Protein AF-A0A426ZKH9-F1 (afdb_monomer_lite)

Organism: Ensete ventricosum (NCBI:txid4639)

Secondary structure (DSSP, 8-state):
-HHHHHHHTTT-----GGGTTTTTTPPPP----------HHHHHHHHHHHHHHHHHHHHHHHHHHHHHHHHHHH-SS-----PPPHHHHHHHHHHHHHHHHHHH-HHHHTSSSS---SSPPPHHHHHHHHHHHHHHHHHHHHHHHHHHHHHHHHHHHHTT-HHHHHHHHHHHHHHHHHTTTT-PPPHHHHHHHHHHHHHHHHHHHHTTTT--S--------------------------------------------------------------------------S----HHHHHHHHHHHHHHHHHHHHHHHHHHHHHHHHHHHHHHHHHHHHHHS-S-HHHHHHHHHTT-HHHHHHHHHHHHHHHHHHHHHH--TTSHHHHHHHHHHHS--

Radius of gyration: 37.85 Å; chains: 1; bounding box: 83×90×98 Å

Structure (mmCIF, N/CA/C/O backbone):
data_AF-A0A426ZKH9-F1
#
_entry.id   AF-A0A426ZKH9-F1
#
loop_
_atom_site.group_PDB
_atom_site.id
_atom_site.type_symbol
_atom_site.label_atom_id
_atom_site.label_alt_id
_atom_site.label_comp_id
_atom_site.label_asym_id
_atom_site.label_entity_id
_atom_site.label_seq_id
_atom_site.pdbx_PDB_ins_code
_atom_site.Cartn_x
_atom_site.Cartn_y
_atom_site.Cartn_z
_atom_site.occupancy
_atom_site.B_iso_or_equiv
_atom_site.auth_seq_id
_atom_site.auth_comp_id
_atom_site.auth_asym_id
_atom_site.auth_atom_id
_atom_site.pdbx_PDB_model_num
ATOM 1 N N . MET A 1 1 ? 5.830 9.006 -49.781 1.00 63.62 1 MET A N 1
ATOM 2 C CA . MET A 1 1 ? 7.291 8.777 -49.657 1.00 63.62 1 MET A CA 1
ATOM 3 C C . MET A 1 1 ? 8.099 9.256 -50.870 1.00 63.62 1 MET A C 1
ATOM 5 O O . MET A 1 1 ? 9.160 9.826 -50.654 1.00 63.62 1 MET A O 1
ATOM 9 N N . GLN A 1 2 ? 7.616 9.125 -52.118 1.00 85.56 2 GLN A N 1
ATOM 10 C CA . GLN A 1 2 ? 8.345 9.586 -53.322 1.00 85.56 2 GLN A CA 1
ATOM 11 C C . GLN A 1 2 ? 8.733 11.076 -53.308 1.00 85.56 2 GLN A C 1
ATOM 13 O O . GLN A 1 2 ? 9.847 11.424 -53.681 1.00 85.56 2 GLN A O 1
ATOM 18 N N . PHE A 1 3 ? 7.830 11.954 -52.853 1.00 92.38 3 PHE A N 1
ATOM 19 C CA . PHE A 1 3 ? 8.089 13.396 -52.751 1.00 92.38 3 PHE A CA 1
ATOM 20 C C . PHE A 1 3 ? 9.286 13.704 -51.842 1.00 92.38 3 PHE A C 1
ATOM 22 O O . PHE A 1 3 ? 10.207 14.406 -52.246 1.00 92.38 3 PHE A O 1
ATOM 29 N N . VAL A 1 4 ? 9.296 13.111 -50.645 1.00 93.00 4 VAL A N 1
ATOM 30 C CA . VAL A 1 4 ? 10.358 13.272 -49.642 1.00 93.00 4 VAL A CA 1
ATOM 31 C C . VAL A 1 4 ? 11.701 12.807 -50.206 1.00 93.00 4 VAL A C 1
ATOM 33 O O . VAL A 1 4 ? 12.688 13.531 -50.127 1.00 93.00 4 VAL A O 1
ATOM 36 N N . TYR A 1 5 ? 11.725 11.640 -50.852 1.00 92.19 5 TYR A N 1
ATOM 37 C CA . TYR A 1 5 ? 12.923 11.128 -51.515 1.00 92.19 5 TYR A CA 1
ATOM 38 C C . TYR A 1 5 ? 13.430 12.069 -52.623 1.00 92.19 5 TYR A C 1
ATOM 40 O O . TYR A 1 5 ? 14.608 12.416 -52.643 1.00 92.19 5 TYR A O 1
ATOM 48 N N . ASN A 1 6 ? 12.545 12.531 -53.513 1.00 92.88 6 ASN A N 1
ATOM 49 C CA . ASN A 1 6 ? 12.904 13.414 -54.628 1.00 92.88 6 ASN A CA 1
ATOM 50 C C . ASN A 1 6 ? 13.407 14.787 -54.168 1.00 92.88 6 ASN A C 1
ATOM 52 O O . ASN A 1 6 ? 14.278 15.368 -54.818 1.00 92.88 6 ASN A O 1
ATOM 56 N N . PHE A 1 7 ? 12.861 15.299 -53.065 1.00 94.00 7 PHE A N 1
ATOM 57 C CA . PHE A 1 7 ? 13.317 16.534 -52.443 1.00 94.00 7 PHE A CA 1
ATOM 58 C C . PHE A 1 7 ? 14.718 16.356 -51.846 1.00 94.00 7 PHE A C 1
ATOM 60 O O . PHE A 1 7 ? 15.650 17.049 -52.252 1.00 94.00 7 PHE A O 1
ATOM 67 N N . PHE A 1 8 ? 14.897 15.371 -50.959 1.00 94.44 8 PHE A N 1
ATOM 68 C CA . PHE A 1 8 ? 16.171 15.167 -50.266 1.00 94.44 8 PHE A CA 1
ATOM 69 C C . PHE A 1 8 ? 17.302 14.712 -51.186 1.00 94.44 8 PHE A C 1
ATOM 71 O O . PHE A 1 8 ? 18.442 15.105 -50.964 1.00 94.44 8 PHE A O 1
ATOM 78 N N . ARG A 1 9 ? 17.013 13.984 -52.271 1.00 91.38 9 ARG A N 1
ATOM 79 C CA . ARG A 1 9 ? 18.024 13.577 -53.263 1.00 91.38 9 ARG A CA 1
ATOM 80 C C . ARG A 1 9 ? 18.803 14.758 -53.858 1.00 91.38 9 ARG A C 1
ATOM 82 O O . ARG A 1 9 ? 19.946 14.576 -54.261 1.00 91.38 9 ARG A O 1
ATOM 89 N N . LYS A 1 10 ? 18.199 15.949 -53.941 1.00 93.38 10 LYS A N 1
ATOM 90 C CA . LYS A 1 10 ? 18.856 17.144 -54.501 1.00 93.38 10 LYS A CA 1
ATOM 91 C C . LYS A 1 10 ? 19.777 17.856 -53.509 1.00 93.38 10 LYS A C 1
ATOM 93 O O . LYS A 1 10 ? 20.627 18.623 -53.938 1.00 93.38 10 LYS A O 1
ATOM 98 N N . ILE A 1 11 ? 19.578 17.638 -52.210 1.00 95.44 11 ILE A N 1
ATOM 99 C CA . ILE A 1 11 ? 20.209 18.427 -51.139 1.00 95.44 11 ILE A CA 1
ATOM 100 C C . ILE A 1 11 ? 21.027 17.583 -50.157 1.00 95.44 11 ILE A C 1
ATOM 102 O O . ILE A 1 11 ? 21.798 18.132 -49.380 1.00 95.44 11 ILE A O 1
ATOM 106 N N . MET A 1 12 ? 20.874 16.258 -50.175 1.00 93.81 12 MET A N 1
ATOM 107 C CA . MET A 1 12 ? 21.573 15.338 -49.286 1.00 93.81 12 MET A CA 1
ATOM 108 C C . MET A 1 12 ? 22.262 14.233 -50.077 1.00 93.81 12 MET A C 1
ATOM 110 O O . MET A 1 12 ? 21.644 13.537 -50.882 1.00 93.81 12 MET A O 1
ATOM 114 N N . TRP A 1 13 ? 23.534 14.018 -49.758 1.00 89.62 13 TRP A N 1
ATOM 115 C CA . TRP A 1 13 ? 24.284 12.835 -50.151 1.00 89.62 13 TRP A CA 1
ATOM 116 C C . TRP A 1 13 ? 24.377 11.882 -48.956 1.00 89.62 13 TRP A C 1
ATOM 118 O O . TRP A 1 13 ? 24.831 12.279 -47.883 1.00 89.62 13 TRP A O 1
ATOM 128 N N . ARG A 1 14 ? 23.944 10.626 -49.115 1.00 90.50 14 ARG A N 1
ATOM 129 C CA . ARG A 1 14 ? 24.013 9.601 -48.061 1.00 90.50 14 ARG A CA 1
ATOM 130 C C . ARG A 1 14 ? 24.843 8.416 -48.541 1.00 90.50 14 ARG A C 1
ATOM 132 O O . ARG A 1 14 ? 24.388 7.648 -49.384 1.00 90.50 14 ARG A O 1
ATOM 139 N N . SER A 1 15 ? 26.008 8.222 -47.934 1.00 89.75 15 SER A N 1
ATOM 140 C CA . SER A 1 15 ? 26.764 6.973 -48.047 1.00 89.75 15 SER A CA 1
ATOM 141 C C . SER A 1 15 ? 26.279 5.973 -46.995 1.00 89.75 15 SER A C 1
ATOM 143 O O . SER A 1 15 ? 25.907 6.355 -45.883 1.00 89.75 15 SER A O 1
ATOM 145 N N . SER A 1 16 ? 26.242 4.689 -47.345 1.00 90.19 16 SER A N 1
ATOM 146 C CA . SER A 1 16 ? 25.863 3.611 -46.428 1.00 90.19 16 SER A CA 1
ATOM 147 C C . SER A 1 16 ? 27.098 2.810 -46.017 1.00 90.19 16 SER A C 1
ATOM 149 O O . SER A 1 16 ? 28.098 2.816 -46.731 1.00 90.19 16 SER A O 1
ATOM 151 N N . LYS A 1 17 ? 27.027 2.080 -44.893 1.00 88.38 17 LYS A N 1
ATOM 152 C CA . LYS A 1 17 ? 28.108 1.163 -44.487 1.00 88.38 17 LYS A CA 1
ATOM 153 C C . LYS A 1 17 ? 28.421 0.126 -45.571 1.00 88.38 17 LYS A C 1
ATOM 155 O O . LYS A 1 17 ? 29.566 -0.276 -45.690 1.00 88.38 17 LYS A O 1
ATOM 160 N N . ALA A 1 18 ? 27.434 -0.243 -46.392 1.00 88.31 18 ALA A N 1
ATOM 161 C CA . ALA A 1 18 ? 27.626 -1.165 -47.506 1.00 88.31 18 ALA A CA 1
ATOM 162 C C . ALA A 1 18 ? 28.598 -0.628 -48.572 1.00 88.31 18 ALA A C 1
ATOM 164 O O . ALA A 1 18 ? 29.265 -1.422 -49.216 1.00 88.31 18 ALA A O 1
ATOM 165 N N . HIS A 1 19 ? 28.724 0.696 -48.735 1.00 88.06 19 HIS A N 1
ATOM 166 C CA . HIS A 1 19 ? 29.640 1.286 -49.721 1.00 88.06 19 HIS A CA 1
ATOM 167 C C . HIS A 1 19 ? 31.119 1.189 -49.317 1.00 88.06 19 HIS A C 1
ATOM 169 O O . HIS A 1 19 ? 31.974 1.400 -50.161 1.00 88.06 19 HIS A O 1
ATOM 175 N N . VAL A 1 20 ? 31.415 0.917 -48.040 1.00 90.12 20 VAL A N 1
ATOM 176 C CA . VAL A 1 20 ? 32.782 0.890 -47.480 1.00 90.12 20 VAL A CA 1
ATOM 177 C C . VAL A 1 20 ? 33.081 -0.410 -46.727 1.00 90.12 20 VAL A C 1
ATOM 179 O O . VAL A 1 20 ? 34.103 -0.525 -46.056 1.00 90.12 20 VAL A O 1
ATOM 182 N N . ALA A 1 21 ? 32.170 -1.385 -46.780 1.00 87.06 21 ALA A N 1
ATOM 183 C CA . ALA A 1 21 ? 32.250 -2.591 -45.960 1.00 87.06 21 ALA A CA 1
ATOM 184 C C . ALA A 1 21 ? 33.479 -3.447 -46.298 1.00 87.06 21 ALA A C 1
ATOM 186 O O . ALA A 1 21 ? 34.108 -3.984 -45.389 1.00 87.06 21 ALA A O 1
ATOM 187 N N . GLU A 1 22 ? 33.827 -3.535 -47.585 1.00 84.38 22 GLU A N 1
ATOM 188 C CA . GLU A 1 22 ? 34.961 -4.320 -48.084 1.00 84.38 22 GLU A CA 1
ATOM 189 C C . GLU A 1 22 ? 36.306 -3.639 -47.798 1.00 84.38 22 GLU A C 1
ATOM 191 O O . GLU A 1 22 ? 37.237 -4.306 -47.362 1.00 84.38 22 GLU A O 1
ATOM 196 N N . GLU A 1 23 ? 36.385 -2.313 -47.960 1.00 89.31 23 GLU A N 1
ATOM 197 C CA . GLU A 1 23 ? 37.594 -1.514 -47.692 1.00 89.31 23 GLU A CA 1
ATOM 198 C C . GLU A 1 23 ? 37.967 -1.496 -46.204 1.00 89.31 23 GLU A C 1
ATOM 200 O O . GLU A 1 23 ? 39.143 -1.499 -45.847 1.00 89.31 23 GLU A O 1
ATOM 205 N N . LEU A 1 24 ? 36.958 -1.475 -45.328 1.00 87.69 24 LEU A N 1
ATOM 206 C CA . LEU A 1 24 ? 37.139 -1.466 -43.875 1.00 87.69 24 LEU A CA 1
ATOM 207 C C . LEU A 1 24 ? 37.142 -2.871 -43.260 1.00 87.69 24 LEU A C 1
ATOM 209 O O . LEU A 1 24 ? 37.254 -2.983 -42.039 1.00 87.69 24 LEU A O 1
ATOM 213 N N . HIS A 1 25 ? 36.983 -3.922 -44.076 1.00 86.75 25 HIS A N 1
ATOM 214 C CA . HIS A 1 25 ? 36.857 -5.315 -43.637 1.00 86.75 25 HIS A CA 1
ATOM 215 C C . HIS A 1 25 ? 35.891 -5.479 -42.447 1.00 86.75 25 HIS A C 1
ATOM 217 O O . HIS A 1 25 ? 36.216 -6.116 -41.443 1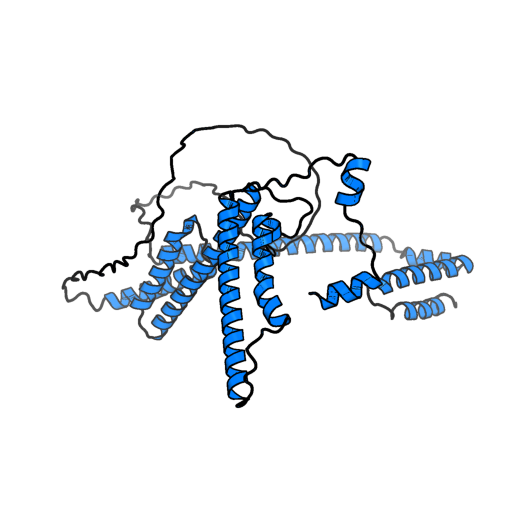.00 86.75 25 HIS A O 1
ATOM 223 N N . LEU A 1 26 ? 34.706 -4.858 -42.532 1.00 86.25 26 LEU A N 1
ATOM 224 C CA . LEU A 1 26 ? 33.750 -4.865 -41.424 1.00 86.25 26 LEU A CA 1
ATOM 225 C C . LEU A 1 26 ? 33.257 -6.299 -41.154 1.00 86.25 26 LEU A C 1
ATOM 227 O O . LEU A 1 26 ? 32.783 -6.954 -42.086 1.00 86.25 26 LEU A O 1
ATOM 231 N N . PRO A 1 27 ? 33.310 -6.787 -39.899 1.00 88.62 27 PRO A N 1
ATOM 232 C CA . PRO A 1 27 ? 32.773 -8.099 -39.568 1.00 88.62 27 PRO A CA 1
ATOM 233 C C . PRO A 1 27 ? 31.245 -8.124 -39.742 1.00 88.62 27 PRO A C 1
ATOM 235 O O . PRO A 1 27 ? 30.592 -7.075 -39.640 1.00 88.62 27 PRO A O 1
ATOM 238 N N . PRO A 1 28 ? 30.650 -9.309 -39.977 1.00 87.06 28 PRO A N 1
ATOM 239 C CA . PRO A 1 28 ? 29.203 -9.445 -40.039 1.00 87.06 28 PRO A CA 1
ATOM 240 C C . PRO A 1 28 ? 28.581 -9.007 -38.709 1.00 87.06 28 PRO A C 1
ATOM 242 O O . PRO A 1 28 ? 29.043 -9.375 -37.630 1.00 87.06 28 PRO A O 1
ATOM 245 N N . GLN A 1 29 ? 27.533 -8.188 -38.788 1.00 88.69 29 GLN A N 1
ATOM 246 C CA . GLN A 1 29 ? 26.787 -7.759 -37.613 1.00 88.69 29 GLN A CA 1
ATOM 247 C C . GLN A 1 29 ? 25.683 -8.773 -37.321 1.00 88.69 29 GLN A C 1
ATOM 249 O O . GLN A 1 29 ? 24.782 -8.965 -38.137 1.00 88.69 29 GLN A O 1
ATOM 254 N N . GLU A 1 30 ? 25.725 -9.366 -36.135 1.00 91.69 30 GLU A N 1
ATOM 255 C CA . GLU A 1 30 ? 24.713 -10.308 -35.666 1.00 91.69 30 GLU A CA 1
ATOM 256 C C . GLU A 1 30 ? 23.827 -9.658 -34.598 1.00 91.69 30 GLU A C 1
ATOM 258 O O . GLU A 1 30 ? 24.271 -8.815 -33.814 1.00 91.69 30 GLU A O 1
ATOM 263 N N . VAL A 1 31 ? 22.546 -10.033 -34.583 1.00 94.56 31 VAL A N 1
ATOM 264 C CA . VAL A 1 31 ? 21.588 -9.625 -33.550 1.00 94.56 31 VAL A CA 1
ATOM 265 C C . VAL A 1 31 ? 21.151 -10.878 -32.809 1.00 94.56 31 VAL A C 1
ATOM 267 O O . VAL A 1 31 ? 20.403 -11.694 -33.344 1.00 94.56 31 VAL A O 1
ATOM 270 N N . CYS A 1 32 ? 21.610 -11.014 -31.568 1.00 94.31 32 CYS A N 1
ATOM 271 C CA . CYS A 1 32 ? 21.245 -12.122 -30.696 1.00 94.31 32 CYS A CA 1
ATOM 272 C C . CYS A 1 32 ? 20.076 -11.708 -29.799 1.00 94.31 32 CYS A C 1
ATOM 274 O O . CYS A 1 32 ? 20.178 -10.743 -29.041 1.00 94.31 32 CYS A O 1
ATOM 276 N N . LEU A 1 33 ? 18.965 -12.439 -29.886 1.00 96.19 33 LEU A N 1
ATOM 277 C CA . LEU A 1 33 ? 17.795 -12.243 -29.032 1.00 96.19 33 LEU A CA 1
ATOM 278 C C . LEU A 1 33 ? 17.746 -13.353 -27.982 1.00 96.19 33 LEU A C 1
ATOM 280 O O . LEU A 1 33 ? 17.566 -14.521 -28.324 1.00 96.19 33 LEU A O 1
ATOM 284 N N . SER A 1 34 ? 17.877 -12.973 -26.713 1.00 95.81 34 SER A N 1
ATOM 285 C CA . SER A 1 34 ? 17.771 -13.885 -25.572 1.00 95.81 34 SER A CA 1
ATOM 286 C C . SER A 1 34 ? 16.467 -13.633 -24.827 1.00 95.81 34 SER A C 1
ATOM 288 O O . SER A 1 34 ? 16.214 -12.520 -24.367 1.00 95.81 34 SER A O 1
ATOM 290 N N . TRP A 1 35 ? 15.643 -14.670 -24.696 1.00 96.25 35 TRP A N 1
ATOM 291 C CA . TRP A 1 35 ? 14.424 -14.616 -23.896 1.00 96.25 35 TRP A CA 1
ATOM 292 C C . TRP A 1 35 ? 14.768 -14.829 -22.426 1.00 96.25 35 TRP A C 1
ATOM 294 O O . TRP A 1 35 ? 15.398 -15.824 -22.074 1.00 96.25 35 TRP A O 1
ATOM 304 N N . LEU A 1 36 ? 14.354 -13.888 -21.583 1.00 94.81 36 LEU A N 1
ATOM 305 C CA . LEU A 1 36 ? 14.529 -13.960 -20.138 1.00 94.81 36 LEU A CA 1
ATOM 306 C C . LEU A 1 36 ? 13.189 -14.263 -19.476 1.00 94.81 36 LEU A C 1
ATOM 308 O O . LEU A 1 36 ? 12.133 -13.860 -19.967 1.00 94.81 36 LEU A O 1
ATOM 312 N N . THR A 1 37 ? 13.248 -14.959 -18.350 1.00 94.69 37 THR A N 1
ATOM 313 C CA . THR A 1 37 ? 12.102 -15.218 -17.480 1.00 94.69 37 THR A CA 1
ATOM 314 C C . THR A 1 37 ? 12.289 -14.458 -16.183 1.00 94.69 37 THR A C 1
ATOM 316 O O . THR A 1 37 ? 13.399 -14.425 -15.652 1.00 94.69 37 THR A O 1
ATOM 319 N N . PHE A 1 38 ? 11.210 -13.884 -15.663 1.00 94.38 38 PHE A N 1
ATOM 320 C CA . PHE A 1 38 ? 11.237 -13.263 -14.348 1.00 94.38 38 PHE A CA 1
ATOM 321 C C . PHE A 1 38 ? 11.487 -14.302 -13.257 1.00 94.38 38 PHE A C 1
ATOM 323 O O . PHE A 1 38 ? 11.009 -15.436 -13.326 1.00 94.38 38 PHE A O 1
ATOM 330 N N . SER A 1 39 ? 12.221 -13.891 -12.230 1.00 92.94 39 SER A N 1
ATOM 331 C CA . SER A 1 39 ? 12.174 -14.547 -10.930 1.00 92.94 39 SER A CA 1
ATOM 332 C C . SER A 1 39 ? 10.790 -14.371 -10.302 1.00 92.94 39 SER A C 1
ATOM 334 O O . SER A 1 39 ? 10.033 -13.469 -10.660 1.00 92.94 39 SER A O 1
ATOM 336 N N . SER A 1 40 ? 10.466 -15.184 -9.299 1.00 93.38 40 SER A N 1
ATOM 337 C CA . SER A 1 40 ? 9.174 -15.099 -8.605 1.00 93.38 40 SER A CA 1
ATOM 338 C C . SER A 1 40 ? 8.916 -13.722 -7.974 1.00 93.38 40 SER A C 1
ATOM 340 O O . SER A 1 40 ? 7.775 -13.268 -7.914 1.00 93.38 40 SER A O 1
ATOM 342 N N . ILE A 1 41 ? 9.973 -13.034 -7.527 1.00 91.50 41 ILE A N 1
ATOM 343 C CA . ILE A 1 41 ? 9.886 -11.692 -6.932 1.00 91.50 41 ILE A CA 1
ATOM 344 C C . ILE A 1 41 ? 9.563 -10.656 -8.013 1.00 91.50 41 ILE A C 1
ATOM 346 O O . ILE A 1 41 ? 8.655 -9.839 -7.843 1.00 91.50 41 ILE A O 1
ATOM 350 N N . GLU A 1 42 ? 10.284 -10.704 -9.133 1.00 92.44 42 GLU A N 1
ATOM 351 C CA . GLU A 1 42 ? 10.061 -9.819 -10.279 1.00 92.44 42 GLU A CA 1
ATOM 352 C C . GLU A 1 42 ? 8.685 -10.044 -10.900 1.00 92.44 42 GLU A C 1
ATOM 354 O O . GLU A 1 42 ? 8.005 -9.075 -11.223 1.00 92.44 42 GLU A O 1
ATOM 359 N N . GLU A 1 43 ? 8.247 -11.298 -11.015 1.00 93.56 43 GLU A N 1
ATOM 360 C CA . GLU A 1 43 ? 6.935 -11.663 -11.545 1.00 93.56 43 GLU A CA 1
ATOM 361 C C . GLU A 1 43 ? 5.812 -11.103 -10.667 1.00 93.56 43 GLU A C 1
ATOM 363 O O . GLU A 1 43 ? 4.929 -10.404 -11.169 1.00 93.56 43 GLU A O 1
ATOM 368 N N . HIS A 1 44 ? 5.879 -11.320 -9.347 1.00 91.19 44 HIS A N 1
ATOM 369 C CA . HIS A 1 44 ? 4.905 -10.764 -8.406 1.00 91.19 44 HIS A CA 1
ATOM 370 C C . HIS A 1 44 ? 4.881 -9.229 -8.453 1.00 91.19 44 HIS A C 1
ATOM 372 O O . HIS A 1 44 ? 3.814 -8.608 -8.501 1.00 91.19 44 HIS A O 1
ATOM 378 N N . PHE A 1 45 ? 6.057 -8.595 -8.475 1.00 91.44 45 PHE A N 1
ATOM 379 C CA . PHE A 1 45 ? 6.157 -7.144 -8.598 1.00 91.44 45 PHE A CA 1
ATOM 380 C C . PHE A 1 45 ? 5.558 -6.643 -9.919 1.00 91.44 45 PHE A C 1
ATOM 382 O O . PHE A 1 45 ? 4.741 -5.719 -9.915 1.00 91.44 45 PHE A O 1
ATOM 389 N N . TYR A 1 46 ? 5.919 -7.265 -11.043 1.00 93.31 46 TYR A N 1
ATOM 390 C CA . TYR A 1 46 ? 5.426 -6.909 -12.369 1.00 93.31 46 TYR A CA 1
ATOM 391 C C . TYR A 1 46 ? 3.905 -7.030 -12.446 1.00 93.31 46 TYR A C 1
ATOM 393 O O . TYR A 1 46 ? 3.244 -6.098 -12.905 1.00 93.31 46 TYR A O 1
ATOM 401 N N . GLN A 1 47 ? 3.343 -8.127 -11.935 1.00 93.44 47 GLN A N 1
ATOM 402 C CA . GLN A 1 47 ? 1.904 -8.366 -11.913 1.00 93.44 47 GLN A CA 1
ATOM 403 C C . GLN A 1 47 ? 1.159 -7.269 -11.135 1.00 93.44 47 GLN A C 1
ATOM 405 O O . GLN A 1 47 ? 0.189 -6.702 -11.643 1.00 93.44 47 GLN A O 1
ATOM 410 N N . LYS A 1 48 ? 1.663 -6.871 -9.960 1.00 90.06 48 LYS A N 1
ATOM 411 C CA . LYS A 1 48 ? 1.074 -5.782 -9.158 1.00 90.06 48 LYS A CA 1
ATOM 412 C C . LYS A 1 48 ? 1.139 -4.422 -9.870 1.00 90.06 48 LYS A C 1
ATOM 414 O O . LYS A 1 48 ? 0.175 -3.646 -9.860 1.00 90.06 48 LYS A O 1
ATOM 419 N N . GLN A 1 49 ? 2.256 -4.131 -10.542 1.00 90.06 49 GLN A N 1
ATOM 420 C CA . GLN A 1 49 ? 2.387 -2.916 -11.356 1.00 90.06 49 GLN A CA 1
ATOM 421 C C . GLN A 1 49 ? 1.466 -2.955 -12.584 1.00 90.06 49 GLN A C 1
ATOM 423 O O . GLN A 1 49 ? 0.894 -1.928 -12.959 1.00 90.06 49 GLN A O 1
ATOM 428 N N . HIS A 1 50 ? 1.284 -4.130 -13.183 1.00 93.19 50 HIS A N 1
ATOM 429 C CA . HIS A 1 50 ? 0.382 -4.354 -14.304 1.00 93.19 50 HIS A CA 1
ATOM 430 C C . HIS A 1 50 ? -1.077 -4.128 -13.919 1.00 93.19 50 HIS A C 1
ATOM 432 O O . HIS A 1 50 ? -1.756 -3.360 -14.595 1.00 93.19 50 HIS A O 1
ATOM 438 N N . GLU A 1 51 ? -1.542 -4.673 -12.799 1.00 93.19 51 GLU A N 1
ATOM 439 C CA . GLU A 1 51 ? -2.901 -4.438 -12.289 1.00 93.19 51 GLU A CA 1
ATOM 440 C C . GLU A 1 51 ? -3.183 -2.951 -12.046 1.00 93.19 51 GLU A C 1
ATOM 442 O O . GLU A 1 51 ? -4.235 -2.425 -12.433 1.00 93.19 51 GLU A O 1
ATOM 447 N N . THR A 1 52 ? -2.205 -2.240 -11.481 1.00 90.12 52 THR A N 1
ATOM 448 C CA . THR A 1 52 ? -2.280 -0.785 -11.288 1.00 90.12 52 THR A CA 1
ATOM 449 C C . THR A 1 52 ? -2.349 -0.052 -12.631 1.00 90.12 52 THR A C 1
ATOM 451 O O . THR A 1 52 ? -3.172 0.848 -12.815 1.00 90.12 52 THR A O 1
ATOM 454 N N . CYS A 1 53 ? -1.509 -0.444 -13.593 1.00 91.94 53 CYS A N 1
ATOM 455 C CA . CYS A 1 53 ? -1.477 0.139 -14.933 1.00 91.94 53 CYS A CA 1
ATOM 456 C C . CYS A 1 53 ? -2.798 -0.086 -15.681 1.00 91.94 53 CYS A C 1
ATOM 458 O O . CYS A 1 53 ? -3.319 0.843 -16.295 1.00 91.94 53 CYS A O 1
ATOM 460 N N . VAL A 1 54 ? -3.361 -1.292 -15.597 1.00 93.25 54 VAL A N 1
ATOM 461 C CA . VAL A 1 54 ? -4.646 -1.659 -16.204 1.00 93.25 54 VAL A CA 1
ATOM 462 C C . VAL A 1 54 ? -5.784 -0.853 -15.586 1.00 93.25 54 VAL A C 1
ATOM 464 O O . VAL A 1 54 ? -6.588 -0.273 -16.316 1.00 93.25 54 VAL A O 1
ATOM 467 N N . SER A 1 55 ? -5.837 -0.753 -14.256 1.00 92.50 55 SER A N 1
ATOM 468 C CA . SER A 1 55 ? -6.850 0.049 -13.555 1.00 92.50 55 SER A CA 1
ATOM 469 C C . SER A 1 55 ? -6.789 1.516 -13.986 1.00 92.50 55 SER A C 1
ATOM 471 O O . SER A 1 55 ? -7.800 2.105 -14.373 1.00 92.50 55 SER A O 1
ATOM 473 N N . HIS A 1 56 ? -5.584 2.085 -14.032 1.00 90.62 56 HIS A N 1
ATOM 474 C CA . HIS A 1 56 ? -5.382 3.464 -14.460 1.00 90.62 56 HIS A CA 1
ATOM 475 C C . HIS A 1 56 ? -5.727 3.686 -15.943 1.00 90.62 56 HIS A C 1
ATOM 477 O O . HIS A 1 56 ? -6.351 4.688 -16.297 1.00 90.62 56 HIS A O 1
ATOM 483 N N . ALA A 1 57 ? -5.378 2.739 -16.819 1.00 91.00 57 ALA A N 1
ATOM 484 C CA . ALA A 1 57 ? -5.746 2.788 -18.231 1.00 91.00 57 ALA A CA 1
ATOM 485 C C . ALA A 1 57 ? -7.271 2.767 -18.411 1.00 91.00 57 ALA A C 1
ATOM 487 O O . ALA A 1 57 ? -7.805 3.583 -19.164 1.00 91.00 57 ALA A O 1
ATOM 488 N N . HIS A 1 58 ? -7.988 1.908 -17.676 1.00 91.81 58 HIS A N 1
ATOM 489 C CA . HIS A 1 58 ? -9.451 1.878 -17.699 1.00 91.81 58 HIS A CA 1
ATOM 490 C C . HIS A 1 58 ? -10.069 3.209 -17.262 1.00 91.81 58 HIS A C 1
ATOM 492 O O . HIS A 1 58 ? -10.999 3.692 -17.912 1.00 91.81 58 HIS A O 1
ATOM 498 N N . GLU A 1 59 ? -9.546 3.843 -16.210 1.00 92.12 59 GLU A N 1
ATOM 499 C CA . GLU A 1 59 ? -10.009 5.166 -15.776 1.00 92.12 59 GLU A CA 1
ATOM 500 C C . GLU A 1 59 ? -9.787 6.244 -16.842 1.00 92.12 59 GLU A C 1
ATOM 502 O O . GLU A 1 59 ? -10.681 7.057 -17.096 1.00 92.12 59 GLU A O 1
ATOM 507 N N . ILE A 1 60 ? -8.613 6.257 -17.482 1.00 89.75 60 ILE A N 1
ATOM 508 C CA . ILE A 1 60 ? -8.290 7.208 -18.553 1.00 89.75 60 ILE A CA 1
ATOM 509 C C . ILE A 1 60 ? -9.219 7.007 -19.749 1.00 89.75 60 ILE A C 1
ATOM 511 O O . ILE A 1 60 ? -9.783 7.983 -20.247 1.00 89.75 60 ILE A O 1
ATOM 515 N N . ILE A 1 61 ? -9.395 5.759 -20.191 1.00 89.44 61 ILE A N 1
ATOM 516 C CA . ILE A 1 61 ? -10.260 5.406 -21.323 1.00 89.44 61 ILE A CA 1
ATOM 517 C C . ILE A 1 61 ? -11.709 5.790 -21.020 1.00 89.44 61 ILE A C 1
ATOM 519 O O . ILE A 1 61 ? -12.382 6.358 -21.878 1.00 89.44 61 ILE A O 1
ATOM 523 N N . LYS A 1 62 ? -12.186 5.540 -19.794 1.00 91.06 62 LYS A N 1
ATOM 524 C CA . LYS A 1 62 ? -13.533 5.932 -19.366 1.00 91.06 62 LYS A CA 1
ATOM 525 C C . LYS A 1 62 ? -13.720 7.448 -19.427 1.00 91.06 62 LYS A C 1
ATOM 527 O O . LYS A 1 62 ? -14.655 7.906 -20.076 1.00 91.06 62 LYS A O 1
ATOM 532 N N . LYS A 1 63 ? -12.801 8.220 -18.835 1.00 89.38 63 LYS A N 1
ATOM 533 C CA . LYS A 1 63 ? -12.841 9.696 -18.866 1.00 89.38 63 LYS A CA 1
ATOM 534 C C . LYS A 1 63 ? -12.830 10.232 -20.297 1.00 89.38 63 LYS A C 1
ATOM 536 O O . LYS A 1 63 ? -13.640 11.078 -20.646 1.00 89.38 63 LYS A O 1
ATOM 541 N N . LEU A 1 64 ? -11.955 9.687 -21.136 1.00 86.31 64 LEU A N 1
ATOM 542 C CA . LEU A 1 64 ? -11.853 10.057 -22.544 1.00 86.31 64 LEU A CA 1
ATOM 543 C C . LEU A 1 64 ? -13.147 9.753 -23.317 1.00 86.31 64 LEU A C 1
ATOM 545 O O . LEU A 1 64 ? -13.605 10.579 -24.101 1.00 86.31 64 LEU A O 1
ATOM 549 N N . LYS A 1 65 ? -13.765 8.592 -23.075 1.00 86.31 65 LYS A N 1
ATOM 550 C CA . LYS A 1 65 ? -15.056 8.228 -23.673 1.00 86.31 65 LYS A CA 1
ATOM 551 C C . LYS A 1 65 ? -16.166 9.190 -23.244 1.00 86.31 65 LYS A C 1
ATOM 553 O O . LYS A 1 65 ? -16.974 9.591 -24.082 1.00 86.31 65 LYS A O 1
ATOM 558 N N . ASP A 1 66 ? -16.192 9.572 -21.969 1.00 86.62 66 ASP A N 1
ATOM 559 C CA . ASP A 1 66 ? -17.152 10.544 -21.441 1.00 86.62 66 ASP A CA 1
ATOM 560 C C . ASP A 1 66 ? -16.946 11.934 -22.070 1.00 86.62 66 ASP A C 1
ATOM 562 O O . ASP A 1 66 ? -17.921 12.592 -22.435 1.00 86.62 66 ASP A O 1
ATOM 566 N N . ASP A 1 67 ? -15.696 12.357 -22.272 1.00 83.94 67 ASP A N 1
ATOM 567 C CA . ASP A 1 67 ? -15.358 13.634 -22.912 1.00 83.94 67 ASP A CA 1
ATOM 568 C C . ASP A 1 67 ? -15.734 13.656 -24.400 1.00 83.94 67 ASP A C 1
ATOM 570 O O . ASP A 1 67 ? -16.327 14.628 -24.870 1.00 83.94 67 ASP A O 1
ATOM 574 N N . ILE A 1 68 ? -15.468 12.570 -25.137 1.00 81.56 68 ILE A N 1
ATOM 575 C CA . ILE A 1 68 ? -15.896 12.420 -26.538 1.00 81.56 68 ILE A CA 1
ATOM 576 C C . ILE A 1 68 ? -17.425 12.474 -26.632 1.00 81.56 68 ILE A C 1
ATOM 578 O O . ILE A 1 68 ? -17.962 13.180 -27.484 1.00 81.56 68 ILE A O 1
ATOM 582 N N . ARG A 1 69 ? -18.139 11.786 -25.729 1.00 80.81 69 ARG A N 1
ATOM 583 C CA . ARG A 1 69 ? -19.608 11.814 -25.692 1.00 80.81 69 ARG A CA 1
ATOM 584 C C . ARG A 1 69 ? -20.145 13.219 -25.416 1.00 80.81 69 ARG A C 1
ATOM 586 O O . ARG A 1 69 ? -21.117 13.611 -26.048 1.00 80.81 69 ARG A O 1
ATOM 593 N N . LYS A 1 70 ? -19.524 13.982 -24.510 1.00 79.75 70 LYS A N 1
ATOM 594 C CA . LYS A 1 70 ? -19.903 15.382 -24.244 1.00 79.75 70 LYS A CA 1
ATOM 595 C C . LYS A 1 70 ? -19.679 16.278 -25.463 1.00 79.75 70 LYS A C 1
ATOM 597 O O . LYS A 1 70 ? -20.554 17.072 -25.780 1.00 79.75 70 LYS A O 1
ATOM 602 N N . ARG A 1 71 ? -18.547 16.128 -26.163 1.00 73.25 71 ARG A N 1
ATOM 603 C CA . ARG A 1 71 ? -18.236 16.898 -27.384 1.00 73.25 71 ARG A CA 1
ATOM 604 C C . ARG A 1 71 ? -19.215 16.582 -28.524 1.00 73.25 71 ARG A C 1
ATOM 606 O O . ARG A 1 71 ? -19.687 17.499 -29.181 1.00 73.25 71 ARG A O 1
ATOM 613 N N . ALA A 1 72 ? -19.588 15.313 -28.695 1.00 65.62 72 ALA A N 1
ATOM 614 C CA . ALA A 1 72 ? -20.519 14.868 -29.738 1.00 65.62 72 ALA A CA 1
ATOM 615 C C . ALA A 1 72 ? -21.974 15.341 -29.544 1.00 65.62 72 ALA A C 1
ATOM 617 O O . ALA A 1 72 ? -22.740 15.356 -30.499 1.00 65.62 72 ALA A O 1
ATOM 618 N N . VAL A 1 73 ? -22.378 15.710 -28.323 1.00 61.59 73 VAL A N 1
ATOM 619 C CA . VAL A 1 73 ? -23.714 16.282 -28.060 1.00 61.59 73 VAL A CA 1
ATOM 620 C C . VAL A 1 73 ? -23.760 17.783 -28.387 1.00 61.59 73 VAL A C 1
ATOM 622 O O . VAL A 1 73 ? -24.839 18.311 -28.642 1.00 61.59 73 VAL A O 1
ATOM 625 N N . SER A 1 74 ? -22.608 18.461 -28.410 1.00 60.75 74 SER A N 1
ATOM 626 C CA . SER A 1 74 ? -22.520 19.906 -28.653 1.00 60.75 74 SER A CA 1
ATOM 627 C C . SER A 1 74 ? -22.373 20.296 -30.128 1.00 60.75 74 SER A C 1
ATOM 629 O O . SER A 1 74 ? -22.734 21.416 -30.467 1.00 60.75 74 SER A O 1
ATOM 631 N N . ASP A 1 75 ? -21.896 19.401 -31.000 1.00 53.72 75 ASP A N 1
ATOM 632 C CA . ASP A 1 75 ? -21.704 19.669 -32.434 1.00 53.72 75 ASP A CA 1
ATOM 633 C C . ASP A 1 75 ? -22.466 18.646 -33.287 1.00 53.72 75 ASP A C 1
ATOM 635 O O . ASP A 1 75 ? -22.088 17.477 -33.361 1.00 53.72 75 ASP A O 1
ATOM 639 N N . LEU A 1 76 ? -23.533 19.087 -33.964 1.00 55.66 76 LEU A N 1
ATOM 640 C CA . LEU A 1 76 ? -24.373 18.225 -34.808 1.00 55.66 76 LEU A CA 1
ATOM 641 C C . LEU A 1 76 ? -23.794 17.936 -36.208 1.00 55.66 76 LEU A C 1
ATOM 643 O O . LEU A 1 76 ? -24.457 17.243 -36.973 1.00 55.66 76 LEU A O 1
ATOM 647 N N . ASP A 1 77 ? -22.603 18.438 -36.563 1.00 54.03 77 ASP A N 1
ATOM 648 C CA . ASP A 1 77 ? -22.131 18.374 -37.961 1.00 54.03 77 ASP A CA 1
ATOM 649 C C . ASP A 1 77 ? -20.623 18.114 -38.164 1.00 54.03 77 ASP A C 1
ATOM 651 O O . ASP A 1 77 ? -20.071 18.338 -39.240 1.00 54.03 77 ASP A O 1
ATOM 655 N N . ALA A 1 78 ? -19.916 17.594 -37.157 1.00 51.50 78 ALA A N 1
ATOM 656 C CA . ALA A 1 78 ? -18.496 17.268 -37.295 1.00 51.50 78 ALA A CA 1
ATOM 657 C C . ALA A 1 78 ? -18.269 15.751 -37.339 1.00 51.50 78 ALA A C 1
ATOM 659 O O . ALA A 1 78 ? -18.022 15.100 -36.327 1.00 51.50 78 ALA A O 1
ATOM 660 N N . SER A 1 79 ? -18.239 15.197 -38.552 1.00 50.31 79 SER A N 1
ATOM 661 C CA . SER A 1 79 ? -17.734 13.849 -38.877 1.00 50.31 79 SER A CA 1
ATOM 662 C C . SER A 1 79 ? -16.216 13.683 -38.656 1.00 50.31 79 SER A C 1
ATOM 664 O O . SER A 1 79 ? -15.568 12.819 -39.252 1.00 50.31 79 SER A O 1
ATOM 666 N N . CYS A 1 80 ? -15.615 14.499 -37.786 1.00 48.56 80 CYS A N 1
ATOM 667 C CA . CYS A 1 80 ? -14.200 14.422 -37.483 1.00 48.56 80 CYS A CA 1
ATOM 668 C C . CYS A 1 80 ? -13.976 13.269 -36.501 1.00 48.56 80 CYS A C 1
ATOM 670 O O . CYS A 1 80 ? -14.238 13.377 -35.304 1.00 48.56 80 CYS A O 1
ATOM 672 N N . TYR A 1 81 ? -13.541 12.137 -37.054 1.00 53.53 81 TYR A N 1
ATOM 673 C CA . TYR A 1 81 ? -13.031 10.969 -36.347 1.00 53.53 81 TYR A CA 1
ATOM 674 C C . TYR A 1 81 ? -12.305 11.373 -35.058 1.00 53.53 81 TYR A C 1
ATOM 676 O O . TYR A 1 81 ? -11.423 12.228 -35.087 1.00 53.53 81 TYR A O 1
ATOM 684 N N . GLY A 1 82 ? -12.698 10.760 -33.936 1.00 62.31 82 GLY A N 1
ATOM 685 C CA . GLY A 1 82 ? -12.177 11.007 -32.590 1.00 62.31 82 GLY A CA 1
ATOM 686 C C . GLY A 1 82 ? -10.694 10.669 -32.444 1.00 62.31 82 GLY A C 1
ATOM 687 O O . GLY A 1 82 ? -10.332 9.688 -31.797 1.00 62.31 82 GLY A O 1
ATOM 688 N N . PHE A 1 83 ? -9.833 11.469 -33.063 1.00 70.06 83 PHE A N 1
ATOM 689 C CA . PHE A 1 83 ? -8.397 11.396 -32.891 1.00 70.06 83 PHE A CA 1
ATOM 690 C C . PHE A 1 83 ? -8.037 11.927 -31.511 1.00 70.06 83 PHE A C 1
ATOM 692 O O . PHE A 1 83 ? -8.448 13.016 -31.111 1.00 70.06 83 PHE A O 1
ATOM 699 N N . LEU A 1 84 ? -7.260 11.129 -30.786 1.00 77.31 84 LEU A N 1
ATOM 700 C CA . LEU A 1 84 ? -6.735 11.518 -29.489 1.00 77.31 84 LEU A CA 1
ATOM 701 C C . LEU A 1 84 ? -5.733 12.651 -29.669 1.00 77.31 84 LEU A C 1
ATOM 703 O O . LEU A 1 84 ? -4.827 12.568 -30.502 1.00 77.31 84 LEU A O 1
ATOM 707 N N . SER A 1 85 ? -5.864 13.682 -28.844 1.00 84.06 85 SER A N 1
ATOM 708 C CA . SER A 1 85 ? -4.826 14.692 -28.682 1.00 84.06 85 SER A CA 1
ATOM 709 C C . SER A 1 85 ? -3.510 14.027 -28.268 1.00 84.06 85 SER A C 1
ATOM 711 O O . SER A 1 85 ? -3.494 13.041 -27.526 1.00 84.06 85 SER A O 1
ATOM 713 N N . HIS A 1 86 ? -2.379 14.617 -28.658 1.00 84.50 86 HIS A N 1
ATOM 714 C CA . HIS A 1 86 ? -1.061 14.191 -28.184 1.00 84.50 86 HIS A CA 1
ATOM 715 C C . HIS A 1 86 ? -0.971 14.120 -26.651 1.00 84.50 86 HIS A C 1
ATOM 717 O O . HIS A 1 86 ? -0.318 13.222 -26.121 1.00 84.50 86 HIS A O 1
ATOM 723 N N . SER A 1 87 ? -1.661 15.008 -25.930 1.00 84.56 87 SER A N 1
ATOM 724 C CA . SER A 1 87 ? -1.726 14.965 -24.464 1.00 84.56 87 SER A CA 1
ATOM 725 C C . SER A 1 87 ? -2.536 13.774 -23.936 1.00 84.56 87 SER A C 1
ATOM 727 O O . SER A 1 87 ? -2.171 13.173 -22.926 1.00 84.56 87 SER A O 1
ATOM 729 N N . GLU A 1 88 ? -3.609 13.389 -24.631 1.00 84.31 88 GLU A N 1
ATOM 730 C CA . GLU A 1 88 ? -4.452 12.241 -24.281 1.00 84.31 88 GLU A CA 1
ATOM 731 C C . GLU A 1 88 ? -3.702 10.922 -24.527 1.00 84.31 88 GLU A C 1
ATOM 733 O O . GLU A 1 88 ? -3.726 10.036 -23.670 1.00 84.31 88 GLU A O 1
ATOM 738 N N . VAL A 1 89 ? -2.957 10.828 -25.637 1.00 86.38 89 VAL A N 1
ATOM 739 C CA . VAL A 1 89 ? -2.061 9.695 -25.928 1.00 86.38 89 VAL A CA 1
ATOM 740 C C . VAL A 1 89 ? -0.941 9.606 -24.896 1.00 86.38 89 VAL A C 1
ATOM 742 O O . VAL A 1 89 ? -0.693 8.530 -24.355 1.00 86.38 89 VAL A O 1
ATOM 745 N N . ALA A 1 90 ? -0.287 10.726 -24.571 1.00 87.19 90 ALA A N 1
ATOM 746 C CA . ALA A 1 90 ? 0.775 10.746 -23.566 1.00 87.19 90 ALA A CA 1
ATOM 747 C C . ALA A 1 90 ? 0.269 10.269 -22.196 1.00 87.19 90 ALA A C 1
ATOM 749 O O . ALA A 1 90 ? 0.953 9.502 -21.520 1.00 87.19 90 ALA A O 1
ATOM 750 N N . ARG A 1 91 ? -0.956 10.652 -21.814 1.00 86.31 91 ARG A N 1
ATOM 751 C CA . ARG A 1 91 ? -1.590 10.191 -20.573 1.00 86.31 91 ARG A CA 1
ATOM 752 C C . ARG A 1 91 ? -1.863 8.685 -20.582 1.00 86.31 91 ARG A C 1
ATOM 754 O O . ARG A 1 91 ? -1.691 8.045 -19.553 1.00 86.31 91 ARG A O 1
ATOM 761 N N . LEU A 1 92 ? -2.256 8.123 -21.726 1.00 86.19 92 LEU A N 1
ATOM 762 C CA . LEU A 1 92 ? -2.505 6.685 -21.875 1.00 86.19 92 LEU A CA 1
ATOM 763 C C . LEU A 1 92 ? -1.210 5.854 -21.875 1.00 86.19 92 LEU A C 1
ATOM 765 O O . LEU A 1 92 ? -1.177 4.769 -21.302 1.00 86.19 92 LEU A O 1
ATOM 769 N N . VAL A 1 93 ? -0.147 6.358 -22.509 1.00 88.62 93 VAL A N 1
ATOM 770 C CA . VAL A 1 93 ? 1.129 5.639 -22.681 1.00 88.62 93 VAL A CA 1
ATOM 771 C C . VAL A 1 93 ? 2.071 5.828 -21.489 1.00 88.62 93 VAL A C 1
ATOM 773 O O . VAL A 1 93 ? 2.856 4.931 -21.191 1.00 88.62 93 VAL A O 1
ATOM 776 N N . GLY A 1 94 ? 1.987 6.952 -20.772 1.00 87.06 94 GLY A N 1
ATOM 777 C CA . GLY A 1 94 ? 2.821 7.244 -19.599 1.00 87.06 94 GLY A CA 1
ATOM 778 C C . GLY A 1 94 ? 2.902 6.100 -18.572 1.00 87.06 94 GLY A C 1
ATOM 779 O O . GLY A 1 94 ? 4.008 5.735 -18.174 1.00 87.06 94 GLY A O 1
ATOM 780 N N . PRO A 1 95 ? 1.783 5.459 -18.190 1.00 87.25 95 PRO A N 1
ATOM 781 C CA . PRO A 1 95 ? 1.778 4.297 -17.299 1.00 87.25 95 PRO A CA 1
ATOM 782 C C . PRO A 1 95 ? 2.597 3.096 -17.798 1.00 87.25 95 PRO A C 1
ATOM 784 O O . PRO A 1 95 ? 3.205 2.403 -16.984 1.00 87.25 95 PRO A O 1
ATOM 787 N N . LEU A 1 96 ? 2.695 2.877 -19.117 1.00 90.56 96 LEU A N 1
ATOM 788 C CA . LEU A 1 96 ? 3.475 1.772 -19.698 1.00 90.56 96 LEU A CA 1
ATOM 789 C C . LEU A 1 96 ? 4.977 1.914 -19.432 1.00 90.56 96 LEU A C 1
ATOM 791 O O . LEU A 1 96 ? 5.701 0.917 -19.437 1.00 90.56 96 LEU A O 1
ATOM 795 N N . LEU A 1 97 ? 5.461 3.132 -19.165 1.00 89.50 97 LEU A N 1
ATOM 796 C CA . LEU A 1 97 ? 6.846 3.338 -18.752 1.00 89.50 97 LEU A CA 1
ATOM 797 C C . LEU A 1 97 ? 7.155 2.576 -17.458 1.00 89.50 97 LEU A C 1
ATOM 799 O O . LEU A 1 97 ? 8.215 1.963 -17.365 1.00 89.50 97 LEU A O 1
ATOM 803 N N . LYS A 1 98 ? 6.212 2.539 -16.509 1.00 87.44 98 LYS A N 1
ATOM 804 C CA . LYS A 1 98 ? 6.388 1.817 -15.241 1.00 87.44 98 LYS A CA 1
ATOM 805 C C . LYS A 1 98 ? 6.526 0.315 -15.461 1.00 87.44 98 LYS A C 1
ATOM 807 O O . LYS A 1 98 ? 7.369 -0.312 -14.832 1.00 87.44 98 LYS A O 1
ATOM 812 N N . LEU A 1 99 ? 5.755 -0.245 -16.395 1.00 90.50 99 LEU A N 1
ATOM 813 C CA . LEU A 1 99 ? 5.868 -1.655 -16.772 1.00 90.50 99 LEU A CA 1
ATOM 814 C C . LEU A 1 99 ? 7.225 -1.967 -17.399 1.00 90.50 99 LEU A C 1
ATOM 816 O O . LEU A 1 99 ? 7.865 -2.941 -17.024 1.00 90.50 99 LEU A O 1
ATOM 820 N N . ARG A 1 100 ? 7.705 -1.107 -18.304 1.00 91.56 100 ARG A N 1
ATOM 821 C CA . ARG A 1 100 ? 9.037 -1.265 -18.908 1.00 91.56 100 ARG A CA 1
ATOM 822 C C . ARG A 1 100 ? 10.148 -1.191 -17.865 1.00 91.56 100 ARG A C 1
ATOM 824 O O . ARG A 1 100 ? 11.096 -1.958 -17.934 1.00 91.56 100 ARG A O 1
ATOM 831 N N . GLN A 1 101 ? 10.027 -0.281 -16.903 1.00 90.00 101 GLN A N 1
ATOM 832 C CA . GLN A 1 101 ? 10.974 -0.158 -15.797 1.00 90.00 101 GLN A CA 1
ATOM 833 C C . GLN A 1 101 ? 10.925 -1.376 -14.864 1.00 90.00 101 GLN A C 1
ATOM 835 O O . GLN A 1 101 ? 11.975 -1.830 -14.417 1.00 90.00 101 GLN A O 1
ATOM 840 N N . ALA A 1 102 ? 9.735 -1.937 -14.622 1.00 89.56 102 ALA A N 1
ATOM 841 C CA . ALA A 1 102 ? 9.556 -3.164 -13.850 1.00 89.56 102 ALA A CA 1
ATOM 842 C C . ALA A 1 102 ? 10.202 -4.387 -14.523 1.00 89.56 102 ALA A C 1
ATOM 844 O O . ALA A 1 102 ? 10.733 -5.230 -13.812 1.00 89.56 102 ALA A O 1
ATOM 845 N N . CYS A 1 103 ? 10.233 -4.447 -15.863 1.00 90.88 103 CYS A N 1
ATOM 846 C CA . CYS A 1 103 ? 10.988 -5.473 -16.596 1.00 90.88 103 CYS A CA 1
ATOM 847 C C . CYS A 1 103 ? 12.508 -5.369 -16.397 1.00 90.88 103 CYS A C 1
ATOM 849 O O . CYS A 1 103 ? 13.205 -6.353 -16.616 1.00 90.88 103 CYS A O 1
ATOM 851 N N . CYS A 1 104 ? 13.031 -4.180 -16.075 1.00 88.81 104 CYS A N 1
ATOM 852 C CA . CYS A 1 104 ? 14.466 -3.974 -15.887 1.00 88.81 104 CYS A CA 1
ATOM 853 C C . CYS A 1 104 ? 14.890 -4.281 -14.450 1.00 88.81 104 CYS A C 1
ATOM 855 O O . CYS A 1 104 ? 15.837 -5.029 -14.242 1.00 88.81 104 CYS A O 1
ATOM 857 N N . HIS A 1 105 ? 14.238 -3.646 -13.471 1.00 86.31 105 HIS A N 1
ATOM 858 C CA . HIS A 1 105 ? 14.516 -3.861 -12.052 1.00 86.31 105 HIS A CA 1
ATOM 859 C C . HIS A 1 105 ? 13.382 -3.293 -11.178 1.00 86.31 105 HIS A C 1
ATOM 861 O O . HIS A 1 105 ? 12.959 -2.149 -11.415 1.00 86.31 105 HIS A O 1
ATOM 867 N N . PRO A 1 106 ? 12.935 -3.991 -10.111 1.00 85.69 106 PRO A N 1
ATOM 868 C CA . PRO A 1 106 ? 11.852 -3.515 -9.250 1.00 85.69 106 PRO A CA 1
ATOM 869 C C . PRO A 1 106 ? 12.082 -2.113 -8.673 1.00 85.69 106 PRO A C 1
ATOM 871 O O . PRO A 1 106 ? 11.171 -1.289 -8.674 1.00 85.69 106 PRO A O 1
ATOM 874 N N . GLN A 1 107 ? 13.318 -1.787 -8.276 1.00 81.88 107 GLN A N 1
ATOM 875 C CA . GLN A 1 107 ? 13.673 -0.462 -7.743 1.00 81.88 107 GLN A CA 1
ATOM 876 C C . GLN A 1 107 ? 13.399 0.676 -8.741 1.00 81.88 107 GLN A C 1
ATOM 878 O O . GLN A 1 107 ? 12.908 1.731 -8.340 1.00 81.88 107 GLN A O 1
ATOM 883 N N . VAL A 1 108 ? 13.631 0.457 -10.040 1.00 78.81 108 VAL A N 1
ATOM 884 C CA . VAL A 1 108 ? 13.419 1.472 -11.088 1.00 78.81 108 VAL A CA 1
ATOM 885 C C . VAL A 1 108 ? 11.933 1.614 -11.423 1.00 78.81 108 VAL A C 1
ATOM 887 O O . VAL A 1 108 ? 11.444 2.726 -11.616 1.00 78.81 108 VAL A O 1
ATOM 890 N N . GLY A 1 109 ? 11.190 0.503 -11.451 1.00 69.38 109 GLY A N 1
ATOM 891 C CA . GLY A 1 109 ? 9.744 0.495 -11.714 1.00 69.38 109 GLY A CA 1
ATOM 892 C C . GLY A 1 109 ? 8.874 0.914 -10.529 1.00 69.38 109 GLY A C 1
ATOM 893 O O . GLY A 1 109 ? 7.649 0.981 -10.653 1.00 69.38 109 GLY A O 1
ATOM 894 N N . SER A 1 110 ? 9.485 1.178 -9.373 1.00 63.59 110 SER A N 1
ATOM 895 C CA . SER A 1 110 ? 8.772 1.276 -8.100 1.00 63.59 110 SER A CA 1
ATOM 896 C C . SER A 1 110 ? 8.057 2.592 -7.823 1.00 63.59 110 SER A C 1
ATOM 898 O O . SER A 1 110 ? 7.183 2.602 -6.962 1.00 63.59 110 SER A O 1
ATOM 900 N N . SER A 1 111 ? 8.399 3.692 -8.510 1.00 61.91 111 SER A N 1
ATOM 901 C CA . SER A 1 111 ? 7.870 5.036 -8.198 1.00 61.91 111 SER A CA 1
ATOM 902 C C . SER A 1 111 ? 7.777 5.302 -6.679 1.00 61.91 111 SER A C 1
ATOM 904 O O . SER A 1 111 ? 6.737 5.754 -6.204 1.00 61.91 111 SER A O 1
ATOM 906 N N . GLY A 1 112 ? 8.828 4.966 -5.918 1.00 57.03 112 GLY A N 1
ATOM 907 C CA . GLY A 1 112 ? 8.884 5.220 -4.474 1.00 57.03 112 GLY A CA 1
ATOM 908 C C . GLY A 1 112 ? 8.848 4.002 -3.543 1.00 57.03 112 GLY A C 1
ATOM 909 O O . GLY A 1 112 ? 8.493 4.185 -2.386 1.00 57.03 112 GLY A O 1
ATOM 910 N N . LEU A 1 113 ? 9.224 2.782 -3.971 1.00 58.09 113 LEU A N 1
ATOM 911 C CA . LEU A 1 113 ? 9.532 1.730 -2.975 1.00 58.09 113 LEU A CA 1
ATOM 912 C C . LEU A 1 113 ? 10.796 2.087 -2.187 1.00 58.09 113 LEU A C 1
ATOM 914 O O . LEU A 1 113 ? 10.844 1.858 -0.986 1.00 58.09 113 LEU A O 1
ATOM 918 N N . CYS A 1 114 ? 11.771 2.715 -2.846 1.00 55.53 114 CYS A N 1
ATOM 919 C CA . CYS A 1 114 ? 12.916 3.372 -2.227 1.00 55.53 114 CYS A CA 1
ATOM 920 C C . CYS A 1 114 ? 13.295 4.581 -3.091 1.00 55.53 114 CYS A C 1
ATOM 922 O O . CYS A 1 114 ? 13.182 4.521 -4.320 1.00 55.53 114 CYS A O 1
ATOM 924 N N . SER A 1 115 ? 13.767 5.673 -2.476 1.00 59.53 115 SER A N 1
ATOM 925 C CA . SER A 1 115 ? 14.563 6.659 -3.221 1.00 59.53 115 SER A CA 1
ATOM 926 C C . SER A 1 115 ? 15.722 5.915 -3.891 1.00 59.53 115 SER A C 1
ATOM 928 O O . SER A 1 115 ? 16.156 4.887 -3.367 1.00 59.53 115 SER A O 1
ATOM 930 N N . LEU A 1 116 ? 16.212 6.381 -5.043 1.00 59.00 116 LEU A N 1
ATOM 931 C CA . LEU A 1 116 ? 17.438 5.847 -5.642 1.00 59.00 116 LEU A CA 1
ATOM 932 C C . LEU A 1 116 ? 18.602 6.144 -4.680 1.00 59.00 116 LEU A C 1
ATOM 934 O O . LEU A 1 116 ? 19.310 7.136 -4.821 1.00 59.00 116 LEU A O 1
ATOM 938 N N . GLN A 1 117 ? 18.746 5.315 -3.646 1.00 61.25 117 GLN A N 1
ATOM 939 C CA . GLN A 1 117 ? 19.926 5.258 -2.807 1.00 61.25 117 GLN A CA 1
ATOM 940 C C . GLN A 1 117 ? 21.105 4.870 -3.703 1.00 61.25 117 GLN A C 1
ATOM 942 O O . GLN A 1 117 ? 20.923 4.252 -4.754 1.00 61.25 117 GLN A O 1
ATOM 947 N N . GLN A 1 118 ? 22.318 5.259 -3.310 1.00 61.97 118 GLN A N 1
ATOM 948 C CA . GLN A 1 118 ? 23.501 5.112 -4.165 1.00 61.97 118 GLN A CA 1
ATOM 949 C C . GLN A 1 118 ? 23.826 3.653 -4.535 1.00 61.97 118 GLN A C 1
ATOM 951 O O . GLN A 1 118 ? 24.560 3.438 -5.495 1.00 61.97 118 GLN A O 1
ATOM 956 N N . ASN A 1 119 ? 23.236 2.671 -3.839 1.00 74.69 119 ASN A N 1
ATOM 957 C CA . ASN A 1 119 ? 23.390 1.250 -4.126 1.00 74.69 119 ASN A CA 1
ATOM 958 C C . ASN A 1 119 ? 22.040 0.599 -4.489 1.00 74.69 119 ASN A C 1
ATOM 960 O O . ASN A 1 119 ? 21.033 0.868 -3.825 1.00 74.69 119 ASN A O 1
ATOM 964 N N . PRO A 1 120 ? 21.997 -0.248 -5.534 1.00 76.31 120 PRO A N 1
ATOM 965 C CA . PRO A 1 120 ? 20.819 -1.048 -5.844 1.00 76.31 120 PRO A CA 1
ATOM 966 C C . PRO A 1 120 ? 20.590 -2.107 -4.758 1.00 76.31 120 PRO A C 1
ATOM 968 O O . PRO A 1 120 ? 21.542 -2.729 -4.289 1.00 76.31 120 PRO A O 1
ATOM 971 N N . LEU A 1 121 ? 19.327 -2.312 -4.384 1.00 83.19 121 LEU A N 1
ATOM 972 C CA . LEU A 1 121 ? 18.924 -3.355 -3.444 1.00 83.19 121 LEU A CA 1
ATOM 973 C C . LEU A 1 121 ? 19.072 -4.747 -4.059 1.00 83.19 121 LEU A C 1
ATOM 975 O O . LEU A 1 121 ? 18.820 -4.951 -5.250 1.00 83.19 121 LEU A O 1
ATOM 979 N N . THR A 1 122 ? 19.413 -5.709 -3.211 1.00 88.69 122 THR A N 1
ATOM 980 C CA . THR A 1 122 ? 19.368 -7.142 -3.521 1.00 88.69 122 THR A CA 1
ATOM 981 C C . THR A 1 122 ? 17.925 -7.637 -3.650 1.00 88.69 122 THR A C 1
ATOM 983 O O . THR A 1 122 ? 16.976 -6.995 -3.188 1.00 88.69 122 THR A O 1
ATOM 986 N N . MET A 1 123 ? 17.728 -8.802 -4.273 1.00 87.50 123 MET A N 1
ATOM 987 C CA . MET A 1 123 ? 16.385 -9.376 -4.420 1.00 87.50 123 MET A CA 1
ATOM 988 C C . MET A 1 123 ? 15.762 -9.747 -3.069 1.00 87.50 123 MET A C 1
ATOM 990 O O . MET A 1 123 ? 14.555 -9.589 -2.892 1.00 87.50 123 MET A O 1
ATOM 994 N N . GLU A 1 124 ? 16.567 -10.169 -2.098 1.00 89.62 124 GLU A N 1
ATOM 995 C CA . GLU A 1 124 ? 16.139 -10.488 -0.736 1.00 89.62 124 GLU A CA 1
ATOM 996 C C . GLU A 1 124 ? 15.658 -9.239 0.013 1.00 89.62 124 GLU A C 1
ATOM 998 O O . GLU A 1 124 ? 14.607 -9.264 0.658 1.00 89.62 124 GLU A O 1
ATOM 1003 N N . GLU A 1 125 ? 16.377 -8.122 -0.115 1.00 89.25 125 GLU A N 1
ATOM 1004 C CA . GLU A 1 125 ? 15.954 -6.839 0.458 1.00 89.25 125 GLU A CA 1
ATOM 1005 C C . GLU A 1 125 ? 14.662 -6.341 -0.195 1.00 89.25 125 GLU A C 1
ATOM 1007 O O . GLU A 1 125 ? 13.737 -5.914 0.501 1.00 89.25 125 GLU A O 1
ATOM 1012 N N . ILE A 1 126 ? 14.553 -6.451 -1.524 1.00 88.00 126 ILE A N 1
ATOM 1013 C CA . ILE A 1 126 ? 13.326 -6.104 -2.253 1.00 88.00 126 ILE A CA 1
ATOM 1014 C C . ILE A 1 126 ? 12.158 -6.968 -1.780 1.00 88.00 126 ILE A C 1
ATOM 1016 O O . ILE A 1 126 ? 11.072 -6.439 -1.539 1.00 88.00 126 ILE A O 1
ATOM 1020 N N . LEU A 1 127 ? 12.365 -8.274 -1.604 1.00 91.19 127 LEU A N 1
ATOM 1021 C CA . LEU A 1 127 ? 11.348 -9.166 -1.059 1.00 91.19 127 LEU A CA 1
ATOM 1022 C C . LEU A 1 127 ? 10.907 -8.711 0.338 1.00 91.19 127 LEU A C 1
ATOM 1024 O O . LEU A 1 127 ? 9.705 -8.618 0.588 1.00 91.19 127 LEU A O 1
ATOM 1028 N N . GLY A 1 128 ? 11.847 -8.349 1.215 1.00 90.69 128 GLY A N 1
ATOM 1029 C CA . GLY A 1 128 ? 11.543 -7.792 2.536 1.00 90.69 128 GLY A CA 1
ATOM 1030 C C . GLY A 1 128 ? 10.678 -6.529 2.465 1.00 90.69 128 GLY A C 1
ATOM 1031 O O . GLY A 1 128 ? 9.670 -6.423 3.168 1.00 90.69 128 GLY A O 1
ATOM 1032 N N . VAL A 1 129 ? 11.003 -5.605 1.556 1.00 88.31 129 VAL A N 1
ATOM 1033 C CA . VAL A 1 129 ? 10.208 -4.387 1.316 1.00 88.31 129 VAL A CA 1
ATOM 1034 C C . VAL A 1 129 ? 8.805 -4.724 0.797 1.00 88.31 129 VAL A C 1
ATOM 1036 O O . VAL A 1 129 ? 7.819 -4.135 1.247 1.00 88.31 129 VAL A O 1
ATOM 1039 N N . LEU A 1 130 ? 8.680 -5.680 -0.127 1.00 89.25 130 LEU A N 1
ATOM 1040 C CA . LEU A 1 130 ? 7.384 -6.106 -0.668 1.00 89.25 130 LEU A CA 1
ATOM 1041 C C . LEU A 1 130 ? 6.510 -6.790 0.388 1.00 89.25 130 LEU A C 1
ATOM 1043 O O . LEU A 1 130 ? 5.304 -6.529 0.433 1.00 89.25 130 LEU A O 1
ATOM 1047 N N . ILE A 1 131 ? 7.101 -7.610 1.261 1.00 91.62 131 ILE A N 1
ATOM 1048 C CA . ILE A 1 131 ? 6.408 -8.218 2.404 1.00 91.62 131 ILE A CA 1
ATOM 1049 C C . ILE A 1 131 ? 5.945 -7.125 3.366 1.00 91.62 131 ILE A C 1
ATOM 1051 O O . ILE A 1 131 ? 4.771 -7.098 3.724 1.00 91.62 131 ILE A O 1
ATOM 1055 N N . GLY A 1 132 ? 6.821 -6.182 3.728 1.00 91.12 132 GLY A N 1
ATOM 1056 C CA . GLY A 1 132 ? 6.470 -5.060 4.602 1.00 91.12 132 GLY A CA 1
ATOM 1057 C C . GLY A 1 132 ? 5.316 -4.226 4.044 1.00 91.12 132 GLY A C 1
ATOM 1058 O O . GLY A 1 132 ? 4.352 -3.941 4.752 1.00 91.12 132 GLY A O 1
ATOM 1059 N N . LYS A 1 133 ? 5.349 -3.915 2.744 1.00 89.56 133 LYS A N 1
ATOM 1060 C CA . LYS A 1 133 ? 4.251 -3.218 2.063 1.00 89.56 133 LYS A CA 1
ATOM 1061 C C . LYS A 1 133 ? 2.951 -4.023 2.093 1.00 89.56 133 LYS A C 1
ATOM 1063 O O . LYS A 1 133 ? 1.900 -3.463 2.383 1.00 89.56 133 LYS A O 1
ATOM 1068 N N . THR A 1 134 ? 3.019 -5.322 1.817 1.00 91.19 134 THR A N 1
ATOM 1069 C CA . THR A 1 134 ? 1.846 -6.212 1.838 1.00 91.19 134 THR A CA 1
ATOM 1070 C C . THR A 1 134 ? 1.264 -6.329 3.246 1.00 91.19 134 THR A C 1
ATOM 1072 O O . THR A 1 134 ? 0.048 -6.301 3.412 1.00 91.19 134 THR A O 1
ATOM 1075 N N . LYS A 1 135 ? 2.121 -6.372 4.271 1.00 94.31 135 LYS A N 1
ATOM 1076 C CA . LYS A 1 135 ? 1.710 -6.351 5.674 1.00 94.31 135 LYS A CA 1
ATOM 1077 C C . LYS A 1 135 ? 0.959 -5.069 6.023 1.00 94.31 135 LYS A C 1
ATOM 1079 O O . LYS A 1 135 ? -0.133 -5.154 6.568 1.00 94.31 135 LYS A O 1
ATOM 1084 N N . ILE A 1 136 ? 1.493 -3.906 5.648 1.00 92.88 136 ILE A N 1
ATOM 1085 C CA . ILE A 1 136 ? 0.825 -2.613 5.868 1.00 92.88 136 ILE A CA 1
ATOM 1086 C C . ILE A 1 136 ? -0.518 -2.559 5.130 1.00 92.88 136 ILE A C 1
ATOM 1088 O O . ILE A 1 136 ? -1.511 -2.120 5.698 1.00 92.88 136 ILE A O 1
ATOM 1092 N N . GLU A 1 137 ? -0.580 -3.025 3.880 1.00 92.50 137 GLU A N 1
ATOM 1093 C CA . GLU A 1 137 ? -1.833 -3.093 3.113 1.00 92.50 137 GLU A CA 1
ATOM 1094 C C . GLU A 1 137 ? -2.874 -4.016 3.777 1.00 92.50 137 GLU A C 1
ATOM 1096 O O . GLU A 1 137 ? -4.063 -3.688 3.794 1.00 92.50 137 GLU A O 1
ATOM 1101 N N . GLY A 1 138 ? -2.438 -5.138 4.356 1.00 94.56 138 GLY A N 1
ATOM 1102 C CA . GLY A 1 138 ? -3.293 -6.053 5.116 1.00 94.56 138 GLY A CA 1
ATOM 1103 C C . GLY A 1 138 ? -3.779 -5.465 6.441 1.00 94.56 138 GLY A C 1
ATOM 1104 O O . GLY A 1 138 ? -4.977 -5.495 6.721 1.00 94.56 138 GLY A O 1
ATOM 1105 N N . GLU A 1 139 ? -2.886 -4.848 7.217 1.00 95.25 139 GLU A N 1
ATOM 1106 C CA . GLU A 1 139 ? -3.230 -4.117 8.449 1.00 95.25 139 GLU A CA 1
ATOM 1107 C C . GLU A 1 139 ? -4.226 -2.980 8.166 1.00 95.25 139 GLU A C 1
ATOM 1109 O O . GLU A 1 139 ? -5.205 -2.797 8.891 1.00 95.25 139 GLU A O 1
ATOM 1114 N N . GLU A 1 140 ? -4.041 -2.266 7.056 1.00 95.44 140 GLU A N 1
ATOM 1115 C CA . GLU A 1 140 ? -4.940 -1.220 6.577 1.00 95.44 140 GLU A CA 1
ATOM 1116 C C . GLU A 1 140 ? -6.328 -1.756 6.189 1.00 95.44 140 GLU A C 1
ATOM 1118 O O . GLU A 1 140 ? -7.353 -1.137 6.497 1.00 95.44 140 GLU A O 1
ATOM 1123 N N . ALA A 1 141 ? -6.385 -2.905 5.513 1.00 95.50 141 ALA A N 1
ATOM 1124 C CA . ALA A 1 141 ? -7.642 -3.563 5.165 1.00 95.50 141 ALA A CA 1
ATOM 1125 C C . ALA A 1 141 ? -8.385 -4.052 6.419 1.00 95.50 141 ALA A C 1
ATOM 1127 O O . ALA A 1 141 ? -9.583 -3.786 6.562 1.00 95.50 141 ALA A O 1
ATOM 1128 N N . LEU A 1 142 ? -7.667 -4.679 7.359 1.00 95.62 142 LEU A N 1
ATOM 1129 C CA . LEU A 1 142 ? -8.207 -5.103 8.652 1.00 95.62 142 LEU A CA 1
ATOM 1130 C C . LEU A 1 142 ? -8.765 -3.904 9.428 1.00 95.62 142 LEU A C 1
ATOM 1132 O O . LEU A 1 142 ? -9.900 -3.945 9.905 1.00 95.62 142 LEU A O 1
ATOM 1136 N N . ARG A 1 143 ? -8.017 -2.795 9.477 1.00 96.06 143 ARG A N 1
ATOM 1137 C CA . ARG A 1 143 ? -8.444 -1.546 10.120 1.00 96.06 143 ARG A CA 1
ATOM 1138 C C . ARG A 1 143 ? -9.753 -1.012 9.537 1.00 96.06 143 ARG A C 1
ATOM 1140 O O . ARG A 1 143 ? -10.621 -0.587 10.298 1.00 96.06 143 ARG A O 1
ATOM 1147 N N . LYS A 1 144 ? -9.925 -1.038 8.210 1.00 96.69 144 LYS A N 1
ATOM 1148 C CA . LYS A 1 144 ? -11.168 -0.598 7.544 1.00 96.69 144 LYS A CA 1
ATOM 1149 C C . LYS A 1 144 ? -12.362 -1.476 7.909 1.00 96.69 144 LYS A C 1
ATOM 1151 O O . LYS A 1 144 ? -13.414 -0.939 8.251 1.00 96.69 144 LYS A O 1
ATOM 1156 N N . ILE A 1 145 ? -12.200 -2.799 7.854 1.00 96.44 145 ILE A N 1
ATOM 1157 C CA . ILE A 1 145 ? -13.279 -3.751 8.162 1.00 96.44 145 ILE A CA 1
ATOM 1158 C C . ILE A 1 145 ? -13.689 -3.627 9.631 1.00 96.44 145 ILE A C 1
ATOM 1160 O O . ILE A 1 145 ? -14.868 -3.446 9.928 1.00 96.44 145 ILE A O 1
ATOM 1164 N N . VAL A 1 146 ? -12.720 -3.630 10.548 1.00 96.44 146 VAL A N 1
ATOM 1165 C CA . VAL A 1 146 ? -12.987 -3.506 11.987 1.00 96.44 146 VAL A CA 1
ATOM 1166 C C . VAL A 1 146 ? -13.600 -2.149 12.331 1.00 96.44 146 VAL A C 1
ATOM 1168 O O . VAL A 1 146 ? -14.548 -2.083 13.108 1.00 96.44 146 VAL A O 1
ATOM 1171 N N . SER A 1 147 ? -13.127 -1.058 11.722 1.00 96.88 147 SER A N 1
ATOM 1172 C CA . SER A 1 147 ? -13.734 0.263 11.918 1.00 96.88 147 SER A CA 1
ATOM 1173 C C . SER A 1 147 ? -15.189 0.307 11.442 1.00 96.88 147 SER A C 1
ATOM 1175 O O . SER A 1 147 ? -16.016 0.920 12.116 1.00 96.88 147 SER A O 1
ATOM 1177 N N . ALA A 1 148 ? -15.516 -0.341 10.319 1.00 97.62 148 ALA A N 1
ATOM 1178 C CA . ALA A 1 148 ? -16.890 -0.432 9.830 1.00 97.62 148 ALA A CA 1
ATOM 1179 C C . ALA A 1 148 ? -17.776 -1.268 10.768 1.00 97.62 148 ALA A C 1
ATOM 1181 O O . ALA A 1 148 ? -18.886 -0.845 11.085 1.00 97.62 148 ALA A O 1
ATOM 1182 N N . LEU A 1 149 ? -17.275 -2.403 11.268 1.00 96.75 149 LEU A N 1
ATOM 1183 C CA . LEU A 1 149 ? -17.988 -3.238 12.242 1.00 96.75 149 LEU A CA 1
ATOM 1184 C C . LEU A 1 149 ? -18.229 -2.504 13.565 1.00 96.75 149 LEU A C 1
ATOM 1186 O O . LEU A 1 149 ? -19.346 -2.536 14.073 1.00 96.75 149 LEU A O 1
ATOM 1190 N N . ASN A 1 150 ? -17.234 -1.774 14.077 1.00 96.12 150 ASN A N 1
ATOM 1191 C CA . ASN A 1 150 ? -17.393 -0.931 15.265 1.00 96.12 150 ASN A CA 1
ATOM 1192 C C . ASN A 1 150 ? -18.456 0.154 15.050 1.00 96.12 150 ASN A C 1
ATOM 1194 O O . ASN A 1 150 ? -19.275 0.397 15.933 1.00 96.12 150 ASN A O 1
ATOM 1198 N N . GLY A 1 151 ? -18.478 0.776 13.866 1.00 96.69 151 GLY A N 1
ATOM 1199 C CA . GLY A 1 151 ? -19.510 1.746 13.497 1.00 96.69 151 GLY A CA 1
ATOM 1200 C C . GLY A 1 151 ? -20.910 1.129 13.443 1.00 96.69 151 GLY A C 1
ATOM 1201 O O . GLY A 1 151 ? -21.849 1.695 13.995 1.00 96.69 151 GLY A O 1
ATOM 1202 N N . LEU A 1 152 ? -21.054 -0.053 12.835 1.00 96.75 152 LEU A N 1
ATOM 1203 C CA . LEU A 1 152 ? -22.327 -0.784 12.794 1.00 96.75 152 LEU A CA 1
ATOM 1204 C C . LEU A 1 152 ? -22.786 -1.219 14.189 1.00 96.75 152 LEU A C 1
ATOM 1206 O O . LEU A 1 152 ? -23.977 -1.154 14.484 1.00 96.75 152 LEU A O 1
ATOM 1210 N N . ALA A 1 153 ? -21.857 -1.635 15.051 1.00 96.12 153 ALA A N 1
ATOM 1211 C CA . ALA A 1 153 ? -22.160 -1.990 16.430 1.00 96.12 153 ALA A CA 1
ATOM 1212 C C . ALA A 1 153 ? -22.647 -0.766 17.215 1.00 96.12 153 ALA A C 1
ATOM 1214 O O . ALA A 1 153 ? -23.662 -0.853 17.896 1.00 96.12 153 ALA A O 1
ATOM 1215 N N . ALA A 1 154 ? -21.998 0.390 17.047 1.00 94.69 154 ALA A N 1
ATOM 1216 C CA . ALA A 1 154 ? -22.436 1.641 17.658 1.00 94.69 154 ALA A CA 1
ATOM 1217 C C . ALA A 1 154 ? -23.834 2.075 17.180 1.00 94.69 154 ALA A C 1
ATOM 1219 O O . ALA A 1 154 ? -24.645 2.511 17.993 1.00 94.69 154 ALA A O 1
ATOM 1220 N N . ILE A 1 155 ? -24.151 1.907 15.889 1.00 96.56 155 ILE A N 1
ATOM 1221 C CA . ILE A 1 155 ? -25.509 2.149 15.369 1.00 96.56 155 ILE A CA 1
ATOM 1222 C C . ILE A 1 155 ? -26.514 1.205 16.036 1.00 96.56 155 ILE A C 1
ATOM 1224 O O . ILE A 1 155 ? -27.554 1.664 16.490 1.00 96.56 155 ILE A O 1
ATOM 1228 N N . ALA A 1 156 ? -26.188 -0.083 16.169 1.00 95.19 156 ALA A N 1
ATOM 1229 C CA . ALA A 1 156 ? -27.064 -1.045 16.837 1.00 95.19 156 ALA A CA 1
ATOM 1230 C C . ALA A 1 156 ? -27.310 -0.695 18.319 1.00 95.19 156 ALA A C 1
ATOM 1232 O O . ALA A 1 156 ? -28.415 -0.901 18.808 1.00 95.19 156 ALA A O 1
ATOM 1233 N N . ILE A 1 157 ? -26.327 -0.111 19.020 1.00 94.19 157 ILE A N 1
ATOM 1234 C CA . ILE A 1 157 ? -26.522 0.422 20.382 1.00 94.19 157 ILE A CA 1
ATOM 1235 C C . ILE A 1 157 ? -27.536 1.574 20.377 1.00 94.19 157 ILE A C 1
ATOM 1237 O O . ILE A 1 157 ? -28.407 1.616 21.240 1.00 94.19 157 ILE A O 1
ATOM 1241 N N . ILE A 1 158 ? -27.438 2.497 19.412 1.00 94.81 158 ILE A N 1
ATOM 1242 C CA . ILE A 1 158 ? -28.367 3.635 19.275 1.00 94.81 158 ILE A CA 1
ATOM 1243 C C . ILE A 1 158 ? -29.785 3.155 18.932 1.00 94.81 158 ILE A C 1
ATOM 1245 O O . ILE A 1 158 ? -30.757 3.735 19.402 1.00 94.81 158 ILE A O 1
ATOM 1249 N N . GLU A 1 159 ? -29.904 2.091 18.138 1.00 94.88 159 GLU A N 1
ATOM 1250 C CA . GLU A 1 159 ? -31.173 1.427 17.806 1.00 94.88 159 GLU A CA 1
ATOM 1251 C C . GLU A 1 159 ? -31.714 0.539 18.948 1.00 94.88 159 GLU A C 1
ATOM 1253 O O . GLU A 1 159 ? -32.709 -0.157 18.756 1.00 94.88 159 GLU A O 1
ATOM 1258 N N . GLU A 1 160 ? -31.070 0.542 20.122 1.00 91.25 160 GLU A N 1
ATOM 1259 C CA . GLU A 1 160 ? -31.398 -0.277 21.302 1.00 91.25 160 GLU A CA 1
ATOM 1260 C C . GLU A 1 160 ? -31.304 -1.806 21.075 1.00 91.25 160 GLU A C 1
ATOM 1262 O O . GLU A 1 160 ? -31.693 -2.606 21.929 1.00 91.25 160 GLU A O 1
ATOM 1267 N N . ASP A 1 161 ? -30.699 -2.252 19.968 1.00 92.44 161 ASP A N 1
ATOM 1268 C CA . ASP A 1 161 ? -30.415 -3.664 19.690 1.00 92.44 161 ASP A CA 1
ATOM 1269 C C . ASP A 1 161 ? -29.038 -4.073 20.237 1.00 92.44 161 ASP A C 1
ATOM 1271 O O . ASP A 1 161 ? -28.040 -4.258 19.525 1.00 92.44 161 ASP A O 1
ATOM 1275 N N . VAL A 1 162 ? -28.999 -4.261 21.556 1.00 91.19 162 VAL A N 1
ATOM 1276 C CA . VAL A 1 162 ? -27.788 -4.660 22.290 1.00 91.19 162 VAL A CA 1
ATOM 1277 C C . VAL A 1 162 ? -27.260 -6.025 21.824 1.00 91.19 162 VAL A C 1
ATOM 1279 O O . VAL A 1 162 ? -26.047 -6.246 21.777 1.00 91.19 162 VAL A O 1
ATOM 1282 N N . LYS A 1 163 ? -28.143 -6.957 21.439 1.00 91.12 163 LYS A N 1
ATOM 1283 C CA . LYS A 1 163 ? -27.740 -8.308 21.003 1.00 91.12 163 LYS A CA 1
ATOM 1284 C C . LYS A 1 163 ? -26.948 -8.241 19.704 1.00 91.12 163 LYS A C 1
ATOM 1286 O O . LYS A 1 163 ? -25.885 -8.860 19.600 1.00 91.12 163 LYS A O 1
ATOM 1291 N N . ARG A 1 164 ? -27.437 -7.469 18.734 1.00 92.75 164 ARG A N 1
ATOM 1292 C CA . ARG A 1 164 ? -26.746 -7.250 17.462 1.00 92.75 164 ARG A CA 1
ATOM 1293 C C . ARG A 1 164 ? -25.420 -6.524 17.655 1.00 92.75 164 ARG A C 1
ATOM 1295 O O . ARG A 1 164 ? -24.432 -6.934 17.047 1.00 92.75 164 ARG A O 1
ATOM 1302 N N . ALA A 1 165 ? -25.364 -5.524 18.535 1.00 94.50 165 ALA A N 1
ATOM 1303 C CA . ALA A 1 165 ? -24.116 -4.833 18.862 1.00 94.50 165 ALA A CA 1
ATOM 1304 C C . ALA A 1 165 ? -23.046 -5.796 19.412 1.00 94.50 165 ALA A C 1
ATOM 1306 O O . ALA A 1 165 ? -21.908 -5.801 18.938 1.00 94.50 165 ALA A O 1
ATOM 1307 N N . VAL A 1 166 ? -23.414 -6.677 20.353 1.00 92.25 166 VAL A N 1
ATOM 1308 C CA . VAL A 1 166 ? -22.490 -7.683 20.911 1.00 92.25 166 VAL A CA 1
ATOM 1309 C C . VAL A 1 166 ? -22.001 -8.665 19.843 1.00 92.25 166 VAL A C 1
ATOM 1311 O O . VAL A 1 166 ? -20.820 -9.017 19.841 1.00 92.25 166 VAL A O 1
ATOM 1314 N N . LEU A 1 167 ? -22.870 -9.104 18.925 1.00 93.19 167 LEU A N 1
ATOM 1315 C CA . LEU A 1 167 ? -22.471 -9.990 17.825 1.00 93.19 167 LEU A CA 1
ATOM 1316 C C . LEU A 1 167 ? -21.459 -9.319 16.888 1.00 93.19 167 LEU A C 1
ATOM 1318 O O . LEU A 1 167 ? -20.435 -9.926 16.588 1.00 93.19 167 LEU A O 1
ATOM 1322 N N . LEU A 1 168 ? -21.702 -8.065 16.499 1.00 95.88 168 LEU A N 1
ATOM 1323 C CA . LEU A 1 168 ? -20.810 -7.303 15.616 1.00 95.88 168 LEU A CA 1
ATOM 1324 C C . LEU A 1 168 ? -19.432 -7.065 16.248 1.00 95.88 168 LEU A C 1
ATOM 1326 O O . LEU A 1 168 ? -18.408 -7.235 15.589 1.00 95.88 168 LEU A O 1
ATOM 1330 N N . TYR A 1 169 ? -19.378 -6.739 17.542 1.00 95.25 169 TYR A N 1
ATOM 1331 C CA . TYR A 1 169 ? -18.100 -6.604 18.243 1.00 95.25 169 TYR A CA 1
ATOM 1332 C C . TYR A 1 169 ? -17.357 -7.937 18.400 1.00 95.25 169 TYR A C 1
ATOM 1334 O O . TYR A 1 169 ? -16.129 -7.974 18.305 1.00 95.25 169 TYR A O 1
ATOM 1342 N N . ARG A 1 170 ? -18.074 -9.048 18.621 1.00 91.75 170 ARG A N 1
ATOM 1343 C CA . ARG A 1 170 ? -17.463 -10.388 18.654 1.00 91.75 170 ARG A CA 1
ATOM 1344 C C . ARG A 1 170 ? -16.922 -10.801 17.292 1.00 91.75 170 ARG A C 1
ATOM 1346 O O . ARG A 1 170 ? -15.855 -11.403 17.240 1.00 91.75 170 ARG A O 1
ATOM 1353 N N . GLU A 1 171 ? -17.630 -10.469 16.218 1.00 94.69 171 GLU A N 1
ATOM 1354 C CA . GLU A 1 171 ? -17.173 -10.683 14.844 1.00 94.69 171 GLU A CA 1
ATOM 1355 C C . GLU A 1 171 ? -15.899 -9.879 14.557 1.00 94.69 171 GLU A C 1
ATOM 1357 O O . GLU A 1 171 ? -14.918 -10.443 14.078 1.00 94.69 171 GLU A O 1
ATOM 1362 N N . ALA A 1 172 ? -15.867 -8.598 14.939 1.00 95.19 172 ALA A N 1
ATOM 1363 C CA . ALA A 1 172 ? -14.679 -7.758 14.797 1.00 95.19 172 ALA A CA 1
ATOM 1364 C C . ALA A 1 172 ? -13.461 -8.333 15.543 1.00 95.19 172 ALA A C 1
ATOM 1366 O O . ALA A 1 172 ? -12.357 -8.344 14.996 1.00 95.19 172 ALA A O 1
ATOM 1367 N N . LEU A 1 173 ? -13.659 -8.846 16.764 1.00 92.19 173 LEU A N 1
ATOM 1368 C CA . LEU A 1 173 ? -12.586 -9.478 17.535 1.00 92.19 173 LEU A CA 1
ATOM 1369 C C . LEU A 1 173 ? -12.134 -10.804 16.909 1.00 92.19 173 LEU A C 1
ATOM 1371 O O . LEU A 1 173 ? -10.937 -11.042 16.794 1.00 92.19 173 LEU A O 1
ATOM 1375 N N . ALA A 1 174 ? -13.075 -11.640 16.461 1.00 92.69 174 ALA A N 1
ATOM 1376 C CA . ALA A 1 174 ? -12.760 -12.913 15.817 1.00 92.69 174 ALA A CA 1
ATOM 1377 C C . ALA A 1 174 ? -11.924 -12.715 14.543 1.00 92.69 174 ALA A C 1
ATOM 1379 O O . ALA A 1 174 ? -10.933 -13.416 14.355 1.00 92.69 174 ALA A O 1
ATOM 1380 N N . LEU A 1 175 ? -12.272 -11.720 13.718 1.00 93.06 175 LEU A N 1
ATOM 1381 C CA . LEU A 1 175 ? -11.500 -11.357 12.524 1.00 93.06 175 LEU A CA 1
ATOM 1382 C C . LEU A 1 175 ? -10.089 -10.864 12.868 1.00 93.06 175 LEU A C 1
ATOM 1384 O O . LEU A 1 175 ? -9.129 -11.185 12.171 1.00 93.06 175 LEU A O 1
ATOM 1388 N N . ALA A 1 176 ? -9.945 -10.085 13.941 1.00 92.62 176 ALA A N 1
ATOM 1389 C CA . ALA A 1 176 ? -8.639 -9.607 14.386 1.00 92.62 176 ALA A CA 1
ATOM 1390 C C . ALA A 1 176 ? -7.751 -10.741 14.927 1.00 92.62 176 ALA A C 1
ATOM 1392 O O . ALA A 1 176 ? -6.547 -10.747 14.678 1.00 92.62 176 ALA A O 1
ATOM 1393 N N . GLU A 1 177 ? -8.333 -11.705 15.644 1.00 90.50 177 GLU A N 1
ATOM 1394 C CA . GLU A 1 177 ? -7.624 -12.876 16.171 1.00 90.50 177 GLU A CA 1
ATOM 1395 C C . GLU A 1 177 ? -7.209 -13.848 15.062 1.00 90.50 177 GLU A C 1
ATOM 1397 O O . GLU A 1 177 ? -6.061 -14.299 15.056 1.00 90.50 177 GLU A O 1
ATOM 1402 N N . GLU A 1 178 ? -8.100 -14.125 14.101 1.00 93.06 178 GLU A N 1
ATOM 1403 C CA . GLU A 1 178 ? -7.836 -15.004 12.950 1.00 93.06 178 GLU A CA 1
ATOM 1404 C C . GLU A 1 178 ? -6.593 -14.563 12.166 1.00 93.06 178 GLU A C 1
ATOM 1406 O O . GLU A 1 178 ? -5.802 -15.396 11.722 1.00 93.06 178 GLU A O 1
ATOM 1411 N N . HIS A 1 179 ? -6.379 -13.252 12.056 1.00 92.06 179 HIS A N 1
ATOM 1412 C CA . HIS A 1 179 ? -5.270 -12.670 11.303 1.00 92.06 179 HIS A CA 1
ATOM 1413 C C . HIS A 1 179 ? -4.117 -12.136 12.165 1.00 92.06 179 HIS A C 1
ATOM 1415 O O . HIS A 1 179 ? -3.206 -11.494 11.640 1.00 92.06 179 HIS A O 1
ATOM 1421 N N . SER A 1 180 ? -4.115 -12.419 13.470 1.00 90.38 180 SER A N 1
ATOM 1422 C CA . SER A 1 180 ? -3.176 -11.826 14.437 1.00 90.38 180 SER A CA 1
ATOM 1423 C C . SER A 1 180 ? -1.698 -12.177 14.212 1.00 90.38 180 SER A C 1
ATOM 1425 O O . SER A 1 180 ? -0.820 -11.425 14.641 1.00 90.38 180 SER A O 1
ATOM 1427 N N . ASN A 1 181 ? -1.413 -13.289 13.525 1.00 91.00 181 ASN A N 1
ATOM 1428 C CA . ASN A 1 181 ? -0.049 -13.708 13.189 1.00 91.00 181 ASN A CA 1
ATOM 1429 C C . ASN A 1 181 ? 0.610 -12.771 12.164 1.00 91.00 181 ASN A C 1
ATOM 1431 O O . ASN A 1 181 ? 1.795 -12.455 12.281 1.00 91.00 181 ASN A O 1
ATOM 1435 N N . ASP A 1 182 ? -0.164 -12.309 11.181 1.00 90.81 182 ASP A N 1
ATOM 1436 C CA . ASP A 1 182 ? 0.346 -11.544 10.041 1.00 90.81 182 ASP A CA 1
ATOM 1437 C C . ASP A 1 182 ? 0.049 -10.050 10.174 1.00 90.81 182 ASP A C 1
ATOM 1439 O O . ASP A 1 182 ? 0.910 -9.216 9.871 1.00 90.81 182 ASP A O 1
ATOM 1443 N N . PHE A 1 183 ? -1.143 -9.704 10.671 1.00 94.25 183 PHE A N 1
ATOM 1444 C CA . PHE A 1 183 ? -1.647 -8.336 10.732 1.00 94.25 183 PHE A CA 1
ATOM 1445 C C . PHE A 1 183 ? -1.942 -7.916 12.165 1.00 94.25 183 PHE A C 1
ATOM 1447 O O . PHE A 1 183 ? -2.631 -8.594 12.928 1.00 94.25 183 PHE A O 1
ATOM 1454 N N . ARG A 1 184 ? -1.451 -6.735 12.526 1.00 91.75 184 ARG A N 1
ATOM 1455 C CA . ARG A 1 184 ? -1.733 -6.125 13.819 1.00 91.75 184 ARG A CA 1
ATOM 1456 C C . ARG A 1 184 ? -2.955 -5.224 13.714 1.00 91.75 184 ARG A C 1
ATOM 1458 O O . ARG A 1 184 ? -2.994 -4.308 12.898 1.00 91.75 184 ARG A O 1
ATOM 1465 N N . LEU A 1 185 ? -3.932 -5.448 14.590 1.00 92.00 185 LEU A N 1
ATOM 1466 C CA . LEU A 1 185 ? -5.040 -4.516 14.751 1.00 92.00 185 LEU A CA 1
ATOM 1467 C C . LEU A 1 185 ? -4.561 -3.228 15.437 1.00 92.00 185 LEU A C 1
ATOM 1469 O O . LEU A 1 185 ? -3.759 -3.261 16.374 1.00 92.00 185 LEU A O 1
ATOM 1473 N N . ASP A 1 186 ? -5.108 -2.099 14.990 1.00 92.12 186 ASP A N 1
ATOM 1474 C CA . ASP A 1 186 ? -4.940 -0.803 15.639 1.00 92.12 186 ASP A CA 1
ATOM 1475 C C . ASP A 1 186 ? -5.325 -0.884 17.137 1.00 92.12 186 ASP A C 1
ATOM 1477 O O . ASP A 1 186 ? -6.444 -1.301 17.465 1.00 92.12 186 ASP A O 1
ATOM 1481 N N . PRO A 1 187 ? -4.433 -0.484 18.066 1.00 92.31 187 PRO A N 1
ATOM 1482 C CA . PRO A 1 187 ? -4.695 -0.581 19.500 1.00 92.31 187 PRO A CA 1
ATOM 1483 C C . PRO A 1 187 ? -5.955 0.158 19.963 1.00 92.31 187 PRO A C 1
ATOM 1485 O O . PRO A 1 187 ? -6.625 -0.311 20.880 1.00 92.31 187 PRO A O 1
ATOM 1488 N N . LEU A 1 188 ? -6.302 1.292 19.349 1.00 93.75 188 LEU A N 1
ATOM 1489 C CA . LEU A 1 188 ? -7.468 2.090 19.731 1.00 93.75 188 LEU A CA 1
ATOM 1490 C C . LEU A 1 188 ? -8.768 1.456 19.240 1.00 93.75 188 LEU A C 1
ATOM 1492 O O . LEU A 1 188 ? -9.760 1.454 19.970 1.00 93.75 188 LEU A O 1
ATOM 1496 N N . LEU A 1 189 ? -8.760 0.864 18.042 1.00 94.44 189 LEU A N 1
ATOM 1497 C CA . LEU A 1 189 ? -9.898 0.067 17.576 1.00 94.44 189 LEU A CA 1
ATOM 1498 C C . LEU A 1 189 ? -10.111 -1.158 18.465 1.00 94.44 189 LEU A C 1
ATOM 1500 O O . LEU A 1 189 ? -11.252 -1.474 18.805 1.00 94.44 189 LEU A O 1
ATOM 1504 N N . ASN A 1 190 ? -9.021 -1.804 18.885 1.00 93.38 190 ASN A N 1
ATOM 1505 C CA . ASN A 1 190 ? -9.087 -2.937 19.799 1.00 93.38 190 ASN A CA 1
ATOM 1506 C C . ASN A 1 190 ? -9.619 -2.525 21.185 1.00 93.38 190 ASN A C 1
ATOM 1508 O O . ASN A 1 190 ? -10.507 -3.168 21.745 1.00 93.38 190 ASN A O 1
ATOM 1512 N N . LEU A 1 191 ? -9.141 -1.391 21.710 1.00 93.69 191 LEU A N 1
ATOM 1513 C CA . LEU A 1 191 ? -9.640 -0.809 22.955 1.00 93.69 191 LEU A CA 1
ATOM 1514 C C . LEU A 1 191 ? -11.143 -0.518 22.879 1.00 93.69 191 LEU A C 1
ATOM 1516 O O . LEU A 1 191 ? -11.867 -0.821 23.824 1.00 93.69 191 LEU A O 1
ATOM 1520 N N . HIS A 1 192 ? -11.612 0.042 21.761 1.00 94.75 192 HIS A N 1
ATOM 1521 C CA . HIS A 1 192 ? -13.027 0.337 21.552 1.00 94.75 192 HIS A CA 1
ATOM 1522 C C . HIS A 1 192 ? -13.886 -0.932 21.627 1.00 94.75 192 HIS A C 1
ATOM 1524 O O . HIS A 1 192 ? -14.890 -0.937 22.336 1.00 94.75 192 HIS A O 1
ATOM 1530 N N . ILE A 1 193 ? -13.483 -2.015 20.957 1.00 93.62 193 ILE A N 1
ATOM 1531 C 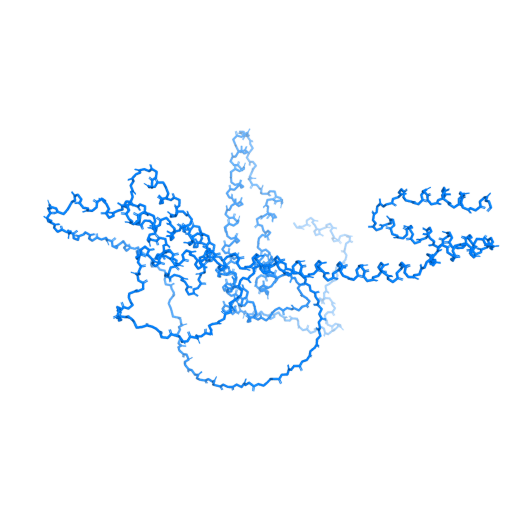CA . ILE A 1 193 ? -14.215 -3.292 20.987 1.00 93.62 193 ILE A CA 1
ATOM 1532 C C . ILE A 1 193 ? -14.305 -3.827 22.417 1.00 93.62 193 ILE A C 1
ATOM 1534 O O . ILE A 1 193 ? -15.398 -4.098 22.913 1.00 93.62 193 ILE A O 1
ATOM 1538 N N . HIS A 1 194 ? -13.162 -3.958 23.097 1.00 92.12 194 HIS A N 1
ATOM 1539 C CA . HIS A 1 194 ? -13.120 -4.540 24.438 1.00 92.12 194 HIS A CA 1
ATOM 1540 C C . HIS A 1 194 ? -13.864 -3.691 25.473 1.00 92.12 194 HIS A C 1
ATOM 1542 O O . HIS A 1 194 ? -14.526 -4.247 26.350 1.00 92.12 194 HIS A O 1
ATOM 1548 N N . HIS A 1 195 ? -13.785 -2.362 25.370 1.00 93.38 195 HIS A N 1
ATOM 1549 C CA . HIS A 1 195 ? -14.465 -1.453 26.286 1.00 93.38 195 HIS A CA 1
ATOM 1550 C C . HIS A 1 195 ? -15.984 -1.543 26.141 1.00 93.38 195 HIS A C 1
ATOM 1552 O O . HIS A 1 195 ? -16.660 -1.811 27.132 1.00 93.38 195 HIS A O 1
ATOM 1558 N N . ASN A 1 196 ? -16.503 -1.421 24.915 1.00 92.50 196 ASN A N 1
ATOM 1559 C CA . ASN A 1 196 ? -17.943 -1.493 24.673 1.00 92.50 196 ASN A CA 1
ATOM 1560 C C . ASN A 1 196 ? -18.490 -2.895 24.966 1.00 92.50 196 ASN A C 1
ATOM 1562 O O . ASN A 1 196 ? -19.540 -3.024 25.582 1.00 92.50 196 ASN A O 1
ATOM 1566 N N . LEU A 1 197 ? -17.767 -3.971 24.631 1.00 91.00 197 LEU A N 1
ATOM 1567 C CA . LEU A 1 197 ? -18.184 -5.321 25.031 1.00 91.00 197 LEU A CA 1
ATOM 1568 C C . LEU A 1 197 ? -18.261 -5.481 26.552 1.00 91.00 197 LEU A C 1
ATOM 1570 O O . LEU A 1 197 ? -19.203 -6.095 27.048 1.00 91.00 197 LEU A O 1
ATOM 1574 N N . ALA A 1 198 ? -17.298 -4.936 27.300 1.00 89.81 198 ALA A N 1
ATOM 1575 C CA . ALA A 1 198 ? -17.311 -5.012 28.759 1.00 89.81 198 ALA A CA 1
ATOM 1576 C C . ALA A 1 198 ? -18.504 -4.266 29.382 1.00 89.81 198 ALA A C 1
ATOM 1578 O O . ALA A 1 198 ? -18.954 -4.663 30.455 1.00 89.81 198 ALA A O 1
ATOM 1579 N N . GLU A 1 199 ? -19.009 -3.220 28.724 1.00 89.06 199 GLU A N 1
ATOM 1580 C CA . GLU A 1 199 ? -20.196 -2.468 29.153 1.00 89.06 199 GLU A CA 1
ATOM 1581 C C . GLU A 1 199 ? -21.510 -3.131 28.721 1.00 89.06 199 GLU A C 1
ATOM 1583 O O . GLU A 1 199 ? -22.458 -3.185 29.502 1.00 89.06 199 GLU A O 1
ATOM 1588 N N . LEU A 1 200 ? -21.566 -3.694 27.511 1.00 87.75 200 LEU A N 1
ATOM 1589 C CA . LEU A 1 200 ? -22.787 -4.288 26.956 1.00 87.75 200 LEU A CA 1
ATOM 1590 C C . LEU A 1 200 ? -23.079 -5.693 27.499 1.00 87.75 200 LEU A C 1
ATOM 1592 O O . LEU A 1 200 ? -24.242 -6.070 27.630 1.00 87.75 200 LEU A O 1
ATOM 1596 N N . ILE A 1 201 ? -22.053 -6.489 27.826 1.00 84.38 201 ILE A N 1
ATOM 1597 C CA . ILE A 1 201 ? -22.239 -7.862 28.332 1.00 84.38 201 ILE A CA 1
ATOM 1598 C C . ILE A 1 201 ? -23.068 -7.901 29.635 1.00 84.38 201 ILE A C 1
ATOM 1600 O O . ILE A 1 201 ? -24.007 -8.699 29.690 1.00 84.38 201 ILE A O 1
ATOM 1604 N N . PRO A 1 202 ? -22.810 -7.055 30.653 1.00 83.00 202 PRO A N 1
ATOM 1605 C CA . PRO A 1 202 ? -23.671 -6.952 31.834 1.00 83.00 202 PRO A CA 1
ATOM 1606 C C . PRO A 1 202 ? -25.133 -6.647 31.490 1.00 83.00 202 PRO A C 1
ATOM 1608 O O . PRO A 1 202 ? -26.026 -7.341 31.969 1.00 83.00 202 PRO A O 1
ATOM 1611 N N . LEU A 1 203 ? -25.370 -5.692 30.582 1.00 76.31 203 LEU A N 1
ATOM 1612 C CA . LEU A 1 203 ? -26.718 -5.302 30.159 1.00 76.31 203 LEU A CA 1
ATOM 1613 C C . LEU A 1 203 ? -27.455 -6.479 29.508 1.00 76.31 203 LEU A C 1
ATOM 1615 O O . LEU A 1 203 ? -28.617 -6.726 29.807 1.00 76.31 203 LEU A O 1
ATOM 1619 N N . THR A 1 204 ? -26.773 -7.288 28.688 1.00 66.88 204 THR A N 1
ATOM 1620 C CA . THR A 1 204 ? -27.386 -8.501 28.109 1.00 66.88 204 THR A CA 1
ATOM 1621 C C . THR A 1 204 ? -27.743 -9.577 29.138 1.00 66.88 204 THR A C 1
ATOM 1623 O O . THR A 1 204 ? -28.652 -10.368 28.879 1.00 66.88 204 THR A O 1
ATOM 1626 N N . SER A 1 205 ? -27.064 -9.609 30.292 1.00 58.03 205 SER A N 1
ATOM 1627 C CA . SER A 1 205 ? -27.375 -10.532 31.391 1.00 58.03 205 SER A CA 1
ATOM 1628 C C . SER A 1 205 ? -28.645 -10.112 32.133 1.00 58.03 205 SER A C 1
ATOM 1630 O O . SER A 1 205 ? -29.456 -10.973 32.466 1.00 58.03 205 SER A O 1
ATOM 1632 N N . GLU A 1 206 ? -28.873 -8.807 32.310 1.00 47.06 206 GLU A N 1
ATOM 1633 C CA . GLU A 1 206 ? -30.114 -8.267 32.890 1.00 47.06 206 GLU A CA 1
ATOM 1634 C C . GLU A 1 206 ? -31.331 -8.515 31.976 1.00 47.06 206 GLU A C 1
ATOM 1636 O O . GLU A 1 206 ? -32.429 -8.796 32.452 1.00 47.06 206 GLU A O 1
ATOM 1641 N N . PHE A 1 207 ? -31.134 -8.557 30.652 1.00 44.22 207 PHE A N 1
ATOM 1642 C CA . PHE A 1 207 ? -32.175 -8.989 29.706 1.00 44.22 207 PHE A CA 1
ATOM 1643 C C . PHE A 1 207 ? -32.403 -10.513 29.671 1.00 44.22 207 PHE A C 1
ATOM 1645 O O . PHE A 1 207 ? -33.394 -10.968 29.093 1.00 44.22 207 PHE A O 1
ATOM 1652 N N . SER A 1 208 ? -31.510 -11.318 30.262 1.00 38.34 208 SER A N 1
ATOM 1653 C CA . SER A 1 208 ? -31.624 -12.784 30.282 1.00 38.34 208 SER A CA 1
ATOM 1654 C C . SER A 1 208 ? -32.414 -13.317 31.482 1.00 38.34 208 SER A C 1
ATOM 1656 O O . SER A 1 208 ? -32.929 -14.434 31.399 1.00 38.34 208 SER A O 1
ATOM 1658 N N . GLU A 1 209 ? -32.569 -12.550 32.565 1.00 34.62 209 GLU A N 1
ATOM 1659 C CA . GLU A 1 209 ? -33.366 -12.984 33.726 1.00 34.62 209 GLU A CA 1
ATOM 1660 C C . GLU A 1 209 ? -34.883 -12.921 33.479 1.00 34.62 209 GLU A C 1
ATOM 1662 O O . GLU A 1 209 ? -35.644 -13.585 34.177 1.00 34.62 209 GLU A O 1
ATOM 1667 N N . HIS A 1 210 ? -35.339 -12.244 32.418 1.00 34.00 210 HIS A N 1
ATOM 1668 C CA . HIS A 1 210 ? -36.765 -12.170 32.075 1.00 34.00 210 HIS A CA 1
ATOM 1669 C C . HIS A 1 210 ? -37.266 -13.208 31.051 1.00 34.00 210 HIS A C 1
ATOM 1671 O O . HIS A 1 210 ? -38.450 -13.191 30.718 1.00 34.00 210 HIS A O 1
ATOM 1677 N N . CYS A 1 211 ? -36.425 -14.143 30.582 1.00 30.95 211 CYS A N 1
ATOM 1678 C CA . CYS A 1 211 ? -36.824 -15.154 29.583 1.00 30.95 211 CYS A CA 1
ATOM 1679 C C . CYS A 1 211 ? -36.359 -16.597 29.867 1.00 30.95 211 CYS A C 1
ATOM 1681 O O . CYS A 1 211 ? -36.363 -17.431 28.962 1.00 30.95 211 CYS A O 1
ATOM 1683 N N . LEU A 1 212 ? -36.039 -16.958 31.113 1.00 33.38 212 LEU A N 1
ATOM 1684 C CA . LEU A 1 212 ? -35.889 -18.367 31.516 1.00 33.38 212 LEU A CA 1
ATOM 1685 C C . LEU A 1 212 ? -37.240 -18.968 31.943 1.00 33.38 212 LEU A C 1
ATOM 1687 O O . LEU A 1 212 ? -37.418 -19.432 33.062 1.00 33.38 212 LEU A O 1
ATOM 1691 N N . SER A 1 213 ? -38.217 -18.940 31.036 1.00 35.16 213 SER A N 1
ATOM 1692 C CA . SER A 1 213 ? -39.486 -19.667 31.175 1.00 35.16 213 SER A CA 1
ATOM 1693 C C . SER A 1 213 ? -40.132 -19.901 29.805 1.00 35.16 213 SER A C 1
ATOM 1695 O O . SER A 1 213 ? -41.259 -19.489 29.556 1.00 35.16 213 SER A O 1
ATOM 1697 N N . ALA A 1 214 ? -39.408 -20.539 28.890 1.00 28.09 214 ALA A N 1
ATOM 1698 C CA . ALA A 1 214 ? -39.985 -21.350 27.815 1.00 28.09 214 ALA A CA 1
ATOM 1699 C C . ALA A 1 214 ? -38.831 -21.989 27.044 1.00 28.09 214 ALA A C 1
ATOM 1701 O O . ALA A 1 214 ? -38.159 -21.338 26.247 1.00 28.09 214 ALA A O 1
ATOM 1702 N N . GLY A 1 215 ? -38.573 -23.269 27.302 1.00 28.83 215 GLY A N 1
ATOM 1703 C CA . GLY A 1 215 ? -37.726 -24.053 26.416 1.00 28.83 215 GLY A CA 1
ATOM 1704 C C . GLY A 1 215 ? -38.397 -24.207 25.054 1.00 28.83 215 GLY A C 1
ATOM 1705 O O . GLY A 1 215 ? -39.604 -24.417 25.003 1.00 28.83 215 GLY A O 1
ATOM 1706 N N . LEU A 1 216 ? -37.613 -24.121 23.978 1.00 28.55 216 LEU A N 1
ATOM 1707 C CA . LEU A 1 216 ? -37.741 -24.928 22.759 1.00 28.55 216 LEU A CA 1
ATOM 1708 C C . LEU A 1 216 ? -36.496 -24.710 21.862 1.00 28.55 216 LEU A C 1
ATOM 1710 O O . LEU A 1 216 ? -35.793 -23.709 22.014 1.00 28.55 216 LEU A O 1
ATOM 1714 N N . PRO A 1 217 ? -36.165 -25.684 20.995 1.00 29.52 217 PRO A N 1
ATOM 1715 C CA . PRO A 1 217 ? -34.841 -25.886 20.427 1.00 29.52 217 PRO A CA 1
ATOM 1716 C C . PRO A 1 217 ? -34.588 -25.019 19.195 1.00 29.52 217 PRO A C 1
ATOM 1718 O O . PRO A 1 217 ? -35.473 -24.795 18.374 1.00 29.52 217 PRO A O 1
ATOM 1721 N N . PHE A 1 218 ? -33.331 -24.607 19.038 1.00 27.42 218 PHE A N 1
ATOM 1722 C CA . PHE A 1 218 ? -32.812 -24.053 17.793 1.00 27.42 218 PHE A CA 1
ATOM 1723 C C . PHE A 1 218 ? -32.782 -25.143 16.711 1.00 27.42 218 PHE A C 1
ATOM 1725 O O . PHE A 1 218 ? -32.005 -26.094 16.798 1.00 27.42 218 PHE A O 1
ATOM 1732 N N . GLU A 1 219 ? -33.618 -24.988 15.685 1.00 26.11 219 GLU A N 1
ATOM 1733 C CA . GLU A 1 219 ? -33.471 -25.699 14.417 1.00 26.11 219 GLU A CA 1
ATOM 1734 C C . GLU A 1 219 ? -32.282 -25.135 13.627 1.00 26.11 219 GLU A C 1
ATOM 1736 O O . GLU A 1 219 ? -32.145 -23.928 13.416 1.00 26.11 219 GLU A O 1
ATOM 1741 N N . ASN A 1 220 ? -31.428 -26.050 13.167 1.00 29.69 220 ASN A N 1
ATOM 1742 C CA . ASN A 1 220 ? -30.409 -25.807 12.156 1.00 29.69 220 ASN A CA 1
ATOM 1743 C C . ASN A 1 220 ? -31.054 -25.301 10.861 1.00 29.69 220 ASN A C 1
ATOM 1745 O O . ASN A 1 220 ? -31.901 -25.985 10.294 1.00 29.69 220 ASN A O 1
ATOM 1749 N N . ASN A 1 221 ? -30.563 -24.182 10.325 1.00 26.47 221 ASN A N 1
ATOM 1750 C CA . ASN A 1 221 ? -30.763 -23.846 8.919 1.00 26.47 221 ASN A CA 1
ATOM 1751 C C . ASN A 1 221 ? -29.422 -23.594 8.219 1.00 26.47 221 ASN A C 1
ATOM 1753 O O . ASN A 1 221 ? -28.804 -22.537 8.320 1.00 26.47 221 ASN A O 1
ATOM 1757 N N . GLU A 1 222 ? -29.006 -24.648 7.520 1.00 27.28 222 GLU A N 1
ATOM 1758 C CA . GLU A 1 222 ? -28.121 -24.731 6.359 1.00 27.28 222 GLU A CA 1
ATOM 1759 C C . GLU A 1 222 ? -27.879 -23.406 5.606 1.00 27.28 222 GLU A C 1
ATOM 1761 O O . GLU A 1 222 ? -28.701 -22.950 4.804 1.00 27.28 222 GLU A O 1
ATOM 1766 N N . LEU A 1 223 ? -26.676 -22.841 5.756 1.00 29.09 223 LEU A N 1
ATOM 1767 C CA . LEU A 1 223 ? -26.170 -21.822 4.841 1.00 29.09 223 LEU A CA 1
ATOM 1768 C C . LEU A 1 223 ? -25.599 -22.510 3.590 1.00 29.09 223 LEU A C 1
ATOM 1770 O O . LEU A 1 223 ? -24.465 -22.991 3.556 1.00 29.09 223 LEU A O 1
ATOM 1774 N N . ARG A 1 224 ? -26.423 -22.552 2.539 1.00 28.81 224 ARG A N 1
ATOM 1775 C CA . ARG A 1 224 ? -26.079 -23.038 1.196 1.00 28.81 224 ARG A CA 1
ATOM 1776 C C . ARG A 1 224 ? -24.772 -22.419 0.679 1.00 28.81 224 ARG A C 1
ATOM 1778 O O . ARG A 1 224 ? -24.738 -21.257 0.274 1.00 28.81 224 ARG A O 1
ATOM 1785 N N . LYS A 1 225 ? -23.737 -23.254 0.551 1.00 25.86 225 LYS A N 1
ATOM 1786 C CA . LYS A 1 225 ? -22.567 -23.025 -0.312 1.00 25.86 225 LYS A CA 1
ATOM 1787 C C . LYS A 1 225 ? -23.027 -22.754 -1.749 1.00 25.86 225 LYS A C 1
ATOM 1789 O O . LYS A 1 225 ? -23.497 -23.661 -2.437 1.00 25.86 225 LYS A O 1
ATOM 1794 N N . ARG A 1 226 ? -22.847 -21.527 -2.241 1.00 27.98 226 ARG A N 1
ATOM 1795 C CA . ARG A 1 226 ? -22.898 -21.246 -3.682 1.00 27.98 226 ARG A CA 1
ATOM 1796 C C . ARG A 1 226 ? -21.553 -21.628 -4.301 1.00 27.98 226 ARG A C 1
ATOM 1798 O O . ARG A 1 226 ? -20.553 -20.956 -4.091 1.00 27.98 226 ARG A O 1
ATOM 1805 N N . LYS A 1 227 ? -21.552 -22.727 -5.062 1.00 26.30 227 LYS A N 1
ATOM 1806 C CA . LYS A 1 227 ? -20.521 -23.054 -6.056 1.00 26.30 227 LYS A CA 1
ATOM 1807 C C . LYS A 1 227 ? -20.537 -21.980 -7.149 1.00 26.30 227 LYS A C 1
ATOM 1809 O O . LYS A 1 227 ? -21.555 -21.832 -7.821 1.00 26.30 227 LYS A O 1
ATOM 1814 N N . SER A 1 228 ? -19.422 -21.295 -7.373 1.00 28.67 228 SER A N 1
ATOM 1815 C CA . SER A 1 228 ? -19.120 -20.659 -8.657 1.00 28.67 228 SER A CA 1
ATOM 1816 C C . SER A 1 228 ? -18.188 -21.582 -9.444 1.00 28.67 228 SER A C 1
ATOM 1818 O O . SER A 1 228 ? -17.021 -21.780 -9.122 1.00 28.67 228 SER A O 1
ATOM 1820 N N . THR A 1 229 ? -18.744 -22.206 -10.476 1.00 24.53 229 THR A N 1
ATOM 1821 C CA . THR A 1 229 ? -18.013 -22.917 -11.526 1.00 24.53 229 THR A CA 1
ATOM 1822 C C . THR A 1 229 ? -17.701 -21.957 -12.672 1.00 24.53 229 THR A C 1
ATOM 1824 O O . THR A 1 229 ? -18.612 -21.585 -13.403 1.00 24.53 229 THR A O 1
ATOM 1827 N N . SER A 1 230 ? -16.425 -21.621 -12.859 1.00 25.77 230 SER A N 1
ATOM 1828 C CA . SER A 1 230 ? -15.752 -21.531 -14.171 1.00 25.77 230 SER A CA 1
ATOM 1829 C C . SER A 1 230 ? -14.239 -21.489 -13.903 1.00 25.77 230 SER A C 1
ATOM 1831 O O . SER A 1 230 ? -13.720 -20.489 -13.427 1.00 25.77 230 SER A O 1
ATOM 1833 N N . ALA A 1 231 ? -13.536 -22.620 -13.906 1.00 26.64 231 ALA A N 1
ATOM 1834 C CA . ALA A 1 231 ? -12.933 -23.223 -15.097 1.00 26.64 231 ALA A CA 1
ATOM 1835 C C . ALA A 1 231 ? -12.016 -22.247 -15.863 1.00 26.64 231 ALA A C 1
ATOM 1837 O O . ALA A 1 231 ? -12.437 -21.580 -16.800 1.00 26.64 231 ALA A O 1
ATOM 1838 N N . GLY A 1 232 ? -10.745 -22.235 -15.463 1.00 26.11 232 GLY A N 1
ATOM 1839 C CA . GLY A 1 232 ? -9.626 -21.606 -16.158 1.00 26.11 232 GLY A CA 1
ATOM 1840 C C . GLY A 1 232 ? -8.321 -22.167 -15.598 1.00 26.11 232 GLY A C 1
ATOM 1841 O O . GLY A 1 232 ? -7.786 -21.633 -14.640 1.00 26.11 232 GLY A O 1
ATOM 1842 N N . ARG A 1 233 ? -7.898 -23.316 -16.141 1.00 28.62 233 ARG A N 1
ATOM 1843 C CA . ARG A 1 233 ? -6.628 -24.029 -15.894 1.00 28.62 233 ARG A CA 1
ATOM 1844 C C . ARG A 1 233 ? -5.445 -23.076 -15.682 1.00 28.62 233 ARG A C 1
ATOM 1846 O O . ARG A 1 233 ? -5.211 -22.269 -16.566 1.00 28.62 233 ARG A O 1
ATOM 1853 N N . PHE A 1 234 ? -4.649 -23.293 -14.636 1.00 26.05 234 PHE A N 1
ATOM 1854 C CA . PHE A 1 234 ? -3.239 -23.703 -14.741 1.00 26.05 234 PHE A CA 1
ATOM 1855 C C . PHE A 1 234 ? -2.768 -24.164 -13.356 1.00 26.05 234 PHE A C 1
ATOM 1857 O O . PHE A 1 234 ? -2.626 -23.377 -12.431 1.00 26.05 234 PHE A O 1
ATOM 1864 N N . ASP A 1 235 ? -2.598 -25.477 -13.233 1.00 26.47 235 ASP A N 1
ATOM 1865 C CA . ASP A 1 235 ? -2.098 -26.174 -12.054 1.00 26.47 235 ASP A CA 1
ATOM 1866 C C . ASP A 1 235 ? -0.714 -26.746 -12.379 1.00 26.47 235 ASP A C 1
ATOM 1868 O O . ASP A 1 235 ? -0.482 -27.156 -13.522 1.00 26.47 235 ASP A O 1
ATOM 1872 N N . LYS A 1 236 ? 0.096 -26.904 -11.324 1.00 27.78 236 LYS A N 1
ATOM 1873 C CA . LYS A 1 236 ? 1.387 -27.620 -11.219 1.00 27.78 236 LYS A CA 1
ATOM 1874 C C . LYS A 1 236 ? 2.629 -26.794 -11.542 1.00 27.78 236 LYS A C 1
ATOM 1876 O O . LYS A 1 236 ? 2.978 -26.641 -12.699 1.00 27.78 236 LYS A O 1
ATOM 1881 N N . TYR A 1 237 ? 3.349 -26.378 -10.499 1.00 27.31 237 TYR A N 1
ATOM 1882 C CA . TYR A 1 237 ? 4.556 -27.072 -10.020 1.00 27.31 237 TYR A CA 1
ATOM 1883 C C . TYR A 1 237 ? 4.903 -26.578 -8.602 1.00 27.31 237 TYR A C 1
ATOM 1885 O O . TYR A 1 237 ? 5.460 -25.504 -8.432 1.00 27.31 237 TYR A O 1
ATOM 1893 N N . TYR A 1 238 ? 4.617 -27.390 -7.584 1.00 26.77 238 TYR A N 1
ATOM 1894 C CA . TYR A 1 238 ? 5.336 -27.355 -6.310 1.00 26.77 238 TYR A CA 1
ATOM 1895 C C . TYR A 1 238 ? 5.845 -28.770 -6.065 1.00 26.77 238 TYR A C 1
ATOM 1897 O O . TYR A 1 238 ? 5.054 -29.696 -5.910 1.00 26.77 238 TYR A O 1
ATOM 1905 N N . ASN A 1 239 ? 7.165 -28.933 -6.079 1.00 25.52 239 ASN A N 1
ATOM 1906 C CA . ASN A 1 239 ? 7.826 -30.117 -5.556 1.00 25.52 239 ASN A CA 1
ATOM 1907 C C . ASN A 1 239 ? 8.802 -29.682 -4.466 1.00 25.52 239 ASN A C 1
ATOM 1909 O O . ASN A 1 239 ? 9.729 -28.911 -4.701 1.00 25.52 239 ASN A O 1
ATOM 1913 N N . ASN A 1 240 ? 8.526 -30.222 -3.285 1.00 24.78 240 ASN A N 1
ATOM 1914 C CA . ASN A 1 240 ? 9.328 -30.334 -2.077 1.00 24.78 240 ASN A CA 1
ATOM 1915 C C . ASN A 1 240 ? 10.849 -30.244 -2.266 1.00 24.78 240 ASN A C 1
ATOM 1917 O O . ASN A 1 240 ? 11.431 -31.038 -3.006 1.00 24.78 240 ASN A O 1
ATOM 1921 N N . LYS A 1 241 ? 11.495 -29.428 -1.425 1.00 27.70 241 LYS A N 1
ATOM 1922 C CA . LYS A 1 241 ? 12.776 -29.785 -0.802 1.00 27.70 241 LYS A CA 1
ATOM 1923 C C . LYS A 1 241 ? 12.787 -29.367 0.666 1.00 27.70 241 LYS A C 1
ATOM 1925 O O . LYS A 1 241 ? 13.021 -28.217 1.009 1.00 27.70 241 LYS A O 1
ATOM 1930 N N . THR A 1 242 ? 12.538 -30.355 1.513 1.00 22.39 242 THR A N 1
ATOM 1931 C CA . THR A 1 242 ? 13.121 -30.491 2.849 1.00 22.39 242 THR A CA 1
ATOM 1932 C C . THR A 1 242 ? 14.638 -30.650 2.730 1.00 22.39 242 THR A C 1
ATOM 1934 O O . THR A 1 242 ? 15.103 -31.450 1.915 1.00 22.39 242 THR A O 1
ATOM 1937 N N . GLY A 1 243 ? 15.399 -29.928 3.550 1.00 24.72 243 GLY A N 1
ATOM 1938 C CA . GLY A 1 243 ? 16.844 -30.098 3.687 1.00 24.72 243 GLY A CA 1
ATOM 1939 C C . GLY A 1 243 ? 17.418 -29.154 4.739 1.00 24.72 243 GLY A C 1
ATOM 1940 O O . GLY A 1 243 ? 17.480 -27.951 4.510 1.00 24.72 243 GLY A O 1
ATOM 1941 N N . ASP A 1 244 ? 17.796 -29.730 5.878 1.00 22.92 244 ASP A N 1
ATOM 1942 C CA . ASP A 1 244 ? 18.528 -29.126 6.993 1.00 22.92 244 ASP A CA 1
ATOM 1943 C C . ASP A 1 244 ? 19.741 -28.284 6.568 1.00 22.92 244 ASP A C 1
ATOM 1945 O O . ASP A 1 244 ? 20.530 -28.705 5.722 1.00 22.92 244 ASP A O 1
ATOM 1949 N N . ALA A 1 245 ? 19.972 -27.174 7.276 1.00 24.05 245 ALA A N 1
ATOM 1950 C CA . ALA A 1 245 ? 21.323 -26.708 7.588 1.00 24.05 245 ALA A CA 1
ATOM 1951 C C . ALA A 1 245 ? 21.311 -25.844 8.856 1.00 24.05 245 ALA A C 1
ATOM 1953 O O . ALA A 1 245 ? 20.904 -24.684 8.876 1.00 24.05 245 ALA A O 1
ATOM 1954 N N . THR A 1 246 ? 21.762 -26.463 9.937 1.00 23.59 246 THR A N 1
ATOM 1955 C CA . THR A 1 246 ? 22.099 -25.867 11.224 1.00 23.59 246 THR A CA 1
ATOM 1956 C C . THR A 1 246 ? 23.384 -25.035 11.110 1.00 23.59 246 THR A C 1
ATOM 1958 O O . THR A 1 246 ? 24.331 -25.462 10.462 1.00 23.59 246 THR A O 1
ATOM 1961 N N . SER A 1 247 ? 23.449 -23.937 11.874 1.00 23.05 247 SER A N 1
ATOM 1962 C CA . SER A 1 247 ? 24.672 -23.292 12.395 1.00 23.05 247 SER A CA 1
ATOM 1963 C C . SER A 1 247 ? 25.635 -22.630 11.385 1.00 23.05 247 SER A C 1
ATOM 1965 O O . SER A 1 247 ? 26.281 -23.306 10.597 1.00 23.05 247 SER A O 1
ATOM 1967 N N . ILE A 1 248 ? 25.854 -21.316 11.536 1.00 25.69 248 ILE A N 1
ATOM 1968 C CA . ILE A 1 248 ? 27.160 -20.724 11.896 1.00 25.69 248 ILE A CA 1
ATOM 1969 C C . ILE A 1 248 ? 26.915 -19.298 12.425 1.00 25.69 248 ILE A C 1
ATOM 1971 O O . ILE A 1 248 ? 26.386 -18.431 11.736 1.00 25.69 248 ILE A O 1
ATOM 1975 N N . VAL A 1 249 ? 27.316 -19.079 13.678 1.00 22.89 249 VAL A N 1
ATOM 1976 C CA . VAL A 1 249 ? 27.482 -17.773 14.331 1.00 22.89 249 VAL A CA 1
ATOM 1977 C C . VAL A 1 249 ? 28.982 -17.482 14.401 1.00 22.89 249 VAL A C 1
ATOM 1979 O O . VAL A 1 249 ? 29.725 -18.309 14.929 1.00 22.89 249 VAL A O 1
ATOM 1982 N N . ARG A 1 250 ? 29.400 -16.317 13.889 1.00 23.28 250 ARG A N 1
ATOM 1983 C CA . ARG A 1 250 ? 30.590 -15.486 14.220 1.00 23.28 250 ARG A CA 1
ATOM 1984 C C . ARG A 1 250 ? 30.719 -14.479 13.068 1.00 23.28 250 ARG A C 1
ATOM 1986 O O . ARG A 1 250 ? 30.855 -14.900 11.933 1.00 23.28 250 ARG A O 1
ATOM 1993 N N . GLY A 1 251 ? 30.611 -13.167 13.225 1.00 21.67 251 GLY A N 1
ATOM 1994 C CA . GLY A 1 251 ? 31.004 -12.303 14.327 1.00 21.67 251 GLY A CA 1
ATOM 1995 C C . GLY A 1 251 ? 32.083 -11.372 13.783 1.00 21.67 251 GLY A C 1
ATOM 1996 O O . GLY A 1 251 ? 33.218 -11.811 13.680 1.00 21.67 251 GLY A O 1
ATOM 1997 N N . LEU A 1 252 ? 31.730 -10.135 13.423 1.00 24.86 252 LEU A N 1
ATOM 1998 C CA . LEU A 1 252 ? 32.664 -9.017 13.262 1.00 24.86 252 LEU A CA 1
ATOM 1999 C C . LEU A 1 252 ? 31.918 -7.714 13.576 1.00 24.86 252 LEU A C 1
ATOM 2001 O O . LEU A 1 252 ? 31.010 -7.303 12.858 1.00 24.86 252 LEU A O 1
ATOM 2005 N N . ALA A 1 253 ? 32.303 -7.117 14.699 1.00 21.61 253 ALA A N 1
ATOM 2006 C CA . ALA A 1 253 ? 32.034 -5.737 15.051 1.00 21.61 253 ALA A CA 1
ATOM 2007 C C . ALA A 1 253 ? 33.098 -4.844 14.391 1.00 21.61 253 ALA A C 1
ATOM 2009 O O . ALA A 1 253 ? 34.260 -5.238 14.351 1.00 21.61 253 ALA A O 1
ATOM 2010 N N . GLU A 1 254 ? 32.702 -3.675 13.881 1.00 23.36 254 GLU A N 1
ATOM 2011 C CA . GLU A 1 254 ? 33.159 -2.346 14.336 1.00 23.36 254 GLU A CA 1
ATOM 2012 C C . GLU A 1 254 ? 32.904 -1.236 13.290 1.00 23.36 254 GLU A C 1
ATOM 2014 O O . GLU A 1 254 ? 33.411 -1.264 12.175 1.00 23.36 254 GLU A O 1
ATOM 2019 N N . ASN A 1 255 ? 32.147 -0.235 13.760 1.00 23.92 255 ASN A N 1
ATOM 2020 C CA . ASN A 1 255 ? 32.241 1.218 13.561 1.00 23.92 255 ASN A CA 1
ATOM 2021 C C . ASN A 1 255 ? 32.106 1.886 12.179 1.00 23.92 255 ASN A C 1
ATOM 2023 O O . ASN A 1 255 ? 32.920 1.734 11.276 1.00 23.92 255 ASN A O 1
ATOM 2027 N N . GLY A 1 256 ? 31.163 2.839 12.133 1.00 23.86 256 GLY A N 1
ATOM 2028 C CA . GLY A 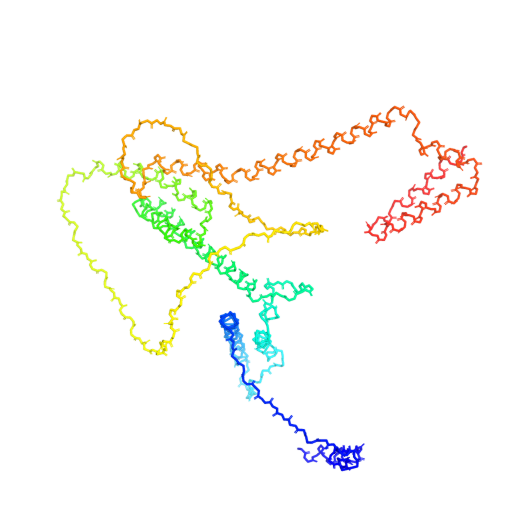1 256 ? 31.151 3.956 11.186 1.00 23.86 256 GLY A CA 1
ATOM 2029 C C . GLY A 1 256 ? 29.785 4.632 11.082 1.00 23.86 256 GLY A C 1
ATOM 2030 O O . GLY A 1 256 ? 29.028 4.333 10.167 1.00 23.86 256 GLY A O 1
ATOM 2031 N N . GLY A 1 257 ? 29.457 5.519 12.027 1.00 21.56 257 GLY A N 1
ATOM 2032 C CA . GLY A 1 257 ? 28.189 6.251 12.050 1.00 21.56 257 GLY A CA 1
ATOM 2033 C C . GLY A 1 257 ? 28.036 7.281 10.927 1.00 21.56 257 GLY A C 1
ATOM 2034 O O . GLY A 1 257 ? 29.023 7.830 10.433 1.00 21.56 257 GLY A O 1
ATOM 2035 N N . LYS A 1 258 ? 26.776 7.553 10.571 1.00 26.28 258 LYS A N 1
ATOM 2036 C CA . LYS A 1 258 ? 26.263 8.861 10.141 1.00 26.28 258 LYS A CA 1
ATOM 2037 C C . LYS A 1 258 ? 24.735 8.842 10.143 1.00 26.28 258 LYS A C 1
ATOM 2039 O O . LYS A 1 258 ? 24.116 7.976 9.530 1.00 26.28 258 LYS A O 1
ATOM 2044 N N . ASP A 1 259 ? 24.188 9.812 10.859 1.00 22.95 259 ASP A N 1
ATOM 2045 C CA . ASP A 1 259 ? 22.773 10.060 11.093 1.00 22.95 259 ASP A CA 1
ATOM 2046 C C . ASP A 1 259 ? 22.026 10.436 9.811 1.00 22.95 259 ASP A C 1
ATOM 2048 O O . ASP A 1 259 ? 22.529 11.201 8.986 1.00 22.95 259 ASP A O 1
ATOM 2052 N N . LEU A 1 260 ? 20.800 9.930 9.674 1.00 27.53 260 LEU A N 1
ATOM 2053 C CA . LEU A 1 260 ? 19.767 10.491 8.807 1.00 27.53 260 LEU A CA 1
ATOM 2054 C C . LEU A 1 260 ? 18.407 10.136 9.411 1.00 27.53 260 LEU A C 1
ATOM 2056 O O . LEU A 1 260 ? 17.942 8.999 9.344 1.00 27.53 260 LEU A O 1
ATOM 2060 N N . GLU A 1 261 ? 17.816 11.140 10.050 1.00 25.48 261 GLU A N 1
ATOM 2061 C CA . GLU A 1 261 ? 16.462 11.135 10.581 1.00 25.48 261 GLU A CA 1
ATOM 2062 C C . GLU A 1 261 ? 15.457 10.829 9.466 1.00 25.48 261 GLU A C 1
ATOM 2064 O O . GLU A 1 261 ? 15.416 11.501 8.433 1.00 25.48 261 GLU A O 1
ATOM 2069 N N . HIS A 1 262 ? 14.612 9.826 9.691 1.00 27.02 262 HIS A N 1
ATOM 2070 C CA . HIS A 1 262 ? 13.331 9.742 9.012 1.00 27.02 262 HIS A CA 1
ATOM 2071 C C . HIS A 1 262 ? 12.288 9.172 9.971 1.00 27.02 262 HIS A C 1
ATOM 2073 O O . HIS A 1 262 ? 12.363 8.023 10.406 1.00 27.02 262 HIS A O 1
ATOM 2079 N N . ASP A 1 263 ? 11.320 10.025 10.292 1.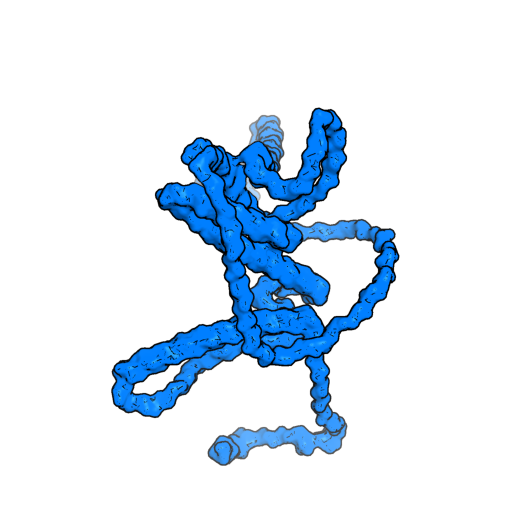00 29.83 263 ASP A N 1
ATOM 2080 C CA . ASP A 1 263 ? 10.108 9.717 11.032 1.00 29.83 263 ASP A CA 1
ATOM 2081 C C . ASP A 1 263 ? 9.389 8.492 10.454 1.00 29.83 263 ASP A C 1
ATOM 2083 O O . ASP A 1 263 ? 8.846 8.522 9.348 1.00 29.83 263 ASP A O 1
ATOM 2087 N N . ALA A 1 264 ? 9.336 7.425 11.247 1.00 26.62 264 ALA A N 1
ATOM 2088 C CA . ALA A 1 264 ? 8.310 6.397 11.180 1.00 26.62 264 ALA A CA 1
ATOM 2089 C C . ALA A 1 264 ? 8.198 5.759 12.569 1.00 26.62 264 ALA A C 1
ATOM 2091 O O . ALA A 1 264 ? 9.114 5.089 13.044 1.00 26.62 264 ALA A O 1
ATOM 2092 N N . CYS A 1 265 ? 7.074 5.987 13.251 1.00 24.84 265 CYS A N 1
ATOM 2093 C CA . CYS A 1 265 ? 6.767 5.355 14.532 1.00 24.84 265 CYS A CA 1
ATOM 2094 C C . CYS A 1 265 ? 6.428 3.870 14.298 1.00 24.84 265 CYS A C 1
ATOM 2096 O O . CYS A 1 265 ? 5.268 3.467 14.319 1.00 24.84 265 CYS A O 1
ATOM 2098 N N . CYS A 1 266 ? 7.443 3.056 14.015 1.00 25.06 266 CYS A N 1
ATOM 2099 C CA . CYS A 1 266 ? 7.319 1.608 13.949 1.00 25.06 266 CYS A CA 1
ATOM 2100 C C . CYS A 1 266 ? 7.482 1.042 15.361 1.00 25.06 266 CYS A C 1
ATOM 2102 O O . CYS A 1 266 ? 8.568 1.065 15.934 1.00 25.06 266 CYS A O 1
ATOM 2104 N N . PHE A 1 267 ? 6.386 0.528 15.922 1.00 29.92 267 PHE A N 1
ATOM 2105 C CA . PHE A 1 267 ? 6.405 -0.275 17.142 1.00 29.92 267 PHE A CA 1
ATOM 2106 C C . PHE A 1 267 ? 7.161 -1.578 16.854 1.00 29.92 267 PHE A C 1
ATOM 2108 O O . PHE A 1 267 ? 6.566 -2.529 16.335 1.00 29.92 267 PHE A O 1
ATOM 2115 N N . SER A 1 268 ? 8.459 -1.607 17.155 1.00 29.36 268 SER A N 1
ATOM 2116 C CA . SER A 1 268 ? 9.263 -2.822 17.187 1.00 29.36 268 SER A CA 1
ATOM 2117 C C . SER A 1 268 ? 9.096 -3.534 18.530 1.00 29.36 268 SER A C 1
ATOM 2119 O O . SER A 1 268 ? 9.005 -2.940 19.603 1.00 29.36 268 SER A O 1
ATOM 2121 N N . THR A 1 269 ? 8.960 -4.843 18.413 1.00 29.27 269 THR A N 1
ATOM 2122 C CA . THR A 1 269 ? 8.728 -5.841 19.449 1.00 29.27 269 THR A CA 1
ATOM 2123 C C . THR A 1 269 ? 9.895 -5.884 20.438 1.00 29.27 269 THR A C 1
ATOM 2125 O O . THR A 1 269 ? 11.042 -6.001 20.015 1.00 29.27 269 THR A O 1
ATOM 2128 N N . LEU A 1 270 ? 9.606 -5.850 21.742 1.00 27.12 270 LEU A N 1
ATOM 2129 C CA . LEU A 1 270 ? 10.514 -6.382 22.757 1.00 27.12 270 LEU A CA 1
ATOM 2130 C C . LEU A 1 270 ? 9.872 -7.644 23.332 1.00 27.12 270 LEU A C 1
ATOM 2132 O O . LEU A 1 270 ? 8.735 -7.606 23.806 1.00 27.12 270 LEU A O 1
ATOM 2136 N N . ASP A 1 271 ? 10.598 -8.746 23.192 1.00 25.08 271 ASP A N 1
ATOM 2137 C CA . ASP A 1 271 ? 10.200 -10.093 23.567 1.00 25.08 271 ASP A CA 1
ATOM 2138 C C . ASP A 1 271 ? 10.199 -10.332 25.082 1.00 25.08 271 ASP A C 1
ATOM 2140 O O . ASP A 1 271 ? 10.836 -9.629 25.869 1.00 25.08 271 ASP A O 1
ATOM 2144 N N . ASN A 1 272 ? 9.461 -11.382 25.434 1.00 28.48 272 ASN A N 1
ATOM 2145 C CA . ASN A 1 272 ? 9.194 -11.932 26.755 1.00 28.48 272 ASN A CA 1
ATOM 2146 C C . ASN A 1 272 ? 10.421 -12.100 27.668 1.00 28.48 272 ASN A C 1
ATOM 2148 O O . ASN A 1 272 ? 11.378 -12.796 27.331 1.00 28.48 272 ASN A O 1
ATOM 2152 N N . SER A 1 273 ? 10.275 -11.659 28.920 1.00 27.08 273 SER A N 1
ATOM 2153 C CA . SER A 1 273 ? 10.912 -12.304 30.069 1.00 27.08 273 SER A CA 1
ATOM 2154 C C . SER A 1 273 ? 9.837 -12.743 31.067 1.00 27.08 273 SER A C 1
ATOM 2156 O O . SER A 1 273 ? 9.092 -11.951 31.642 1.00 27.08 273 SER A O 1
ATOM 2158 N N . VAL A 1 274 ? 9.719 -14.062 31.205 1.00 29.25 274 VAL A N 1
ATOM 2159 C CA . VAL A 1 274 ? 8.869 -14.746 32.179 1.00 29.25 274 VAL A CA 1
ATOM 2160 C C . VAL A 1 274 ? 9.457 -14.509 33.566 1.00 29.25 274 VAL A C 1
ATOM 2162 O O . VAL A 1 274 ? 10.603 -14.876 33.808 1.00 29.25 274 VAL A O 1
ATOM 2165 N N . ASN A 1 275 ? 8.665 -13.954 34.484 1.00 23.86 275 ASN A N 1
ATOM 2166 C CA . ASN A 1 275 ? 8.950 -14.033 35.911 1.00 23.86 275 ASN A CA 1
ATOM 2167 C C . ASN A 1 275 ? 7.789 -14.726 36.622 1.00 23.86 275 ASN A C 1
ATOM 2169 O O . ASN A 1 275 ? 6.650 -14.263 36.623 1.00 23.86 275 ASN A O 1
ATOM 2173 N N . VAL A 1 276 ? 8.128 -15.884 37.179 1.00 28.27 276 VAL A N 1
ATOM 2174 C CA . VAL A 1 276 ? 7.289 -16.759 37.988 1.00 28.27 276 VAL A CA 1
ATOM 2175 C C . VAL A 1 276 ? 7.084 -16.108 39.350 1.00 28.27 276 VAL A C 1
ATOM 2177 O O . VAL A 1 276 ? 8.050 -15.916 40.083 1.00 28.27 276 VAL A O 1
ATOM 2180 N N . VAL A 1 277 ? 5.833 -15.837 39.717 1.00 26.39 277 VAL A N 1
ATOM 2181 C CA . VAL A 1 277 ? 5.423 -15.755 41.124 1.00 26.39 277 VAL A CA 1
ATOM 2182 C C . VAL A 1 277 ? 4.106 -16.509 41.265 1.00 26.39 277 VAL A C 1
ATOM 2184 O O . VAL A 1 277 ? 3.115 -16.188 40.613 1.00 26.39 277 VAL A O 1
ATOM 2187 N N . SER A 1 278 ? 4.160 -17.565 42.073 1.00 26.88 278 SER A N 1
ATOM 2188 C CA . SER A 1 278 ? 3.046 -18.424 42.455 1.00 26.88 278 SER A CA 1
ATOM 2189 C C . SER A 1 278 ? 1.971 -17.651 43.204 1.00 26.88 278 SER A C 1
ATOM 2191 O O . SER A 1 278 ? 2.281 -17.010 44.200 1.00 26.88 278 SER A O 1
ATOM 2193 N N . GLU A 1 279 ? 0.714 -17.858 42.827 1.00 25.67 279 GLU A N 1
ATOM 2194 C CA . GLU A 1 279 ? -0.379 -17.982 43.788 1.00 25.67 279 GLU A CA 1
ATOM 2195 C C . GLU A 1 279 ? -1.464 -18.888 43.196 1.00 25.67 279 GLU A C 1
ATOM 2197 O O . GLU A 1 279 ? -1.738 -18.886 41.996 1.00 25.67 279 GLU A O 1
ATOM 2202 N N . VAL A 1 280 ? -1.952 -19.779 44.051 1.00 33.00 280 VAL A N 1
ATOM 2203 C CA . VAL A 1 280 ? -2.742 -20.965 43.733 1.00 33.00 280 VAL A CA 1
ATOM 2204 C C . VAL A 1 280 ? -4.182 -20.556 43.468 1.00 33.00 280 VAL A C 1
ATOM 2206 O O . VAL A 1 280 ? -4.825 -20.064 44.381 1.00 33.00 280 VAL A O 1
ATOM 2209 N N . ASP A 1 281 ? -4.695 -20.834 42.268 1.00 27.48 281 ASP A N 1
ATOM 2210 C CA . ASP A 1 281 ? -6.120 -21.088 42.061 1.00 27.48 281 ASP A CA 1
ATOM 2211 C C . ASP A 1 281 ? -6.363 -21.949 40.808 1.00 27.48 281 ASP A C 1
ATOM 2213 O O . ASP A 1 281 ? -5.654 -21.890 39.805 1.00 27.48 281 ASP A O 1
ATOM 2217 N N . VAL A 1 282 ? -7.355 -22.823 40.954 1.00 29.47 282 VAL A N 1
ATOM 2218 C CA . VAL A 1 282 ? -7.751 -23.990 40.150 1.00 29.47 282 VAL A CA 1
ATOM 2219 C C . VAL A 1 282 ? -7.625 -23.817 38.617 1.00 29.47 282 VAL A C 1
ATOM 2221 O O . VAL A 1 282 ? -8.143 -22.846 38.062 1.00 29.47 282 VAL A O 1
ATOM 2224 N N . PRO A 1 283 ? -7.023 -24.783 37.884 1.00 25.75 283 PRO A N 1
ATOM 2225 C CA . PRO A 1 283 ? -6.839 -24.686 36.439 1.00 25.75 283 PRO A CA 1
ATOM 2226 C C . PRO A 1 283 ? -8.159 -24.924 35.691 1.00 25.75 283 PRO A C 1
ATOM 2228 O O . PRO A 1 283 ? -8.526 -26.053 35.365 1.00 25.75 283 PRO A O 1
ATOM 2231 N N . CYS A 1 284 ? -8.862 -23.844 35.362 1.00 25.73 284 CYS A N 1
ATOM 2232 C CA . CYS A 1 284 ? -9.833 -23.861 34.275 1.00 25.73 284 CYS A CA 1
ATOM 2233 C C . CYS A 1 284 ? -9.064 -23.890 32.949 1.00 25.73 284 CYS A C 1
ATOM 2235 O O . CYS A 1 284 ? -8.361 -22.941 32.606 1.00 25.73 284 CYS A O 1
ATOM 2237 N N . LEU A 1 285 ? -9.185 -25.006 32.228 1.00 31.34 285 LEU A N 1
ATOM 2238 C CA . LEU A 1 285 ? -8.663 -25.211 30.877 1.00 31.34 285 LEU A CA 1
ATOM 2239 C C . LEU A 1 285 ? -8.885 -23.962 30.014 1.00 31.34 285 LEU A C 1
ATOM 2241 O O . LEU A 1 285 ? -10.018 -23.524 29.808 1.00 31.34 285 LEU A O 1
ATOM 2245 N N . ALA A 1 286 ? -7.780 -23.397 29.529 1.00 34.16 286 ALA A N 1
ATOM 2246 C CA . ALA A 1 286 ? -7.744 -22.228 28.671 1.00 34.16 286 ALA A CA 1
ATOM 2247 C C . ALA A 1 286 ? -8.554 -22.467 27.386 1.00 34.16 286 ALA A C 1
ATOM 2249 O O . ALA A 1 286 ? -8.072 -23.036 26.410 1.00 34.16 286 ALA A O 1
ATOM 2250 N N . SER A 1 287 ? -9.798 -21.997 27.386 1.00 35.09 287 SER A N 1
ATOM 2251 C CA . SER A 1 287 ? -10.466 -21.569 26.165 1.00 35.09 287 SER A CA 1
ATOM 2252 C C . SER A 1 287 ? -9.905 -20.186 25.813 1.00 35.09 287 SER A C 1
ATOM 2254 O O . SER A 1 287 ? -9.916 -19.313 26.685 1.00 35.09 287 SER A O 1
ATOM 2256 N N . PRO A 1 288 ? -9.450 -19.927 24.571 1.00 45.75 288 PRO A N 1
ATOM 2257 C CA . PRO A 1 288 ? -8.975 -18.596 24.181 1.00 45.75 288 PRO A CA 1
ATOM 2258 C C . PRO A 1 288 ? -10.092 -17.540 24.245 1.00 45.75 288 PRO A C 1
ATOM 2260 O O . PRO A 1 288 ? -9.836 -16.343 24.235 1.00 45.75 288 PRO A O 1
ATOM 2263 N N . ARG A 1 289 ? -11.352 -17.976 24.362 1.00 53.66 289 ARG A N 1
ATOM 2264 C CA . ARG A 1 289 ? -12.541 -17.127 24.393 1.00 53.66 289 ARG A CA 1
ATOM 2265 C C . ARG A 1 289 ? -12.988 -16.850 25.819 1.00 53.66 289 ARG A C 1
ATOM 2267 O O . ARG A 1 289 ? -14.018 -17.357 26.263 1.00 53.66 289 ARG A O 1
ATOM 2274 N N . CYS A 1 290 ? -12.245 -16.019 26.536 1.00 57.12 290 CYS A N 1
ATOM 2275 C CA . CYS A 1 290 ? -12.744 -15.469 27.790 1.00 57.12 290 CYS A CA 1
ATOM 2276 C C . CYS A 1 290 ? -13.364 -14.087 27.543 1.00 57.12 290 CYS A C 1
ATOM 2278 O O . CYS A 1 290 ? -12.738 -13.056 27.758 1.00 57.12 290 CYS A O 1
ATOM 2280 N N . TYR A 1 291 ? -14.635 -14.058 27.129 1.00 67.69 291 TYR A N 1
ATOM 2281 C CA . TYR A 1 291 ? -15.437 -12.823 27.088 1.00 67.69 291 TYR A CA 1
ATOM 2282 C C . TYR A 1 291 ? -15.920 -12.387 28.481 1.00 67.69 291 TYR A C 1
ATOM 2284 O O . TYR A 1 291 ? -16.837 -11.577 28.597 1.00 67.69 291 TYR A O 1
ATOM 2292 N N . ALA A 1 292 ? -15.349 -12.940 29.554 1.00 74.62 292 ALA A N 1
ATOM 2293 C CA . ALA A 1 292 ? -15.676 -12.502 30.898 1.00 74.62 292 ALA A CA 1
ATOM 2294 C C . ALA A 1 292 ? -15.308 -11.021 31.047 1.00 74.62 292 ALA A C 1
ATOM 2296 O O . ALA A 1 292 ? -14.209 -10.603 30.675 1.00 74.62 292 ALA A O 1
ATOM 2297 N N . VAL A 1 293 ? -16.209 -10.235 31.640 1.00 79.12 293 VAL A N 1
ATOM 2298 C CA . VAL A 1 293 ? -16.052 -8.779 31.814 1.00 79.12 293 VAL A CA 1
ATOM 2299 C C . VAL A 1 293 ? -14.715 -8.427 32.481 1.00 79.12 293 VAL A C 1
ATOM 2301 O O . VAL A 1 293 ? -14.050 -7.473 32.081 1.00 79.12 293 VAL A O 1
ATOM 2304 N N . GLY A 1 294 ? -14.267 -9.240 33.446 1.00 77.69 294 GLY A N 1
ATOM 2305 C CA . GLY A 1 294 ? -12.968 -9.069 34.101 1.00 77.69 294 GLY A CA 1
ATOM 2306 C C . GLY A 1 294 ? -11.763 -9.270 33.174 1.00 77.69 294 GLY A C 1
ATOM 2307 O O . GLY A 1 294 ? -10.771 -8.558 33.310 1.00 77.69 294 GLY A O 1
ATOM 2308 N N . CYS A 1 295 ? -11.839 -10.191 32.210 1.00 83.44 295 CYS A N 1
ATOM 2309 C CA . CYS A 1 295 ? -10.788 -10.390 31.209 1.00 83.44 295 CYS A CA 1
ATOM 2310 C C . CYS A 1 295 ? -10.757 -9.221 30.216 1.00 83.44 295 CYS A C 1
ATOM 2312 O O . CYS A 1 295 ? -9.698 -8.642 29.989 1.00 83.44 295 CYS A O 1
ATOM 2314 N N . LEU A 1 296 ? -11.926 -8.793 29.728 1.00 85.69 296 LEU A N 1
ATOM 2315 C CA . LEU A 1 296 ? -12.051 -7.650 28.818 1.00 85.69 296 LEU A CA 1
ATOM 2316 C C . LEU A 1 296 ? -11.500 -6.358 29.438 1.00 85.69 296 LEU A C 1
ATOM 2318 O O . LEU A 1 296 ? -10.746 -5.638 28.787 1.00 85.69 296 LEU A O 1
ATOM 2322 N N . ARG A 1 297 ? -11.808 -6.091 30.715 1.00 88.19 297 ARG A N 1
ATOM 2323 C CA . ARG A 1 297 ? -11.303 -4.905 31.424 1.00 88.19 297 ARG A CA 1
ATOM 2324 C C . ARG A 1 297 ? -9.782 -4.939 31.601 1.00 88.19 297 ARG A C 1
ATOM 2326 O O . ARG A 1 297 ? -9.128 -3.939 31.325 1.00 88.19 297 ARG A O 1
ATOM 2333 N N . LYS A 1 298 ? -9.211 -6.095 31.964 1.00 89.38 298 LYS A N 1
ATOM 2334 C CA . LYS A 1 298 ? -7.749 -6.276 32.040 1.00 89.38 298 LYS A CA 1
ATOM 2335 C C . LYS A 1 298 ? -7.074 -6.016 30.692 1.00 89.38 298 LYS A C 1
ATOM 2337 O O . LYS A 1 298 ? -6.051 -5.335 30.645 1.00 89.38 298 LYS A O 1
ATOM 2342 N N . THR A 1 299 ? -7.651 -6.519 29.601 1.00 87.94 299 THR A N 1
ATOM 2343 C CA . THR A 1 299 ? -7.136 -6.272 28.248 1.00 87.94 299 THR A CA 1
ATOM 2344 C C . THR A 1 299 ? -7.207 -4.788 27.887 1.00 87.94 299 THR A C 1
ATOM 2346 O O . THR A 1 299 ? -6.220 -4.242 27.398 1.00 87.94 299 THR A O 1
ATOM 2349 N N . CYS A 1 300 ? -8.312 -4.099 28.198 1.00 91.44 300 CYS A N 1
ATOM 2350 C CA . CYS A 1 300 ? -8.421 -2.646 28.029 1.00 91.44 300 CYS A CA 1
ATOM 2351 C C . CYS A 1 300 ? -7.319 -1.885 28.775 1.00 91.44 300 CYS A C 1
ATOM 2353 O O . CYS A 1 300 ? -6.688 -1.001 28.195 1.00 91.44 300 CYS A O 1
ATOM 2355 N N . ASP A 1 301 ? -7.082 -2.216 30.044 1.00 91.38 301 ASP A N 1
ATOM 2356 C CA . ASP A 1 301 ? -6.083 -1.527 30.865 1.00 91.38 301 ASP A CA 1
ATOM 2357 C C . ASP A 1 301 ? -4.661 -1.772 30.345 1.00 91.38 301 ASP A C 1
ATOM 2359 O O . ASP A 1 301 ? -3.872 -0.830 30.255 1.00 91.38 301 ASP A O 1
ATOM 2363 N N . ASN A 1 302 ? -4.359 -2.995 29.895 1.00 93.31 302 ASN A N 1
ATOM 2364 C CA . ASN A 1 302 ? -3.090 -3.315 29.240 1.00 93.31 302 ASN A CA 1
ATOM 2365 C C . ASN A 1 302 ? -2.900 -2.493 27.953 1.00 93.31 302 ASN A C 1
ATOM 2367 O O . ASN A 1 302 ? -1.865 -1.847 27.776 1.00 93.31 302 ASN A O 1
ATOM 2371 N N . ILE A 1 303 ? -3.920 -2.438 27.088 1.00 91.88 303 ILE A N 1
ATOM 2372 C CA . ILE A 1 303 ? -3.869 -1.642 25.854 1.00 91.88 303 ILE A CA 1
ATOM 2373 C C . ILE A 1 303 ? -3.635 -0.159 26.176 1.00 91.88 303 ILE A C 1
ATOM 2375 O O . ILE A 1 303 ? -2.761 0.461 25.568 1.00 91.88 303 ILE A O 1
ATOM 2379 N N . LYS A 1 304 ? -4.355 0.405 27.157 1.00 93.38 304 LYS A N 1
ATOM 2380 C CA . LYS A 1 304 ? -4.175 1.800 27.597 1.00 93.38 304 LYS A CA 1
ATOM 2381 C C . LYS A 1 304 ? -2.754 2.058 28.094 1.00 93.38 304 LYS A C 1
ATOM 2383 O O . LYS A 1 304 ? -2.128 3.021 27.657 1.00 93.38 304 LYS A O 1
ATOM 2388 N N . GLN A 1 305 ? -2.232 1.202 28.972 1.00 93.94 305 GLN A N 1
ATOM 2389 C CA . GLN A 1 305 ? -0.874 1.333 29.508 1.00 93.94 305 GLN A CA 1
ATOM 2390 C C . GLN A 1 305 ? 0.1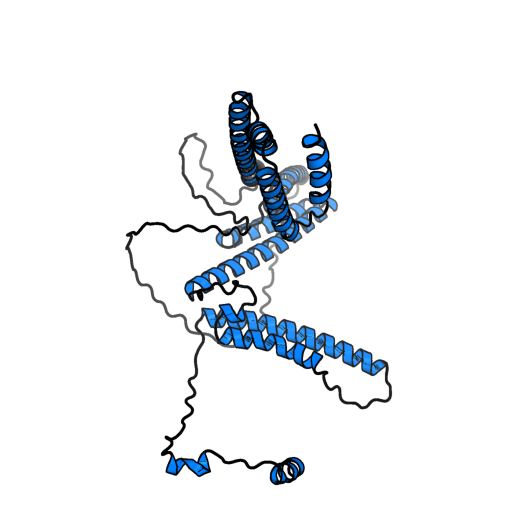77 1.264 28.399 1.00 93.94 305 GLN A C 1
ATOM 2392 O O . GLN A 1 305 ? 1.054 2.123 28.327 1.00 93.94 305 GLN A O 1
ATOM 2397 N N . LYS A 1 306 ? 0.064 0.283 27.497 1.00 92.62 306 LYS A N 1
ATOM 2398 C CA . LYS A 1 306 ? 0.989 0.098 26.374 1.00 92.62 306 LYS A CA 1
ATOM 2399 C C . LYS A 1 306 ? 0.941 1.254 25.376 1.00 92.62 306 LYS A C 1
ATOM 2401 O O . LYS A 1 306 ? 1.971 1.623 24.822 1.00 92.62 306 LYS A O 1
ATOM 2406 N N . TYR A 1 307 ? -0.240 1.817 25.139 1.00 92.44 307 TYR A N 1
ATOM 2407 C CA . TYR A 1 307 ? -0.398 2.970 24.257 1.00 92.44 307 TYR A CA 1
ATOM 2408 C C . TYR A 1 307 ? 0.205 4.237 24.878 1.00 92.44 307 TYR A C 1
ATOM 2410 O O . TYR A 1 307 ? 0.936 4.968 24.213 1.00 92.44 307 TYR A O 1
ATOM 2418 N N . LEU A 1 308 ? -0.053 4.483 26.167 1.00 94.81 308 LEU A N 1
ATOM 2419 C CA . LEU A 1 308 ? 0.445 5.666 26.874 1.00 94.81 308 LEU A CA 1
ATOM 2420 C C . LEU A 1 308 ? 1.946 5.603 27.189 1.00 94.81 308 LEU A C 1
ATOM 2422 O O . LEU A 1 308 ? 2.581 6.656 27.246 1.00 94.81 308 LEU A O 1
ATOM 2426 N N . SER A 1 309 ? 2.532 4.408 27.338 1.00 94.88 309 SER A N 1
ATOM 2427 C CA . SER A 1 309 ? 3.943 4.239 27.721 1.00 94.88 309 SER A CA 1
ATOM 2428 C C . SER A 1 309 ? 4.919 4.920 26.754 1.00 94.88 309 SER A C 1
ATOM 2430 O O . SER A 1 309 ? 5.912 5.509 27.184 1.00 94.88 309 SER A O 1
ATOM 2432 N N . VAL A 1 310 ? 4.602 4.907 25.455 1.00 92.69 310 VAL A N 1
ATOM 2433 C CA . VAL A 1 310 ? 5.392 5.562 24.399 1.00 92.69 310 VAL A CA 1
ATOM 2434 C C . VAL A 1 310 ? 5.402 7.080 24.573 1.00 92.69 310 VAL A C 1
ATOM 2436 O O . VAL A 1 310 ? 6.427 7.730 24.375 1.00 92.69 310 VAL A O 1
ATOM 2439 N N . PHE A 1 311 ? 4.271 7.668 24.959 1.00 93.88 311 PHE A N 1
ATOM 2440 C CA . PHE A 1 311 ? 4.188 9.108 25.196 1.00 93.88 311 PHE A CA 1
ATOM 2441 C C . PHE A 1 311 ? 4.887 9.492 26.493 1.00 93.88 311 PHE A C 1
ATOM 2443 O O . PHE A 1 311 ? 5.607 10.489 26.527 1.00 93.88 311 PHE A O 1
ATOM 2450 N N . THR A 1 312 ? 4.731 8.685 27.544 1.00 95.25 312 THR A N 1
ATOM 2451 C CA . THR A 1 312 ? 5.410 8.940 28.817 1.00 95.25 312 THR A CA 1
ATOM 2452 C C . THR A 1 312 ? 6.927 8.835 28.687 1.00 95.25 312 THR A C 1
ATOM 2454 O O . THR A 1 312 ? 7.623 9.670 29.256 1.00 95.25 312 THR A O 1
ATOM 2457 N N . SER A 1 313 ? 7.446 7.884 27.896 1.00 95.50 313 SER A N 1
ATOM 2458 C CA . SER A 1 313 ? 8.892 7.744 27.677 1.00 95.50 313 SER A CA 1
ATOM 2459 C C . SER A 1 313 ? 9.464 8.887 26.837 1.00 95.50 313 SER A C 1
ATOM 2461 O O . SER A 1 313 ? 10.517 9.431 27.160 1.00 95.50 313 SER A O 1
ATOM 2463 N N . ARG A 1 314 ? 8.747 9.323 25.795 1.00 94.38 314 ARG A N 1
ATOM 2464 C CA . ARG A 1 314 ? 9.137 10.509 25.015 1.00 94.38 314 ARG A CA 1
ATOM 2465 C C . ARG A 1 314 ? 9.133 11.777 25.865 1.00 94.38 314 ARG A C 1
ATOM 2467 O O . ARG A 1 314 ? 10.058 12.576 25.765 1.00 94.38 314 ARG A O 1
ATOM 2474 N N . MET A 1 315 ? 8.127 11.941 26.724 1.00 95.69 315 MET A N 1
ATOM 2475 C CA . MET A 1 315 ? 8.051 13.072 27.648 1.00 95.69 315 MET A CA 1
ATOM 2476 C C . MET A 1 315 ? 9.222 13.068 28.637 1.00 95.69 315 MET A C 1
ATOM 2478 O O . MET A 1 315 ? 9.837 14.110 28.851 1.00 95.69 315 MET A O 1
ATOM 2482 N N . SER A 1 316 ? 9.567 11.909 29.213 1.00 95.44 316 SER A N 1
ATOM 2483 C CA . SER A 1 316 ? 10.696 11.819 30.145 1.00 95.44 316 SER A CA 1
ATOM 2484 C C . SER A 1 316 ? 12.030 12.128 29.470 1.00 95.44 316 SER A C 1
ATOM 2486 O O . SER A 1 316 ? 12.826 12.866 30.043 1.00 95.44 316 SER A O 1
ATOM 2488 N N . LEU A 1 317 ? 12.245 11.631 28.245 1.00 96.12 317 LEU A N 1
ATOM 2489 C CA . LEU A 1 317 ? 13.455 11.913 27.465 1.00 96.12 317 LEU A CA 1
ATOM 2490 C C . LEU A 1 317 ? 13.588 13.408 27.153 1.00 96.12 317 LEU A C 1
ATOM 2492 O O . LEU A 1 317 ? 14.623 14.002 27.438 1.00 96.12 317 LEU A O 1
ATOM 2496 N N . ALA A 1 318 ? 12.522 14.042 26.658 1.00 95.69 318 ALA A N 1
ATOM 2497 C CA . ALA A 1 318 ? 12.526 15.479 26.374 1.00 95.69 318 ALA A CA 1
ATOM 2498 C C . ALA A 1 318 ? 12.763 16.319 27.643 1.00 95.69 318 ALA A C 1
ATOM 2500 O O . ALA A 1 318 ? 13.448 17.342 27.615 1.00 95.69 318 ALA A O 1
ATOM 2501 N N . GLN A 1 319 ? 12.217 15.885 28.782 1.00 96.38 319 GLN A N 1
ATOM 2502 C CA . GLN A 1 319 ? 12.428 16.560 30.058 1.00 96.38 319 GLN A CA 1
ATOM 2503 C C . GLN A 1 319 ? 13.874 16.416 30.558 1.00 96.38 319 GLN A C 1
ATOM 2505 O O . GLN A 1 319 ? 14.404 17.350 31.163 1.00 96.38 319 GLN A O 1
ATOM 2510 N N . GLU A 1 320 ? 14.510 15.267 30.336 1.00 95.62 320 GLU A N 1
ATOM 2511 C CA . GLU A 1 320 ? 15.918 15.031 30.666 1.00 95.62 320 GLU A CA 1
ATOM 2512 C C . GLU A 1 320 ? 16.852 15.863 29.781 1.00 95.62 320 GLU A C 1
ATOM 2514 O O . GLU A 1 320 ? 17.747 16.533 30.300 1.00 95.62 320 GLU A O 1
ATOM 2519 N N . GLU A 1 321 ? 16.587 15.908 28.475 1.00 96.06 321 GLU A N 1
ATOM 2520 C CA . GLU A 1 321 ? 17.323 16.743 27.523 1.00 96.06 321 GLU A CA 1
ATOM 2521 C C . GLU A 1 321 ? 17.231 18.226 27.904 1.00 96.06 321 GLU A C 1
ATOM 2523 O O . GLU A 1 321 ? 18.254 18.896 28.056 1.00 96.06 321 GLU A O 1
ATOM 2528 N N . PHE A 1 322 ? 16.020 18.719 28.187 1.00 96.12 322 PHE A N 1
ATOM 2529 C CA . PHE A 1 322 ? 15.815 20.094 28.643 1.00 96.12 322 PHE A CA 1
ATOM 2530 C C . PHE A 1 322 ? 16.577 20.397 29.938 1.00 96.12 322 PHE A C 1
ATOM 2532 O O . PHE A 1 322 ? 17.223 21.440 30.048 1.00 96.12 322 PHE A O 1
ATOM 2539 N N . LYS A 1 323 ? 16.533 19.491 30.925 1.00 95.75 323 LYS A N 1
ATOM 2540 C CA . LYS A 1 323 ? 17.289 19.649 32.178 1.00 95.75 323 LYS A CA 1
ATOM 2541 C C . LYS A 1 323 ? 18.791 19.698 31.914 1.00 95.75 323 LYS A C 1
ATOM 2543 O O . LYS A 1 323 ? 19.462 20.546 32.492 1.00 95.75 323 LYS A O 1
ATOM 2548 N N . SER A 1 324 ? 19.305 18.830 31.043 1.00 94.25 324 SER A N 1
ATOM 2549 C CA . SER A 1 324 ? 20.718 18.800 30.656 1.00 94.25 324 SER A CA 1
ATOM 2550 C C . SER A 1 324 ? 21.150 20.124 30.026 1.00 94.25 324 SER A C 1
ATOM 2552 O O . SER A 1 324 ? 22.079 20.766 30.519 1.00 94.25 324 SER A O 1
ATOM 2554 N N . SER A 1 325 ? 20.418 20.605 29.016 1.00 94.00 325 SER A N 1
ATOM 2555 C CA . SER A 1 325 ? 20.698 21.895 28.374 1.00 94.00 325 SER A CA 1
ATOM 2556 C C . SER A 1 325 ? 20.561 23.065 29.352 1.00 94.00 325 SER A C 1
ATOM 2558 O O . SER A 1 325 ? 21.400 23.963 29.355 1.00 94.00 325 SER A O 1
ATOM 2560 N N . SER A 1 326 ? 19.552 23.051 30.230 1.00 94.19 326 SER A N 1
ATOM 2561 C CA . SER A 1 326 ? 19.384 24.085 31.256 1.00 94.19 326 SER A CA 1
ATOM 2562 C C . SER A 1 326 ? 20.551 24.095 32.245 1.00 94.19 326 SER A C 1
ATOM 2564 O O . SER A 1 326 ? 21.029 25.170 32.590 1.00 94.19 326 SER A O 1
ATOM 2566 N N . MET A 1 327 ? 21.037 22.928 32.684 1.00 93.50 327 MET A N 1
ATOM 2567 C CA . MET A 1 327 ? 22.206 22.832 33.565 1.00 93.50 327 MET A CA 1
ATOM 2568 C C . MET A 1 327 ? 23.476 23.337 32.875 1.00 93.50 327 MET A C 1
ATOM 2570 O O . MET A 1 327 ? 24.251 24.057 33.500 1.00 93.50 327 MET A O 1
ATOM 2574 N N . GLN A 1 328 ? 23.669 23.025 31.589 1.00 92.94 328 GLN A N 1
ATOM 2575 C CA . GLN A 1 328 ? 24.791 23.551 30.802 1.00 92.94 328 GLN A CA 1
ATOM 2576 C C . GLN A 1 328 ? 24.745 25.081 30.719 1.00 92.94 328 GLN A C 1
ATOM 2578 O O . GLN A 1 328 ? 25.744 25.739 31.001 1.00 92.94 328 GLN A O 1
ATOM 2583 N N . VAL A 1 329 ? 23.580 25.660 30.408 1.00 91.62 329 VAL A N 1
ATOM 2584 C CA . VAL A 1 329 ? 23.402 27.120 30.359 1.00 91.62 329 VAL A CA 1
ATOM 2585 C C . VAL A 1 329 ? 23.639 27.749 31.731 1.00 91.62 329 VAL A C 1
ATOM 2587 O O . VAL A 1 329 ? 24.358 28.738 31.818 1.00 91.62 329 VAL A O 1
ATOM 2590 N N . SER A 1 330 ? 23.103 27.172 32.810 1.00 88.31 330 SER A N 1
ATOM 2591 C CA . SER A 1 330 ? 23.341 27.670 34.170 1.00 88.31 330 SER A CA 1
ATOM 2592 C C . SER A 1 330 ? 24.814 27.581 34.583 1.00 88.31 330 SER A C 1
ATOM 2594 O O . SER A 1 330 ? 25.309 28.502 35.224 1.00 88.31 330 SER A O 1
ATOM 2596 N N . SER A 1 331 ? 25.533 26.524 34.191 1.00 88.88 331 SER A N 1
ATOM 2597 C CA . SER A 1 331 ? 26.979 26.407 34.429 1.00 88.88 331 SER A CA 1
ATOM 2598 C C . SER A 1 331 ? 27.750 27.510 33.707 1.00 88.88 331 SER A C 1
ATOM 2600 O O . SER A 1 331 ? 28.559 28.193 34.327 1.00 88.88 331 SER A O 1
ATOM 2602 N N . ILE A 1 332 ? 27.446 27.736 32.423 1.00 86.56 332 ILE A N 1
ATOM 2603 C CA . ILE A 1 332 ? 28.069 28.799 31.621 1.00 86.56 332 ILE A CA 1
ATOM 2604 C C . ILE A 1 332 ? 27.752 30.178 32.214 1.00 86.56 332 ILE A C 1
ATOM 2606 O O . ILE A 1 332 ? 28.641 31.016 32.325 1.00 86.56 332 ILE A O 1
ATOM 2610 N N . LEU A 1 333 ? 26.506 30.421 32.635 1.00 84.12 333 LEU A N 1
ATOM 2611 C CA . LEU A 1 333 ? 26.119 31.682 33.273 1.00 84.12 333 LEU A CA 1
ATOM 2612 C C . LEU A 1 333 ? 26.864 31.908 34.594 1.00 84.12 333 LEU A C 1
ATOM 2614 O O . LEU A 1 333 ? 27.364 33.007 34.808 1.00 84.12 333 LEU A O 1
ATOM 2618 N N . ASN A 1 334 ? 27.015 30.881 35.435 1.00 81.38 334 ASN A N 1
ATOM 2619 C CA . ASN A 1 334 ? 27.787 30.980 36.678 1.00 81.38 334 ASN A CA 1
ATOM 2620 C C . ASN A 1 334 ? 29.283 31.229 36.415 1.00 81.38 334 ASN A C 1
ATOM 2622 O O . ASN A 1 334 ? 29.915 32.023 37.112 1.00 81.38 334 ASN A O 1
ATOM 2626 N N . GLU A 1 335 ? 29.870 30.583 35.401 1.00 79.38 335 GLU A N 1
ATOM 2627 C CA . GLU A 1 335 ? 31.245 30.867 34.963 1.00 79.38 335 GLU A CA 1
ATOM 2628 C C . GLU A 1 335 ? 31.400 32.316 34.479 1.00 79.38 335 GLU A C 1
ATOM 2630 O O . GLU A 1 335 ? 32.409 32.960 34.775 1.00 79.38 335 GLU A O 1
ATOM 2635 N N . MET A 1 336 ? 30.389 32.850 33.787 1.00 68.69 336 MET A N 1
ATOM 2636 C CA . MET A 1 336 ? 30.362 34.239 33.331 1.00 68.69 336 MET A CA 1
ATOM 2637 C C . MET A 1 336 ? 30.135 35.247 34.465 1.00 68.69 336 MET A C 1
ATOM 2639 O O . MET A 1 336 ? 30.752 36.303 34.434 1.00 68.69 336 MET A O 1
ATOM 2643 N N . GLU A 1 337 ? 29.312 34.951 35.475 1.00 66.06 337 GLU A N 1
ATOM 2644 C CA . GLU A 1 337 ? 29.143 35.824 36.652 1.00 66.06 337 GLU A CA 1
ATOM 2645 C C . GLU A 1 337 ? 30.431 35.927 37.482 1.00 66.06 337 GLU A C 1
ATOM 2647 O O . GLU A 1 337 ? 30.756 36.997 38.004 1.00 66.06 337 GLU A O 1
ATOM 2652 N N . ASN A 1 338 ? 31.218 34.848 37.541 1.00 61.81 338 ASN A N 1
ATOM 2653 C CA . ASN A 1 338 ? 32.537 34.858 38.179 1.00 61.81 338 ASN A CA 1
ATOM 2654 C C . ASN A 1 338 ? 33.567 35.697 37.399 1.00 61.81 338 ASN A C 1
ATOM 2656 O O . ASN A 1 338 ? 34.523 36.207 37.986 1.00 61.81 338 ASN A O 1
ATOM 2660 N N . GLN A 1 339 ? 33.370 35.881 36.090 1.00 61.75 339 GLN A N 1
ATOM 2661 C CA . GLN A 1 339 ? 34.132 36.816 35.265 1.00 61.75 339 GLN A CA 1
ATOM 2662 C C . GLN A 1 339 ? 33.415 38.172 35.243 1.00 61.75 339 GLN A C 1
ATOM 2664 O O . GLN A 1 339 ? 32.695 38.511 34.310 1.00 61.75 339 GLN A O 1
ATOM 2669 N N . THR A 1 340 ? 33.644 38.992 36.271 1.00 57.41 340 THR A N 1
ATOM 2670 C CA . THR A 1 340 ? 32.991 40.307 36.458 1.00 57.41 340 THR A CA 1
ATOM 2671 C C . THR A 1 340 ? 33.241 41.312 35.318 1.00 57.41 340 THR A C 1
ATOM 2673 O O . THR A 1 340 ? 32.657 42.395 35.294 1.00 57.41 340 THR A O 1
ATOM 2676 N N . THR A 1 341 ? 34.086 40.963 34.350 1.00 61.19 341 THR A N 1
ATOM 2677 C CA . THR A 1 341 ? 34.332 41.707 33.118 1.00 61.19 341 THR A CA 1
ATOM 2678 C C . THR A 1 341 ? 33.859 40.900 31.918 1.00 61.19 341 THR A C 1
ATOM 2680 O O . THR A 1 341 ? 34.472 39.912 31.521 1.00 61.19 341 THR A O 1
ATOM 2683 N N . ILE A 1 342 ? 32.791 41.379 31.279 1.00 71.56 342 ILE A N 1
ATOM 2684 C CA . ILE A 1 342 ? 32.342 40.895 29.974 1.00 71.56 342 ILE A CA 1
ATOM 2685 C C . ILE A 1 342 ? 33.509 41.041 28.983 1.00 71.56 342 ILE A C 1
ATOM 2687 O O . ILE A 1 342 ? 33.834 42.149 28.548 1.00 71.56 342 ILE A O 1
ATOM 2691 N N . TRP A 1 343 ? 34.159 39.926 28.643 1.00 76.12 343 TRP A N 1
ATOM 2692 C CA . TRP A 1 343 ? 35.435 39.909 27.915 1.00 76.12 343 TRP A CA 1
ATOM 2693 C C . TRP A 1 343 ? 35.384 40.679 26.590 1.00 76.12 343 TRP A C 1
ATOM 2695 O O . TRP A 1 343 ? 36.322 41.400 26.252 1.00 76.12 343 TRP A O 1
ATOM 2705 N N . TRP A 1 344 ? 34.273 40.577 25.855 1.00 76.25 344 TRP A N 1
ATOM 2706 C CA . TRP A 1 344 ? 34.113 41.250 24.569 1.00 76.25 344 TRP A CA 1
ATOM 2707 C C . TRP A 1 344 ? 33.951 42.763 24.735 1.00 76.25 344 TRP A C 1
ATOM 2709 O O . TRP A 1 344 ? 34.368 43.513 23.862 1.00 76.25 344 TRP A O 1
ATOM 2719 N N . LEU A 1 345 ? 33.426 43.228 25.870 1.00 74.50 345 LEU A N 1
ATOM 2720 C CA . LEU A 1 345 ? 33.280 44.651 26.174 1.00 74.50 345 LEU A CA 1
ATOM 2721 C C . LEU A 1 345 ? 34.639 45.276 26.531 1.00 74.50 345 LEU A C 1
ATOM 2723 O O . LEU A 1 345 ? 34.961 46.368 26.069 1.00 74.50 345 LEU A O 1
ATOM 2727 N N . HIS A 1 346 ? 35.485 44.538 27.258 1.00 71.94 346 HIS A N 1
ATOM 2728 C CA . HIS A 1 346 ? 36.879 44.926 27.501 1.00 71.94 346 HIS A CA 1
ATOM 2729 C C . HIS A 1 346 ? 37.718 44.896 26.213 1.00 71.94 346 HIS A C 1
ATOM 2731 O O . HIS A 1 346 ? 38.484 45.819 25.943 1.00 71.94 346 HIS A O 1
ATOM 2737 N N . ALA A 1 347 ? 37.550 43.863 25.384 1.00 73.44 347 ALA A N 1
ATOM 2738 C CA . ALA A 1 347 ? 38.209 43.779 24.083 1.00 73.44 347 ALA A CA 1
ATOM 2739 C C . ALA A 1 347 ? 37.789 44.935 23.158 1.00 73.44 347 ALA A C 1
ATOM 2741 O O . ALA A 1 347 ? 38.644 45.527 22.505 1.00 73.44 347 ALA A O 1
ATOM 2742 N N . LEU A 1 348 ? 36.503 45.310 23.150 1.00 75.50 348 LEU A N 1
ATOM 2743 C CA . LEU A 1 348 ? 36.015 46.476 22.410 1.00 75.50 348 LEU A CA 1
ATOM 2744 C C . LEU A 1 348 ? 36.640 47.781 22.909 1.00 75.50 348 LEU A C 1
ATOM 2746 O O . LEU A 1 348 ? 37.028 48.594 22.078 1.00 75.50 348 LEU A O 1
ATOM 2750 N N . HIS A 1 349 ? 36.794 47.964 24.225 1.00 73.00 349 HIS A N 1
ATOM 2751 C CA . HIS A 1 349 ? 37.442 49.157 24.780 1.00 73.00 349 HIS A CA 1
ATOM 2752 C C . HIS A 1 349 ? 38.934 49.255 24.411 1.00 73.00 349 HIS A C 1
ATOM 2754 O O . HIS A 1 349 ? 39.434 50.337 24.113 1.00 73.00 349 HIS A O 1
ATOM 2760 N N . LEU A 1 350 ? 39.655 48.130 24.387 1.00 74.56 350 LEU A N 1
ATOM 2761 C CA . LEU A 1 350 ? 41.053 48.107 23.942 1.00 74.56 350 LEU A CA 1
ATOM 2762 C C . LEU A 1 350 ? 41.179 48.389 22.441 1.00 74.56 350 LEU A C 1
ATOM 2764 O O . LEU A 1 350 ? 42.038 49.159 22.023 1.00 74.56 350 LEU A O 1
ATOM 2768 N N . ILE A 1 351 ? 40.300 47.798 21.630 1.00 74.31 351 ILE A N 1
ATOM 2769 C CA . ILE A 1 351 ? 40.291 47.994 20.176 1.00 74.31 351 ILE A CA 1
ATOM 2770 C C . ILE A 1 351 ? 39.824 49.411 19.820 1.00 74.31 351 ILE A C 1
ATOM 2772 O O . ILE A 1 351 ? 40.257 49.952 18.807 1.00 74.31 351 ILE A O 1
ATOM 2776 N N . SER A 1 352 ? 39.002 50.057 20.658 1.00 66.81 352 SER A N 1
ATOM 2777 C CA . SER A 1 352 ? 38.558 51.429 20.406 1.00 66.81 352 SER A CA 1
ATOM 2778 C C . SER A 1 352 ? 39.659 52.482 20.539 1.00 66.81 352 SER A C 1
ATOM 2780 O O . SER A 1 352 ? 39.499 53.589 20.030 1.00 66.81 352 SER A O 1
ATOM 2782 N N . GLN A 1 353 ? 40.777 52.147 21.189 1.00 73.81 353 GLN A N 1
ATOM 2783 C CA . GLN A 1 353 ? 41.928 53.044 21.331 1.00 73.81 353 GLN A CA 1
ATOM 2784 C C . GLN A 1 353 ? 42.751 53.163 20.035 1.00 73.81 353 GLN A C 1
ATOM 2786 O O . GLN A 1 353 ? 43.481 54.140 19.871 1.00 73.81 353 GLN A O 1
ATOM 2791 N N . ASP A 1 354 ? 42.600 52.223 19.095 1.00 75.88 354 ASP A N 1
ATOM 2792 C CA . ASP A 1 354 ? 43.256 52.241 17.786 1.00 75.88 354 ASP A CA 1
ATOM 2793 C C . ASP A 1 354 ? 42.229 52.338 16.641 1.00 75.88 354 ASP A C 1
ATOM 2795 O O . ASP A 1 354 ? 41.375 51.468 16.442 1.00 75.88 354 ASP A O 1
ATOM 2799 N N . LYS A 1 355 ? 42.317 53.414 15.850 1.00 68.44 355 LYS A N 1
ATOM 2800 C CA . LYS A 1 355 ? 41.359 53.709 14.772 1.00 68.44 355 LYS A CA 1
ATOM 2801 C C . LYS A 1 355 ? 41.395 52.683 13.641 1.00 68.44 355 LYS A C 1
ATOM 2803 O O . LYS A 1 355 ? 40.349 52.410 13.053 1.00 68.44 355 LYS A O 1
ATOM 2808 N N . GLU A 1 356 ? 42.564 52.134 13.326 1.00 72.25 356 GLU A N 1
ATOM 2809 C CA . GLU A 1 356 ? 42.717 51.197 12.208 1.00 72.25 356 GLU A CA 1
ATOM 2810 C C . GLU A 1 356 ? 42.158 49.813 12.579 1.00 72.25 356 GLU A C 1
ATOM 2812 O O . GLU A 1 356 ? 41.368 49.230 11.830 1.00 72.25 356 GLU A O 1
ATOM 2817 N N . SER A 1 357 ? 42.444 49.351 13.801 1.00 70.75 357 SER A N 1
ATOM 2818 C CA . SER A 1 357 ? 41.890 48.109 14.356 1.00 70.75 357 SER A CA 1
ATOM 2819 C C . SER A 1 357 ? 40.367 48.153 14.554 1.00 70.75 357 SER A C 1
ATOM 2821 O O . SER A 1 357 ? 39.683 47.157 14.298 1.00 70.75 357 SER A O 1
ATOM 2823 N N . SER A 1 358 ? 39.806 49.299 14.960 1.00 71.25 358 SER A N 1
ATOM 2824 C CA . SER A 1 358 ? 38.350 49.484 15.087 1.00 71.25 358 SER A CA 1
ATOM 2825 C C . SER A 1 358 ? 37.617 49.421 13.737 1.00 71.25 358 SER A C 1
ATOM 2827 O O . SER A 1 358 ? 36.579 48.754 13.609 1.00 71.25 358 SER A O 1
ATOM 2829 N N . ALA A 1 359 ? 38.176 50.058 12.700 1.00 71.38 359 ALA A N 1
ATOM 2830 C CA . ALA A 1 359 ? 37.618 50.016 11.349 1.00 71.38 359 ALA A CA 1
ATOM 2831 C C . ALA A 1 359 ? 37.630 48.587 10.775 1.00 71.38 359 ALA A C 1
ATOM 2833 O O . ALA A 1 359 ? 36.641 48.139 10.187 1.00 71.38 359 ALA A O 1
ATOM 2834 N N . GLU A 1 360 ? 38.708 47.836 11.011 1.00 76.94 360 GLU A N 1
ATOM 2835 C CA . GLU A 1 360 ? 38.837 46.443 10.573 1.00 76.94 360 GLU A CA 1
ATOM 2836 C C . GLU A 1 360 ? 37.889 45.491 11.325 1.00 76.94 360 GLU A C 1
ATOM 2838 O O . GLU A 1 360 ? 37.282 44.605 10.712 1.00 76.94 360 GLU A O 1
ATOM 2843 N N . LEU A 1 361 ? 37.696 45.681 12.637 1.00 77.75 361 LEU A N 1
ATOM 2844 C CA . LEU A 1 361 ? 36.721 44.908 13.414 1.00 77.75 361 LEU A CA 1
ATOM 2845 C C . LEU A 1 361 ? 35.291 45.155 12.915 1.00 77.75 361 LEU A C 1
ATOM 2847 O O . LEU A 1 361 ? 34.543 44.200 12.695 1.00 77.75 361 LEU A O 1
ATOM 2851 N N . THR A 1 362 ? 34.933 46.420 12.680 1.00 75.31 362 THR A N 1
ATOM 2852 C CA . THR A 1 362 ? 33.617 46.803 12.144 1.00 75.31 362 THR A CA 1
ATOM 2853 C C . THR A 1 362 ? 33.383 46.155 10.779 1.00 75.31 362 THR A C 1
ATOM 2855 O O . THR A 1 362 ? 32.355 45.505 10.575 1.00 75.31 362 THR A O 1
ATOM 2858 N N . ARG A 1 363 ? 34.383 46.197 9.887 1.00 76.75 363 ARG A N 1
ATOM 2859 C CA . ARG A 1 363 ? 34.337 45.531 8.577 1.00 76.75 363 ARG A CA 1
ATOM 2860 C C . ARG A 1 363 ? 34.126 44.019 8.699 1.00 76.75 363 ARG A C 1
ATOM 2862 O O . ARG A 1 363 ? 33.328 43.451 7.955 1.00 76.75 363 ARG A O 1
ATOM 2869 N N . LYS A 1 364 ? 34.807 43.340 9.631 1.00 79.56 364 LYS A N 1
ATOM 2870 C CA . LYS A 1 364 ? 34.646 41.887 9.853 1.00 79.56 364 LYS A CA 1
ATOM 2871 C C . LYS A 1 364 ? 33.273 41.517 10.415 1.00 79.56 364 LYS A C 1
ATOM 2873 O O . LYS A 1 364 ? 32.711 40.493 10.013 1.00 79.56 364 LYS A O 1
ATOM 2878 N N . ILE A 1 365 ? 32.724 42.337 11.312 1.00 77.81 365 ILE A N 1
ATOM 2879 C CA . ILE A 1 365 ? 31.370 42.156 11.852 1.00 77.81 365 ILE A CA 1
ATOM 2880 C C . ILE A 1 365 ? 30.337 42.340 10.731 1.00 77.81 365 ILE A C 1
ATOM 2882 O O . ILE A 1 365 ? 29.483 41.472 10.546 1.00 77.81 365 ILE A O 1
ATOM 2886 N N . GLU A 1 366 ? 30.465 43.392 9.918 1.00 74.38 366 GLU A N 1
ATOM 2887 C CA . GLU A 1 366 ? 29.595 43.638 8.758 1.00 74.38 366 GLU A CA 1
ATOM 2888 C C . GLU A 1 366 ? 29.684 42.526 7.706 1.00 74.38 366 GLU A C 1
ATOM 2890 O O . GLU A 1 366 ? 28.656 42.083 7.187 1.00 74.38 366 GLU A O 1
ATOM 2895 N N . GLN A 1 367 ? 30.885 42.013 7.419 1.00 78.12 367 GLN A N 1
ATOM 2896 C CA . GLN A 1 367 ? 31.066 40.878 6.509 1.00 78.12 367 GLN A CA 1
ATOM 2897 C C . GLN A 1 367 ? 30.425 39.596 7.050 1.00 78.12 367 GLN A C 1
ATOM 2899 O O . GLN A 1 367 ? 29.780 38.872 6.291 1.00 78.12 367 GLN A O 1
ATOM 2904 N N . SER A 1 368 ? 30.546 39.326 8.352 1.00 74.00 368 SER A N 1
ATOM 2905 C CA . SER A 1 368 ? 29.947 38.142 8.988 1.00 74.00 368 SER A CA 1
ATOM 2906 C C . SER A 1 368 ? 28.418 38.225 9.018 1.00 74.00 368 SER A C 1
ATOM 2908 O O . SER A 1 368 ? 27.732 37.247 8.713 1.00 74.00 368 SER A O 1
ATOM 2910 N N . LEU A 1 369 ? 27.875 39.412 9.300 1.00 71.75 369 LEU A N 1
ATOM 2911 C CA . LEU A 1 369 ? 26.438 39.683 9.244 1.00 71.75 369 LEU A CA 1
ATOM 2912 C C . LEU A 1 369 ? 25.900 39.611 7.817 1.00 71.75 369 LEU A C 1
ATOM 2914 O O . LEU A 1 369 ? 24.841 39.031 7.610 1.00 71.75 369 LEU A O 1
ATOM 2918 N N . SER A 1 370 ? 26.632 40.125 6.827 1.00 68.00 370 SER A N 1
ATOM 2919 C CA . SER A 1 370 ? 26.243 40.044 5.412 1.00 68.00 370 SER A CA 1
ATOM 2920 C C . SER A 1 370 ? 26.244 38.601 4.903 1.00 68.00 370 SER A C 1
ATOM 2922 O O . SER A 1 370 ? 25.347 38.214 4.153 1.00 68.00 370 SER A O 1
ATOM 2924 N N . ARG A 1 371 ? 27.201 37.777 5.356 1.00 64.06 371 ARG A N 1
ATOM 2925 C CA . ARG A 1 371 ? 27.263 36.344 5.025 1.00 64.06 371 ARG A CA 1
ATOM 2926 C C . ARG A 1 371 ? 26.086 35.561 5.624 1.00 64.06 371 ARG A C 1
ATOM 2928 O O . ARG A 1 371 ? 25.560 34.678 4.958 1.00 64.06 371 ARG A O 1
ATOM 2935 N N . ASN A 1 372 ? 25.631 35.924 6.828 1.00 58.91 372 ASN A N 1
ATOM 2936 C CA . ASN A 1 372 ? 24.447 35.332 7.471 1.00 58.91 372 ASN A CA 1
ATOM 2937 C C . ASN A 1 372 ? 23.111 35.938 6.995 1.00 58.91 372 ASN A C 1
ATOM 2939 O O . ASN A 1 372 ? 22.077 35.276 7.021 1.00 58.91 372 ASN A O 1
ATOM 2943 N N . ALA A 1 373 ? 23.090 37.186 6.524 1.00 54.66 373 ALA A N 1
ATOM 2944 C CA . ALA A 1 373 ? 21.882 37.819 5.993 1.00 54.66 373 ALA A CA 1
ATOM 2945 C C . ALA A 1 373 ? 21.420 37.168 4.677 1.00 54.66 373 ALA A C 1
ATOM 2947 O O . ALA A 1 373 ? 20.218 37.104 4.421 1.00 54.66 373 ALA A O 1
ATOM 2948 N N . GLN A 1 374 ? 22.356 36.631 3.884 1.00 55.91 374 GLN A N 1
ATOM 2949 C CA . GLN A 1 374 ? 22.051 35.848 2.681 1.00 55.91 374 GLN A CA 1
ATOM 2950 C C . GLN A 1 374 ? 21.421 34.479 2.996 1.00 55.91 374 GLN A C 1
ATOM 2952 O O . GLN A 1 374 ? 20.706 33.950 2.151 1.00 55.91 374 GLN A O 1
ATOM 2957 N N . SER A 1 375 ? 21.630 33.925 4.199 1.00 53.56 375 SER A N 1
ATOM 2958 C CA . SER A 1 375 ? 21.043 32.644 4.621 1.00 53.56 375 SER A CA 1
ATOM 2959 C C . SER A 1 375 ? 19.764 32.779 5.458 1.00 53.56 375 SER A C 1
ATOM 2961 O O . SER A 1 375 ? 18.972 31.842 5.478 1.00 53.56 375 SER A O 1
ATOM 2963 N N . ALA A 1 376 ? 19.526 33.922 6.118 1.00 51.38 376 ALA A N 1
ATOM 2964 C CA . ALA A 1 376 ? 18.425 34.077 7.083 1.00 51.38 376 ALA A CA 1
ATOM 2965 C C . ALA A 1 376 ? 17.480 35.282 6.857 1.00 51.38 376 ALA A C 1
ATOM 2967 O O . ALA A 1 376 ? 16.622 35.543 7.696 1.00 51.38 376 ALA A O 1
ATOM 2968 N N . GLY A 1 377 ? 17.598 36.045 5.761 1.00 54.47 377 GLY A N 1
ATOM 2969 C CA . GLY A 1 377 ? 16.628 37.108 5.423 1.00 54.47 377 GLY A CA 1
ATOM 2970 C C . GLY A 1 377 ? 16.575 38.300 6.401 1.00 54.47 377 GLY A C 1
ATOM 2971 O O . GLY A 1 377 ? 15.595 39.043 6.432 1.00 54.47 377 GLY A O 1
ATOM 2972 N N . LEU A 1 378 ? 17.622 38.512 7.204 1.00 51.56 378 LEU A N 1
ATOM 2973 C CA . LEU A 1 378 ? 17.700 39.537 8.256 1.00 51.56 378 LEU A CA 1
ATOM 2974 C C . LEU A 1 378 ? 18.457 40.794 7.780 1.00 51.56 378 LEU A C 1
ATOM 2976 O O . LEU A 1 378 ? 19.564 41.080 8.226 1.00 51.56 378 LEU A O 1
ATOM 2980 N N . SER A 1 379 ? 17.861 41.591 6.886 1.00 52.28 379 SER A N 1
ATOM 2981 C CA . SER A 1 379 ? 18.485 42.828 6.363 1.00 52.28 379 SER A CA 1
ATOM 2982 C C . SER A 1 379 ? 18.447 44.027 7.330 1.00 52.28 379 SER A C 1
ATOM 2984 O O . SER A 1 379 ? 19.166 45.006 7.141 1.00 52.28 379 SER A O 1
ATOM 2986 N N . ARG A 1 380 ? 17.630 43.971 8.392 1.00 52.25 380 ARG A N 1
ATOM 2987 C CA . ARG A 1 380 ? 17.382 45.104 9.312 1.00 52.25 380 ARG A CA 1
ATOM 2988 C C . ARG A 1 380 ? 18.351 45.229 10.494 1.00 52.25 380 ARG A C 1
ATOM 2990 O O . ARG A 1 380 ? 18.305 46.238 11.191 1.00 52.25 380 ARG A O 1
ATOM 2997 N N . VAL A 1 381 ? 19.201 44.233 10.753 1.00 54.25 381 VAL A N 1
ATOM 2998 C CA . VAL A 1 381 ? 20.115 44.248 11.916 1.00 54.25 381 VAL A CA 1
ATOM 2999 C C . VAL A 1 381 ? 21.380 45.064 11.627 1.00 54.25 381 VAL A C 1
ATOM 3001 O O . VAL A 1 381 ? 21.869 45.769 12.508 1.00 54.25 381 VAL A O 1
ATOM 3004 N N . SER A 1 382 ? 21.856 45.061 10.376 1.00 52.44 382 SER A N 1
ATOM 3005 C CA . SER A 1 382 ? 23.089 45.759 9.982 1.00 52.44 382 SER A CA 1
ATOM 3006 C C . SER A 1 382 ? 23.003 47.279 10.174 1.00 52.44 382 SER A C 1
ATOM 3008 O O . SER A 1 382 ? 23.960 47.898 10.621 1.00 52.44 382 SER A O 1
ATOM 3010 N N . SER A 1 383 ? 21.841 47.890 9.913 1.00 54.56 383 SER A N 1
ATOM 3011 C CA . SER A 1 383 ? 21.653 49.342 10.045 1.00 54.56 383 SER A CA 1
ATOM 3012 C C . SER A 1 383 ? 21.612 49.837 11.496 1.00 54.56 383 SER A C 1
ATOM 3014 O O . SER A 1 383 ? 21.886 51.009 11.744 1.00 54.56 383 SER A O 1
ATOM 3016 N N . ARG A 1 384 ? 21.316 48.966 12.473 1.00 55.91 384 ARG A N 1
ATOM 3017 C CA . ARG A 1 384 ? 21.315 49.330 13.903 1.00 55.91 384 ARG A CA 1
ATOM 3018 C C . ARG A 1 384 ? 22.716 49.341 14.519 1.00 55.91 384 ARG A C 1
ATOM 3020 O O . ARG A 1 384 ? 22.952 50.112 15.443 1.00 55.91 384 ARG A O 1
ATOM 3027 N N . LEU A 1 385 ? 23.644 48.538 13.996 1.00 55.25 385 LEU A N 1
ATOM 3028 C CA . LEU A 1 385 ? 25.035 48.511 14.463 1.00 55.25 385 LEU A CA 1
ATOM 3029 C C . LEU A 1 385 ? 25.813 49.762 14.055 1.00 55.25 385 LEU A C 1
ATOM 3031 O O . LEU A 1 385 ? 26.600 50.256 14.855 1.00 55.25 385 LEU A O 1
ATOM 3035 N N . VAL A 1 386 ? 25.5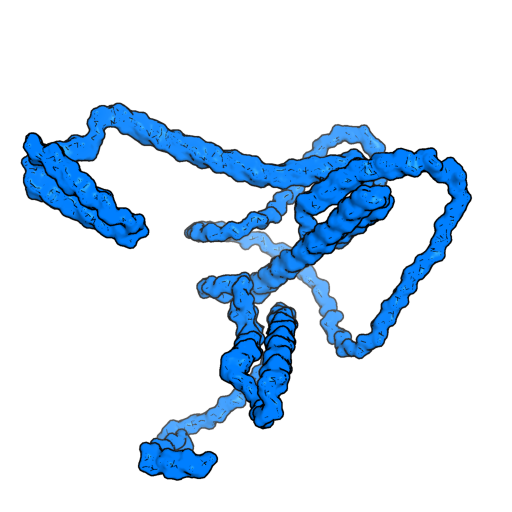18 50.328 12.880 1.00 53.53 386 VAL A N 1
ATOM 3036 C CA . VAL A 1 386 ? 26.085 51.616 12.444 1.00 53.53 386 VAL A CA 1
ATOM 3037 C C . VAL A 1 386 ? 25.689 52.748 13.402 1.00 53.53 386 VAL A C 1
ATOM 3039 O O . VAL A 1 386 ? 26.481 53.642 13.660 1.00 53.53 386 VAL A O 1
ATOM 3042 N N . LEU A 1 387 ? 24.492 52.705 14.000 1.00 48.00 387 LEU A N 1
ATOM 3043 C CA . LEU A 1 387 ? 24.095 53.696 15.009 1.00 48.00 387 LEU A CA 1
ATOM 3044 C C . LEU A 1 387 ? 24.782 53.482 16.370 1.00 48.00 387 LEU A C 1
ATOM 3046 O O . LEU A 1 387 ? 25.083 54.459 17.053 1.00 48.00 387 LEU A O 1
ATOM 3050 N N . LEU A 1 388 ? 25.035 52.230 16.770 1.00 47.09 388 LEU A N 1
ATOM 3051 C CA . LEU A 1 388 ? 25.696 51.923 18.045 1.00 47.09 388 LEU A CA 1
ATOM 3052 C C . LEU A 1 388 ? 27.207 52.196 18.007 1.00 47.09 388 LEU A C 1
ATOM 3054 O O . LEU A 1 388 ? 27.756 52.662 19.004 1.00 47.09 388 LEU A O 1
ATOM 3058 N N . SER A 1 389 ? 27.868 51.956 16.867 1.00 49.56 389 SER A N 1
ATOM 3059 C CA . SER A 1 389 ? 29.280 52.309 16.680 1.00 49.56 389 SER A CA 1
ATOM 3060 C C . SER A 1 389 ? 29.488 53.819 16.783 1.00 49.56 389 SER A C 1
ATOM 3062 O O . SER A 1 389 ? 30.435 54.248 17.431 1.00 49.56 389 SER A O 1
ATOM 3064 N N . TYR A 1 390 ? 28.557 54.632 16.271 1.00 48.78 390 TYR A N 1
ATOM 3065 C CA . TYR A 1 390 ? 28.587 56.087 16.450 1.00 48.78 390 TYR A CA 1
ATOM 3066 C C . TYR A 1 390 ? 28.401 56.534 17.908 1.00 48.78 390 TYR A C 1
ATOM 3068 O O . TYR A 1 390 ? 29.003 57.524 18.302 1.00 48.78 390 TYR A O 1
ATOM 3076 N N . TYR A 1 391 ? 27.608 55.830 18.723 1.00 44.25 391 TYR A N 1
ATOM 3077 C CA . TYR A 1 391 ? 27.371 56.223 20.122 1.00 44.25 391 TYR A CA 1
ATOM 3078 C C . TYR A 1 391 ? 28.497 55.817 21.086 1.00 44.25 391 TYR A C 1
ATOM 3080 O O . TYR A 1 391 ? 28.721 56.520 22.067 1.00 44.25 391 TYR A O 1
ATOM 3088 N N . TYR A 1 392 ? 29.211 54.717 20.821 1.00 45.91 392 TYR A N 1
ATOM 3089 C CA . TYR A 1 392 ? 30.308 54.245 21.682 1.00 45.91 392 TYR A CA 1
ATOM 3090 C C . TYR A 1 392 ? 31.688 54.827 21.327 1.00 45.91 392 TYR A C 1
ATOM 3092 O O . TYR A 1 392 ? 32.587 54.760 22.156 1.00 45.91 392 TYR A O 1
ATOM 3100 N N . PHE A 1 393 ? 31.867 55.392 20.124 1.00 45.81 393 PHE A N 1
ATOM 3101 C CA . PHE A 1 393 ? 33.158 55.917 19.640 1.00 45.81 393 PHE A CA 1
ATOM 3102 C C . PHE A 1 393 ? 33.276 57.452 19.612 1.00 45.81 393 PHE A C 1
ATOM 3104 O O . PHE A 1 393 ? 34.304 57.970 19.177 1.00 45.81 393 PHE A O 1
ATOM 3111 N N . LEU A 1 394 ? 32.244 58.191 20.035 1.00 36.72 394 LEU A N 1
ATOM 3112 C CA . LEU A 1 394 ? 32.233 59.666 20.048 1.00 36.72 394 LEU A CA 1
ATOM 3113 C C . LEU A 1 394 ? 32.440 60.300 21.435 1.00 36.72 394 LEU A C 1
ATOM 3115 O O . LEU A 1 394 ? 32.285 61.515 21.555 1.00 36.72 394 LEU A O 1
ATOM 3119 N N . PHE A 1 395 ? 32.824 59.515 22.446 1.00 34.75 395 PHE A N 1
ATOM 3120 C CA . PHE A 1 395 ? 33.343 60.023 23.720 1.00 34.75 395 PHE A CA 1
ATOM 3121 C C . PHE A 1 395 ? 34.717 59.445 24.032 1.00 34.75 395 PHE A C 1
ATOM 3123 O O . PHE A 1 395 ? 34.862 58.206 23.930 1.00 34.75 395 PHE A O 1
#

InterPro domains:
  IPR000330 SNF2, N-terminal domain [PF00176] (7-107)
  IPR048686 E3 ubiquitin-protein ligase SHPRH, first helical domain [PF21325] (123-202)
  IPR048695 E3 ubiquitin-protein ligase SHPRH, second helical domain [PF21324] (328-384)
  IPR052583 E3 ubiquitin-protein ligase SHPRH-like [PTHR45865] (1-384)

pLDDT: mean 71.1, std 25.88, range [21.56, 97.62]

Foldseek 3Di:
DVVVCVVCVVPDDDDDCVVCCVVVVPDDDDDDDDDDDDDPLLVVLLVVLVVVLVVQLVVLVVVLVVVVVVVCVVDVDDPPPPDDDPVSVCSNCVSVVLSVLSVVPSVRSPPPLDDPDVDDDDSVVSVVSVLVVVLVVVQVVLQVQLVVLLVVLVVCVVVVNLVSSLVSLVVNVVSQVVCVVRHHHDLVSLLSSLVVLLVSVVVVVVVVVVPPPDDDDDDDDDDDDDDDDDDDDDDDDDDDDDDDDDDDDDDDDDDDDDDDDDDDPDPDDDDDDDDDDDDDDDDDDDDVDDSDSVVSVVSSVVSVCVVCVVVVVVVVVVVVVVVVVVVVVVVVVVVVVVVVDPVVVVVQVVQLVDPVSNVVVLVVVLVVVVVVCVVPVPPPPNVVVVVVCVVVNPD

Sequence (395 aa):
MQFVYNFFRKIMWRSSKAHVAEELHLPPQEVCLSWLTFSSIEEHFYQKQHETCVSHAHEIIKKLKDDIRKRAVSDLDASCYGFLSHSEVARLVGPLLKLRQACCHPQVGSSGLCSLQQNPLTMEEILGVLIGKTKIEGEEALRKIVSALNGLAAIAIIEEDVKRAVLLYREALALAEEHSNDFRLDPLLNLHIHHNLAELIPLTSEFSEHCLSAGLPFENNELRKRKSTSAGRFDKYYNNKTGDATSIVRGLAENGGKDLEHDACCFSTLDNSVNVVSEVDVPCLASPRCYAVGCLRKTCDNIKQKYLSVFTSRMSLAQEEFKSSSMQVSSILNEMENQTTIWWLHALHLISQDKESSAELTRKIEQSLSRNAQSAGLSRVSSRLVLLSYYYFLF